Protein AF-A0A1G1BCC4-F1 (afdb_monomer)

Secondary structure (DSSP, 8-state):
-HHHHHHHGGGS--B---SSS--HHHHTTT---SSS--GGG-SSTTTTT--GGGHHHH--S-EEEEEEEEEEEEES-S-TTS-SEEEEEEEEEEEEEEBTBT-EEEEEEEEEEEEEEEEEEE-SS-S-SS-S-EEEEEEEEEEEEEEEEEEEEEEEEEETTEEEEEEEEEEEEEEEESSTT--EEEEEEEEEEEEEEEEEETTEEEEEEEEEEEEEEEEEE--TT-PPEEEEEEETTTEEEEEEESSEEEEEEEEEEEEEEEEEEE-SSSEEEEEEEEEEEEEEEEEEEEEEEETTEEEEEEEEEEEEEEEEEEEEEEEEEEE-SSSEEEEEEEEEEEEEEEEEEGGGTEEEEEEEEEEEEEEEEEEEEEETTEEEEEEEEEEEEEEEEEEGGGTEEEEEEEEEEEEEEEEEEESSSS-EEEEEEEEEEEEE-TTT--EEEEEEEEEEEEEEEEETTEEEEEEEEEEEEEESSSTT--EEEEEEEEEEEEE--

pLDDT: mean 89.23, std 15.7, range [23.77, 98.81]

Sequence (493 aa):
MLRSLAKLLLLIFLLSNISLAQISRVAGMGDLKFSIVDRDLSLSPYDFGGNPAWLFMDEQESYLKITPAYGNSWGNYRQKYDSEGNTNLGSAFHGIKTLGDLGTFSGFTSYNYENRRNNYRTLKKDTYNGEAFHFTDTTASDFRYMGPKVVLIYSWEPIEGLYAGGSVAYELMDGLKEKYSYAKTIYRNAELQAGLAVNFMHNAVFGVDVKYSDSQEAIEAQDVNLLDVEVRHYRGDNYYVGKRGSPITSKIKKQGFTFGSQLFWDDGEKLSIGLQSNYTPSDSRVLKPFTTTVSSMTTSFDEVEDSYAAFEFFDVQLKTQYKLDDDLTVGAYAGYFSDYSWSKISLKELLIWEWDIKKTVLGLGASYQASPSLLLGLEYEFSHSSVDSSKYIDNLLLNIVSNDHVLRTGAEYKLTDEVFLRCGFNYGAKEHDLIYGGKDCNSYKYSAGIGFPLFDLLTIDASLQYINVSPKKPDNFSRSYLSGNISLTVQAF

Mean predicted aligned error: 7.01 Å

Solvent-accessible surface area (backbone atoms only — not comparable to full-atom values): 22951 Å² total; per-residue (Å²): 107,73,76,55,52,60,54,54,67,70,63,53,67,12,33,69,78,87,57,78,98,65,54,45,69,39,44,1,18,32,56,58,71,45,25,55,92,44,81,74,54,33,68,39,55,31,64,63,60,66,28,41,9,35,40,40,75,78,43,78,64,31,30,39,33,39,36,45,34,24,33,39,35,40,45,74,51,54,49,82,60,44,47,46,24,38,40,35,41,36,40,36,38,41,35,37,44,57,57,66,87,76,16,20,38,38,41,35,41,32,43,41,39,37,39,34,33,55,21,40,20,54,64,55,88,76,68,86,72,70,59,47,59,36,48,27,46,94,40,65,30,39,35,38,35,36,39,48,35,40,36,41,35,40,11,26,58,88,44,95,58,36,25,34,19,34,34,42,36,44,34,44,33,46,31,42,34,76,42,71,48,43,32,37,28,45,38,38,40,38,36,42,33,42,20,38,31,33,53,82,45,100,45,29,38,42,35,40,32,43,33,42,40,45,36,37,41,38,34,40,31,38,38,95,83,72,41,70,31,61,40,32,42,25,44,77,91,82,45,65,49,78,46,76,37,63,71,44,67,43,36,38,43,33,42,36,42,37,44,39,40,37,42,30,37,39,76,85,81,40,46,38,34,28,36,36,38,40,43,32,51,32,41,38,38,36,33,36,82,41,74,53,80,57,91,96,46,80,57,67,80,52,73,41,67,54,23,37,20,43,37,41,37,39,40,39,40,39,40,35,35,38,45,81,51,100,43,36,27,37,12,36,37,40,36,42,39,37,43,36,36,36,17,26,37,52,87,71,75,39,71,37,37,39,36,42,38,38,35,41,36,43,34,45,25,35,22,39,49,81,43,104,40,33,40,38,37,41,37,40,35,42,33,45,35,43,36,44,35,41,30,58,78,75,75,43,77,47,80,50,71,26,62,29,41,36,41,29,31,22,35,41,36,46,80,46,101,58,35,35,41,27,32,17,38,28,46,33,44,27,45,45,36,88,85,58,69,38,43,47,24,40,33,43,35,43,20,30,24,42,35,33,62,81,47,102,48,32,37,38,32,28,13,28,31,42,38,40,37,32,29,66,59,66,81,84,36,32,29,39,38,41,24,5,25,41,36,41,37,34,61,48,134

Nearest PDB structures (foldseek):
  2x9k-assembly1_A  TM=5.346E-01  e=3.485E-05  Escherichia coli K-12
  2f1c-assembly1_X  TM=4.906E-01  e=2.873E-05  Escherichia coli K-12
  7q5c-assembly1_XXX  TM=5.110E-01  e=2.080E-04  Escherichia coli K-12
  3csl-assembly1_A  TM=3.968E-01  e=1.506E-03  Serratia marcescens
  3ddr-assembly2_B  TM=3.396E-01  e=3.591E-03  Serratia marcescens

Structure (mmCIF, N/CA/C/O backbone):
data_AF-A0A1G1BCC4-F1
#
_entry.id   AF-A0A1G1BCC4-F1
#
loop_
_atom_site.group_PDB
_atom_site.id
_atom_site.type_symbol
_atom_site.label_atom_id
_atom_site.label_alt_id
_atom_site.label_comp_id
_atom_site.label_asym_id
_atom_site.label_entity_id
_atom_site.label_seq_id
_atom_site.pdbx_PDB_ins_code
_atom_site.Cartn_x
_atom_site.Cartn_y
_atom_site.Cartn_z
_atom_site.occupancy
_atom_site.B_iso_or_equiv
_atom_site.auth_seq_id
_atom_site.auth_comp_id
_atom_site.auth_asym_id
_atom_site.auth_atom_id
_atom_site.pdbx_PDB_model_num
ATOM 1 N N . MET A 1 1 ? -13.530 38.202 7.520 1.00 38.38 1 MET A N 1
ATOM 2 C CA . MET A 1 1 ? -13.417 36.965 8.323 1.00 38.38 1 MET A CA 1
ATOM 3 C C . MET A 1 1 ? -13.962 35.726 7.610 1.00 38.38 1 MET A C 1
ATOM 5 O O . MET A 1 1 ? -13.191 34.798 7.434 1.00 38.38 1 MET A O 1
ATOM 9 N N . LEU A 1 2 ? -15.200 35.693 7.090 1.00 26.69 2 LEU A N 1
ATOM 10 C CA . LEU A 1 2 ? -15.697 34.495 6.372 1.00 26.69 2 LEU A CA 1
ATOM 11 C C . LEU A 1 2 ? -14.899 34.122 5.099 1.00 26.69 2 LEU A C 1
ATOM 13 O O . LEU A 1 2 ? -14.716 32.947 4.807 1.00 26.69 2 LEU A O 1
ATOM 17 N N . ARG A 1 3 ? -14.338 35.101 4.374 1.00 24.64 3 ARG A N 1
ATOM 18 C CA . ARG A 1 3 ? -13.479 34.845 3.195 1.00 24.64 3 ARG A CA 1
ATOM 19 C C . ARG A 1 3 ? -12.062 34.354 3.528 1.00 24.64 3 ARG A C 1
ATOM 21 O O . ARG A 1 3 ? -11.388 33.861 2.632 1.00 24.64 3 ARG A O 1
ATOM 28 N N . SER A 1 4 ? -11.596 34.505 4.772 1.00 25.69 4 SER A N 1
ATOM 29 C CA . SER A 1 4 ? -10.301 33.966 5.220 1.00 25.69 4 SER A CA 1
ATOM 30 C C . SER A 1 4 ? -10.459 32.574 5.830 1.00 25.69 4 SER A C 1
ATOM 32 O O . SER A 1 4 ? -9.599 31.735 5.604 1.00 25.69 4 SER A O 1
ATOM 34 N N . LEU A 1 5 ? -11.595 32.291 6.481 1.00 27.69 5 LEU A N 1
ATOM 35 C CA . LEU A 1 5 ? -11.952 30.943 6.937 1.00 27.69 5 LEU A CA 1
ATOM 36 C C . LEU A 1 5 ? -12.172 29.984 5.751 1.00 27.69 5 LEU A C 1
ATOM 38 O O . LEU A 1 5 ? -11.664 28.872 5.764 1.00 27.69 5 LEU A O 1
ATOM 42 N N . ALA A 1 6 ? -12.815 30.454 4.673 1.00 27.75 6 ALA A N 1
ATOM 43 C CA . ALA A 1 6 ? -12.996 29.686 3.434 1.00 27.75 6 ALA A CA 1
ATOM 44 C C . ALA A 1 6 ? -11.686 29.431 2.659 1.00 27.75 6 ALA A C 1
ATOM 46 O O . ALA A 1 6 ? -11.601 28.476 1.900 1.00 27.75 6 ALA A O 1
ATOM 47 N N . LYS A 1 7 ? -10.654 30.266 2.856 1.00 25.38 7 LYS A N 1
ATOM 48 C CA . LYS A 1 7 ? -9.307 30.058 2.288 1.00 25.38 7 LYS A CA 1
ATOM 49 C C . LYS A 1 7 ? -8.430 29.166 3.170 1.00 25.38 7 LYS A C 1
ATOM 51 O O . LYS A 1 7 ? -7.549 28.500 2.644 1.00 25.38 7 LYS A O 1
ATOM 56 N N . LEU A 1 8 ? -8.692 29.138 4.478 1.00 25.06 8 LEU A N 1
ATOM 57 C CA . LEU A 1 8 ? -8.036 28.250 5.439 1.00 25.06 8 LEU A CA 1
ATOM 58 C C . LEU A 1 8 ? -8.602 26.819 5.353 1.00 25.06 8 LEU A C 1
ATOM 60 O O . LEU A 1 8 ? -7.838 25.865 5.390 1.00 25.06 8 LEU A O 1
ATOM 64 N N . LEU A 1 9 ? -9.913 26.673 5.124 1.00 27.28 9 LEU A N 1
ATOM 65 C CA . LEU A 1 9 ? -10.576 25.386 4.855 1.00 27.28 9 LEU A CA 1
ATOM 66 C C . LEU A 1 9 ? -10.194 24.781 3.491 1.00 27.28 9 LEU A C 1
ATOM 68 O O . LEU A 1 9 ? -10.241 23.568 3.327 1.00 27.28 9 LEU A O 1
ATOM 72 N N . LEU A 1 10 ? -9.747 25.600 2.531 1.00 27.94 10 LEU A N 1
ATOM 73 C CA . LEU A 1 10 ? -9.249 25.136 1.228 1.00 27.94 10 LEU A CA 1
ATOM 74 C C . LEU A 1 10 ? -7.807 24.583 1.284 1.00 27.94 10 LEU A C 1
ATOM 76 O O . LEU A 1 10 ? -7.314 24.083 0.278 1.00 27.94 10 LEU A O 1
ATOM 80 N N . LEU A 1 11 ? -7.120 24.699 2.430 1.00 25.33 11 LEU A N 1
ATOM 81 C CA . LEU A 1 11 ? -5.680 24.436 2.573 1.00 25.33 11 LEU A CA 1
ATOM 82 C C . LEU A 1 11 ? -5.347 23.183 3.421 1.00 25.33 11 LEU A C 1
ATOM 84 O O . LEU A 1 11 ? -4.176 22.860 3.570 1.00 25.33 11 LEU A O 1
ATOM 88 N N . ILE A 1 12 ? -6.348 22.489 3.989 1.00 29.88 12 ILE A N 1
ATOM 89 C CA . ILE A 1 12 ? -6.181 21.397 4.993 1.00 29.88 12 ILE A CA 1
ATOM 90 C C . ILE A 1 12 ? -6.213 19.980 4.385 1.00 29.88 12 ILE A C 1
ATOM 92 O O . ILE A 1 12 ? -6.017 18.961 5.031 1.00 29.88 12 ILE A O 1
ATOM 96 N N . PHE A 1 13 ? -6.402 19.914 3.091 1.00 28.86 13 PHE A N 1
ATOM 97 C CA . PHE A 1 13 ? -6.353 18.720 2.277 1.00 28.86 13 PHE A CA 1
ATOM 98 C C . PHE A 1 13 ? -4.829 18.289 2.182 1.00 28.86 13 PHE A C 1
ATOM 100 O O . PHE A 1 13 ? -4.006 19.166 1.920 1.00 28.86 13 PHE A O 1
ATOM 107 N N . LEU A 1 14 ? -4.329 17.030 2.323 1.00 29.75 14 LEU A N 1
ATOM 108 C CA . LEU A 1 14 ? -4.163 16.011 1.232 1.00 29.75 14 LEU A CA 1
ATOM 109 C C . LEU A 1 14 ? -2.954 14.961 1.361 1.00 29.75 14 LEU A C 1
ATOM 111 O O . LEU A 1 14 ? -1.854 15.486 1.323 1.00 29.75 14 LEU A O 1
ATOM 115 N N . LEU A 1 15 ? -3.139 13.589 1.481 1.00 27.05 15 LEU A N 1
ATOM 116 C CA . LEU A 1 15 ? -2.550 12.181 1.33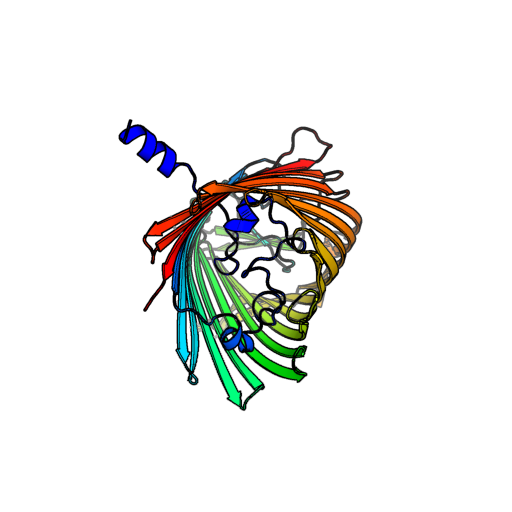7 1.00 27.05 15 LEU A CA 1
ATOM 117 C C . LEU A 1 15 ? -3.276 11.160 2.251 1.00 27.05 15 LEU A C 1
ATOM 119 O O . LEU A 1 15 ? -3.179 11.219 3.476 1.00 27.05 15 LEU A O 1
ATOM 123 N N . SER A 1 16 ? -3.834 10.128 1.618 1.00 23.77 16 SER A N 1
ATOM 124 C CA . SER A 1 16 ? -3.701 8.717 2.006 1.00 23.77 16 SER A CA 1
ATOM 125 C C . SER A 1 16 ? -3.310 7.921 0.751 1.00 23.77 16 SER A C 1
ATOM 127 O O . SER A 1 16 ? -3.656 8.306 -0.368 1.00 23.77 16 SER A O 1
ATOM 129 N N . ASN A 1 17 ? -2.568 6.823 0.923 1.00 25.59 17 ASN A N 1
ATOM 130 C CA . ASN A 1 17 ? -2.631 5.715 -0.030 1.00 25.59 17 ASN A CA 1
ATOM 131 C C . ASN A 1 17 ? -4.069 5.201 0.025 1.00 25.59 17 ASN A C 1
ATOM 133 O O . ASN A 1 17 ? -4.565 4.972 1.126 1.00 25.59 17 ASN A O 1
ATOM 137 N N . ILE A 1 18 ? -4.745 5.030 -1.111 1.00 30.08 18 ILE A N 1
ATOM 138 C CA . ILE A 1 18 ? -6.085 4.442 -1.099 1.00 30.08 18 ILE A CA 1
ATOM 139 C C . ILE A 1 18 ? -5.940 2.914 -0.983 1.00 30.08 18 ILE A C 1
ATOM 141 O O . ILE A 1 18 ? -6.159 2.173 -1.940 1.00 30.08 18 ILE A O 1
ATOM 145 N N . SER A 1 19 ? -5.531 2.449 0.204 1.00 27.89 19 SER A N 1
ATOM 146 C CA . SER A 1 19 ? -6.256 1.338 0.823 1.00 27.89 19 SER A CA 1
ATOM 147 C C . SER A 1 19 ? -7.685 1.831 1.060 1.00 27.89 19 SER A C 1
ATOM 149 O O . SER A 1 19 ? -7.889 3.043 1.165 1.00 27.89 19 SER A O 1
ATOM 151 N N . LEU A 1 20 ? -8.666 0.927 1.044 1.00 33.03 20 LEU A N 1
ATOM 152 C CA . LEU A 1 20 ? -10.092 1.204 1.282 1.00 33.03 20 LEU A CA 1
ATOM 153 C C . LEU A 1 20 ? -10.263 2.395 2.236 1.00 33.03 20 LEU A C 1
ATOM 155 O O . LEU A 1 20 ? -9.567 2.445 3.243 1.00 33.03 20 LEU A O 1
ATOM 159 N N . ALA A 1 21 ? -11.064 3.391 1.834 1.00 34.38 21 ALA A N 1
ATOM 160 C CA . ALA A 1 21 ? -11.107 4.761 2.355 1.00 34.38 21 ALA A CA 1
ATOM 161 C C . ALA A 1 21 ? -11.481 4.864 3.847 1.00 34.38 21 ALA A C 1
ATOM 163 O O . ALA A 1 21 ? -12.472 5.477 4.218 1.00 34.38 21 ALA A O 1
ATOM 164 N N . GLN A 1 22 ? -10.657 4.314 4.715 1.00 51.34 22 GLN A N 1
ATOM 165 C CA . GLN A 1 22 ? -10.795 4.140 6.149 1.00 51.34 22 GLN A CA 1
ATOM 166 C C . GLN A 1 22 ? -9.469 4.599 6.780 1.00 51.34 22 GLN A C 1
ATOM 168 O O . GLN A 1 22 ? -8.442 4.642 6.102 1.00 51.34 22 GLN A O 1
ATOM 173 N N . ILE A 1 23 ? -9.486 5.002 8.055 1.00 66.31 23 ILE A N 1
ATOM 174 C CA . ILE A 1 23 ? -8.321 5.469 8.838 1.00 66.31 23 ILE A CA 1
ATOM 175 C C . ILE A 1 23 ? -7.993 6.992 8.760 1.00 66.31 23 ILE A C 1
ATOM 177 O O . ILE A 1 23 ? -6.841 7.399 8.898 1.00 66.31 23 ILE A O 1
ATOM 181 N N . SER A 1 24 ? -8.967 7.908 8.623 1.00 80.19 24 SER A N 1
ATOM 182 C CA . SER A 1 24 ? -8.690 9.360 8.826 1.00 80.19 24 SER A CA 1
ATOM 183 C C . SER A 1 24 ? -8.351 9.684 10.299 1.00 80.19 24 SER A C 1
ATOM 185 O O . SER A 1 24 ? -7.440 10.473 10.570 1.00 80.19 24 SER A O 1
ATOM 187 N N . ARG A 1 25 ? -9.001 8.995 11.253 1.00 90.00 25 ARG A N 1
ATOM 188 C CA . ARG A 1 25 ? -8.768 9.131 12.702 1.00 90.00 25 ARG A CA 1
ATOM 189 C C . ARG A 1 25 ? -7.327 8.823 13.084 1.00 90.00 25 ARG A C 1
ATOM 191 O O . ARG A 1 25 ? -6.607 9.701 13.560 1.00 90.00 25 ARG A O 1
ATOM 198 N N . VAL A 1 26 ? -6.887 7.598 12.824 1.00 91.06 26 VAL A N 1
ATOM 199 C CA . VAL A 1 26 ? -5.555 7.137 13.228 1.00 91.06 26 VAL A CA 1
ATOM 200 C C . VAL A 1 26 ? -4.455 7.801 12.393 1.00 91.06 26 VAL A C 1
ATOM 202 O O . VAL A 1 26 ? -3.379 8.088 12.918 1.00 91.06 26 VAL A O 1
ATOM 205 N N . ALA A 1 27 ? -4.728 8.163 11.132 1.00 91.88 27 ALA A N 1
ATOM 206 C CA . ALA A 1 27 ? -3.825 9.004 10.347 1.00 91.88 27 ALA A CA 1
ATOM 207 C C . ALA A 1 27 ? -3.535 10.347 11.041 1.00 91.88 27 ALA A C 1
ATOM 209 O O . ALA A 1 27 ? -2.407 10.836 10.972 1.00 91.88 27 ALA A O 1
ATOM 210 N N . GLY A 1 28 ? -4.516 10.937 11.733 1.00 92.88 28 GLY A N 1
ATOM 211 C CA . GLY A 1 28 ? -4.330 12.135 12.557 1.00 92.88 28 GLY A CA 1
ATOM 212 C C . GLY A 1 28 ? -3.551 11.899 13.859 1.00 92.88 28 GLY A C 1
ATOM 213 O O . GLY A 1 28 ? -3.084 12.867 14.455 1.00 92.88 28 GLY A O 1
ATOM 214 N N . MET A 1 29 ? -3.391 10.641 14.281 1.00 95.12 29 MET A N 1
ATOM 215 C CA . MET A 1 29 ? -2.704 10.208 15.507 1.00 95.12 29 MET A CA 1
ATOM 216 C C . MET A 1 29 ? -1.353 9.525 15.231 1.00 95.12 29 MET A C 1
ATOM 218 O O . MET A 1 29 ? -0.898 8.712 16.026 1.00 95.12 29 MET A O 1
ATOM 222 N N . GLY A 1 30 ? -0.694 9.815 14.108 1.00 93.31 30 GLY A N 1
ATOM 223 C CA . GLY A 1 30 ? 0.619 9.232 13.795 1.00 93.31 30 GLY A CA 1
ATOM 224 C C . GLY A 1 30 ? 0.566 7.788 13.280 1.00 93.31 30 GLY A C 1
ATOM 225 O O . GLY A 1 30 ? 1.571 7.087 13.316 1.00 93.31 30 GLY A O 1
ATOM 226 N N . ASP A 1 31 ? -0.580 7.331 12.774 1.00 93.06 31 ASP A N 1
ATOM 227 C CA . ASP A 1 31 ? -0.794 5.953 12.302 1.00 93.06 31 ASP A CA 1
ATOM 228 C C . ASP A 1 31 ? -0.438 4.884 13.356 1.00 93.06 31 ASP A C 1
ATOM 230 O O . ASP A 1 31 ? 0.270 3.919 13.063 1.00 93.06 31 ASP A O 1
ATOM 234 N N . LEU A 1 32 ? -0.898 5.060 14.596 1.00 94.56 32 LEU A N 1
ATOM 235 C CA . LEU A 1 32 ? -0.834 4.016 15.626 1.00 94.56 32 LEU A CA 1
ATOM 236 C C . LEU A 1 32 ? -1.610 2.771 15.165 1.00 94.56 32 LEU A C 1
ATOM 238 O O . LEU A 1 32 ? -2.803 2.842 14.910 1.00 94.56 32 LEU A O 1
ATOM 242 N N . LYS A 1 33 ? -0.959 1.621 15.026 1.00 91.44 33 LYS A N 1
ATOM 243 C CA . LYS A 1 33 ? -1.532 0.467 14.314 1.00 91.44 33 LYS A CA 1
ATOM 244 C C . LYS A 1 33 ? -2.147 -0.595 15.207 1.00 91.44 33 LYS A C 1
ATOM 246 O O . LYS A 1 33 ? -3.052 -1.309 14.776 1.00 91.44 33 LYS A O 1
ATOM 251 N N . PHE A 1 34 ? -1.588 -0.795 16.392 1.00 91.31 34 PHE A N 1
ATOM 252 C CA . PHE A 1 34 ? -1.890 -1.962 17.220 1.00 91.31 34 PHE A CA 1
ATOM 253 C C . PHE A 1 34 ? -2.211 -1.621 18.665 1.00 91.31 34 PHE A C 1
ATOM 255 O O . PHE A 1 34 ? -2.813 -2.444 19.337 1.00 91.31 34 PHE A O 1
ATOM 262 N N . SER A 1 35 ? -1.897 -0.423 19.141 1.00 92.44 35 SER A N 1
ATOM 263 C CA . SER A 1 35 ? -2.261 0.014 20.491 1.00 92.44 35 SER A CA 1
ATOM 264 C C . SER A 1 35 ? -3.630 0.688 20.579 1.00 92.44 35 SER A C 1
ATOM 266 O O . SER A 1 35 ? -4.194 0.736 21.663 1.00 92.44 35 SER A O 1
ATOM 268 N N . ILE A 1 36 ? -4.176 1.179 19.461 1.00 91.56 36 ILE A N 1
ATOM 269 C CA . ILE A 1 36 ? -5.475 1.860 19.410 1.00 91.56 36 ILE A CA 1
ATOM 270 C C . ILE A 1 36 ? -6.568 0.887 18.968 1.00 91.56 36 ILE A C 1
ATOM 272 O O . ILE A 1 36 ? -6.414 0.179 17.971 1.00 91.56 36 ILE A O 1
ATOM 276 N N . VAL A 1 37 ? -7.684 0.902 19.697 1.00 87.19 37 VAL A N 1
ATOM 277 C CA . VAL A 1 37 ? -8.936 0.275 19.269 1.00 87.19 37 VAL A CA 1
ATOM 278 C C . VAL A 1 37 ? -9.657 1.250 18.341 1.00 87.19 37 VAL A C 1
ATOM 280 O O . VAL A 1 37 ? -10.016 2.372 18.718 1.00 87.19 37 VAL A O 1
ATOM 283 N N . ASP A 1 38 ? -9.813 0.835 17.095 1.00 87.38 38 ASP A N 1
ATOM 284 C CA . ASP A 1 38 ? -10.510 1.567 16.049 1.00 87.38 38 ASP A CA 1
ATOM 285 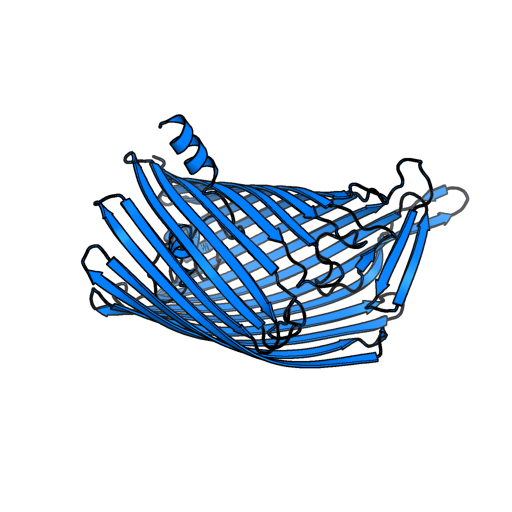C C . ASP A 1 38 ? -11.259 0.553 15.194 1.00 87.38 38 ASP A C 1
ATOM 287 O O . ASP A 1 38 ? -10.753 -0.552 14.990 1.00 87.38 38 ASP A O 1
ATOM 291 N N . ARG A 1 39 ? -12.445 0.928 14.708 1.00 84.06 39 ARG A N 1
ATOM 292 C CA . ARG A 1 39 ? -13.246 0.065 13.840 1.00 84.06 39 ARG A CA 1
ATOM 293 C C . ARG A 1 39 ? -12.424 -0.377 12.635 1.00 84.06 39 ARG A C 1
ATOM 295 O O . ARG A 1 39 ? -12.318 -1.562 12.396 1.00 84.06 39 ARG A O 1
ATOM 302 N N . ASP A 1 40 ? -11.733 0.558 11.989 1.00 80.69 40 ASP A N 1
ATOM 303 C CA . ASP A 1 40 ? -10.959 0.305 10.771 1.00 80.69 40 ASP A CA 1
ATOM 304 C C . ASP A 1 40 ? -9.644 -0.471 11.034 1.00 80.69 40 ASP A C 1
ATOM 306 O O . ASP A 1 40 ? -8.869 -0.735 10.115 1.00 80.69 40 ASP A O 1
ATOM 310 N N . LEU A 1 41 ? -9.328 -0.768 12.301 1.00 85.44 41 LEU A N 1
ATOM 311 C CA . LEU A 1 41 ? -8.156 -1.544 12.722 1.00 85.44 41 LEU A CA 1
ATOM 312 C C . LEU A 1 41 ? -8.545 -2.802 13.506 1.00 85.44 41 LEU A C 1
ATOM 314 O O . LEU A 1 41 ? -7.671 -3.384 14.176 1.00 85.44 41 LEU A O 1
ATOM 318 N N . SER A 1 42 ? -9.824 -3.187 13.437 1.00 88.69 42 SER A N 1
ATOM 319 C CA . SER A 1 42 ? -10.363 -4.336 14.148 1.00 88.69 42 SER A CA 1
ATOM 320 C C . SER A 1 42 ? -9.598 -5.611 13.780 1.00 88.69 42 SER A C 1
ATOM 322 O O . SER A 1 42 ? -9.051 -5.764 12.682 1.00 88.69 42 SER A O 1
ATOM 324 N N . LEU A 1 43 ? -9.490 -6.535 14.737 1.00 93.12 43 LEU A N 1
ATOM 325 C CA . LEU A 1 43 ? -8.881 -7.842 14.497 1.00 93.12 43 LEU A CA 1
ATOM 326 C C . LEU A 1 43 ? -9.936 -8.797 13.953 1.00 93.12 43 LEU A C 1
ATOM 328 O O . LEU A 1 43 ? -10.311 -9.761 14.615 1.00 93.12 43 LEU A O 1
ATOM 332 N N . SER A 1 44 ? -10.404 -8.507 12.741 1.00 94.25 44 SER A N 1
ATOM 333 C CA . SER A 1 44 ? -11.391 -9.313 12.036 1.00 94.25 44 SER A CA 1
ATOM 334 C C . SER A 1 44 ? -10.814 -9.911 10.743 1.00 94.25 44 SER A C 1
ATOM 336 O O . SER A 1 44 ? -9.867 -9.375 10.149 1.00 94.25 44 SER A O 1
ATOM 338 N N . PRO A 1 45 ? -11.412 -11.008 10.251 1.00 95.56 45 PRO A N 1
ATOM 339 C CA . PRO A 1 45 ? -11.175 -11.516 8.905 1.00 95.56 45 PRO A CA 1
ATOM 340 C C . PRO A 1 45 ? -11.267 -10.496 7.763 1.00 95.56 45 PRO A C 1
ATOM 342 O O . PRO A 1 45 ? -10.645 -10.729 6.731 1.00 95.56 45 PRO A O 1
ATOM 345 N N . TYR A 1 46 ? -12.039 -9.414 7.893 1.00 95.31 46 TYR A N 1
ATOM 346 C CA . TYR A 1 46 ? -12.204 -8.429 6.822 1.00 95.31 46 TYR A CA 1
ATOM 347 C C . TYR A 1 46 ? -11.220 -7.261 6.978 1.00 95.31 46 TYR A C 1
ATOM 349 O O . TYR A 1 46 ? -10.400 -7.069 6.081 1.00 95.31 46 TYR A O 1
ATOM 357 N N . ASP A 1 47 ? -11.209 -6.560 8.114 1.00 91.50 47 ASP A N 1
ATOM 358 C CA . ASP A 1 47 ? -10.335 -5.396 8.336 1.00 91.50 47 ASP A CA 1
ATOM 359 C C . ASP A 1 47 ? -8.842 -5.749 8.423 1.00 91.50 47 ASP A C 1
ATOM 361 O O . ASP A 1 47 ? -7.998 -5.078 7.821 1.00 91.50 47 ASP A O 1
ATOM 365 N N . PHE A 1 48 ? -8.487 -6.813 9.153 1.00 93.12 48 PHE A N 1
ATOM 366 C CA . PHE A 1 48 ? -7.098 -7.282 9.228 1.00 93.12 48 PHE A CA 1
ATOM 367 C C . PHE A 1 48 ? -6.788 -8.262 8.094 1.00 93.12 48 PHE A C 1
ATOM 369 O O . PHE A 1 48 ? -5.798 -8.077 7.386 1.00 93.12 48 PHE A O 1
ATOM 376 N N . GLY A 1 49 ? -7.662 -9.261 7.914 1.00 93.25 49 GLY A N 1
ATOM 377 C CA . GLY A 1 49 ? -7.474 -10.381 6.985 1.00 93.25 49 GLY A CA 1
ATOM 378 C C . GLY A 1 49 ? -7.680 -10.060 5.503 1.00 93.25 49 GLY A C 1
ATOM 379 O O . GLY A 1 49 ? -7.104 -10.722 4.642 1.00 93.25 49 GLY A O 1
ATOM 380 N N . GLY A 1 50 ? -8.487 -9.047 5.174 1.00 94.12 50 GLY A N 1
ATOM 381 C CA . GLY A 1 50 ? -8.844 -8.721 3.791 1.00 94.12 50 GLY A CA 1
ATOM 382 C C . GLY A 1 50 ? -9.750 -9.755 3.111 1.00 94.12 50 GLY A C 1
ATOM 383 O O . GLY A 1 50 ? -9.839 -9.773 1.881 1.00 94.12 50 GLY A O 1
ATOM 384 N N . ASN A 1 51 ? -10.414 -10.629 3.873 1.00 97.75 51 ASN A N 1
ATOM 385 C CA . ASN A 1 51 ? -11.288 -11.666 3.339 1.00 97.75 51 ASN A CA 1
ATOM 386 C C . ASN A 1 51 ? -12.710 -11.120 3.106 1.00 97.75 51 ASN A C 1
ATOM 388 O O . ASN A 1 51 ? -13.405 -10.780 4.070 1.00 97.75 51 ASN A O 1
ATOM 392 N N . PRO A 1 52 ? -13.209 -11.105 1.853 1.00 97.88 52 PRO A N 1
ATOM 393 C CA . PRO A 1 52 ? -14.516 -10.541 1.533 1.00 97.88 52 PRO A CA 1
ATOM 394 C C . PRO A 1 52 ? -15.672 -11.300 2.189 1.00 97.88 52 PRO A C 1
ATOM 396 O O . PRO A 1 52 ? -16.752 -10.739 2.313 1.00 97.88 52 PRO A O 1
ATOM 399 N N . ALA A 1 53 ? -15.478 -12.549 2.622 1.00 98.12 53 ALA A N 1
ATOM 400 C CA . ALA A 1 53 ? -16.517 -13.340 3.272 1.00 98.12 53 ALA A CA 1
ATOM 401 C C . ALA A 1 53 ? -17.023 -12.738 4.575 1.00 98.12 53 ALA A C 1
ATOM 403 O O . ALA A 1 53 ? -18.151 -13.021 4.950 1.00 98.12 53 ALA A O 1
ATOM 404 N N . TRP A 1 54 ? -16.221 -11.920 5.249 1.00 97.44 54 TRP A N 1
ATOM 405 C CA . TRP A 1 54 ? -16.561 -11.405 6.571 1.00 97.44 54 TRP A CA 1
ATOM 406 C C . TRP A 1 54 ? -17.119 -9.984 6.565 1.00 97.44 54 TRP A C 1
ATOM 408 O O . TRP A 1 54 ? -17.515 -9.477 7.610 1.00 97.44 54 TRP A O 1
ATOM 418 N N . LEU A 1 55 ? -17.234 -9.365 5.385 1.00 96.75 55 LEU A N 1
ATOM 419 C CA . LEU A 1 55 ? -17.881 -8.062 5.228 1.00 96.75 55 LEU A CA 1
ATOM 420 C C . LEU A 1 55 ? -19.280 -8.051 5.867 1.00 96.75 55 LEU A C 1
ATOM 422 O O . LEU A 1 55 ? -19.657 -7.068 6.490 1.00 96.75 55 LEU A O 1
ATOM 426 N N . PHE A 1 56 ? -20.037 -9.147 5.742 1.00 96.31 56 PHE A N 1
ATOM 427 C CA . PHE A 1 56 ? -21.357 -9.282 6.356 1.00 96.31 56 PHE A CA 1
ATOM 428 C C . PHE A 1 56 ? -21.351 -9.071 7.871 1.00 96.31 56 PHE A C 1
ATOM 430 O O . PHE A 1 56 ? -22.318 -8.525 8.387 1.00 96.31 56 PHE A O 1
ATOM 437 N N . MET A 1 57 ? -20.283 -9.476 8.566 1.00 94.69 57 MET A N 1
ATOM 438 C CA . MET A 1 57 ? -20.160 -9.352 10.020 1.00 94.69 57 MET A CA 1
ATOM 439 C C . MET A 1 57 ? -19.558 -8.009 10.447 1.00 94.69 57 MET A C 1
ATOM 441 O O . MET A 1 57 ? -20.046 -7.419 11.408 1.00 94.69 57 MET A O 1
ATOM 445 N N . ASP A 1 58 ? -18.555 -7.503 9.726 1.00 93.12 58 ASP A N 1
ATOM 446 C CA . ASP A 1 58 ? -17.874 -6.232 10.048 1.00 93.12 58 ASP A CA 1
ATOM 447 C C . ASP A 1 58 ? -18.730 -4.989 9.767 1.00 93.12 58 ASP A C 1
ATOM 449 O O . ASP A 1 58 ? -18.655 -3.960 10.451 1.00 93.12 58 ASP A O 1
ATOM 453 N N . GLU A 1 59 ? -19.557 -5.070 8.728 1.00 92.50 59 GLU A N 1
ATOM 454 C CA . GLU A 1 59 ? -20.306 -3.939 8.204 1.00 92.50 59 GLU A CA 1
ATOM 455 C C . GLU A 1 59 ? -21.809 -4.132 8.430 1.00 92.50 59 GLU A C 1
ATOM 457 O O . GLU A 1 59 ? -22.542 -4.589 7.552 1.00 92.50 59 GLU A O 1
ATOM 462 N N . GLN A 1 60 ? -22.262 -3.762 9.634 1.00 91.00 60 GLN A N 1
ATOM 463 C CA . GLN A 1 60 ? -23.674 -3.824 10.053 1.00 91.00 60 GLN A CA 1
ATOM 464 C C . GLN A 1 60 ? -24.473 -2.550 9.739 1.00 91.00 60 GLN A C 1
ATOM 466 O O . GLN A 1 60 ? -25.705 -2.556 9.761 1.00 91.00 60 GLN A O 1
ATOM 471 N N . GLU A 1 61 ? -23.789 -1.448 9.435 1.00 91.06 61 GLU A N 1
ATOM 472 C CA . GLU A 1 61 ? -24.411 -0.150 9.172 1.00 91.06 61 GLU A CA 1
ATOM 473 C C . GLU A 1 61 ? -24.323 0.217 7.692 1.00 91.06 61 GLU A C 1
ATOM 475 O O . GLU A 1 61 ? -23.306 0.006 7.036 1.00 91.06 61 GLU A O 1
ATOM 480 N N . SER A 1 62 ? -25.393 0.810 7.161 1.00 94.44 62 SER A N 1
ATOM 481 C CA . SER A 1 62 ? -25.398 1.336 5.797 1.00 94.44 62 SER A CA 1
ATOM 482 C C . SER A 1 62 ? -24.902 2.779 5.782 1.00 94.44 62 SER A C 1
ATOM 484 O O . SER A 1 62 ? -25.467 3.643 6.447 1.00 94.44 62 SER A O 1
ATOM 486 N N . TYR A 1 63 ? -23.900 3.078 4.961 1.00 93.75 63 TYR A N 1
ATOM 487 C CA . TYR A 1 63 ? -23.380 4.437 4.827 1.00 93.75 63 TYR A CA 1
ATOM 488 C C . TYR A 1 63 ? -22.820 4.710 3.433 1.00 93.75 63 TYR A C 1
ATOM 490 O O . TYR A 1 63 ? -22.528 3.802 2.655 1.00 93.75 63 TYR A O 1
ATOM 498 N N . LEU A 1 64 ? -22.631 5.994 3.131 1.00 95.06 64 LEU A N 1
ATOM 499 C CA . LEU A 1 64 ? -21.849 6.477 1.999 1.00 95.06 64 LEU A CA 1
ATOM 500 C C . LEU A 1 64 ? -20.733 7.385 2.505 1.00 95.06 64 LEU A C 1
ATOM 502 O O . LEU A 1 64 ? -20.987 8.392 3.160 1.00 95.06 64 LEU A O 1
ATOM 506 N N . LYS A 1 65 ? -19.500 7.070 2.134 1.00 93.75 65 LYS A N 1
ATOM 507 C CA . LYS A 1 65 ? -18.307 7.842 2.446 1.00 93.75 65 LYS A CA 1
ATOM 508 C C . LYS A 1 65 ? -17.720 8.459 1.186 1.00 93.75 65 LYS A C 1
ATOM 510 O O . LYS A 1 65 ? -17.534 7.776 0.181 1.00 93.75 65 LYS A O 1
ATOM 515 N N . ILE A 1 66 ? -17.419 9.751 1.239 1.00 94.88 66 ILE A N 1
ATOM 516 C CA . ILE A 1 66 ? -16.788 10.505 0.152 1.00 94.88 66 ILE A CA 1
ATOM 517 C C . ILE A 1 66 ? -15.463 11.058 0.665 1.00 94.88 66 ILE A C 1
ATOM 519 O O . ILE A 1 66 ? -15.451 11.826 1.626 1.00 94.88 66 ILE A O 1
ATOM 523 N N . THR A 1 67 ? -14.360 10.698 0.012 1.00 94.81 67 THR A N 1
ATOM 524 C CA . THR A 1 67 ? -13.004 11.026 0.467 1.00 94.81 67 THR A CA 1
ATOM 525 C C . THR A 1 67 ? -12.170 11.655 -0.653 1.00 94.81 67 THR A C 1
ATOM 527 O O . THR A 1 67 ? -11.462 10.954 -1.382 1.00 94.81 67 THR A O 1
ATOM 530 N N . PRO A 1 68 ? -12.235 12.983 -0.836 1.00 94.25 68 PRO A N 1
ATOM 531 C CA . PRO A 1 68 ? -11.196 13.743 -1.530 1.00 94.25 68 PRO A CA 1
ATOM 532 C C . PRO A 1 68 ? -9.822 13.645 -0.839 1.00 94.25 68 PRO A C 1
ATOM 534 O O . PRO A 1 68 ? -9.702 13.797 0.380 1.00 94.25 68 PRO A O 1
ATOM 537 N N . ALA A 1 69 ? -8.768 13.457 -1.639 1.00 90.69 69 ALA A N 1
ATOM 538 C CA . ALA A 1 69 ? -7.375 13.328 -1.198 1.00 90.69 69 ALA A CA 1
ATOM 539 C C . ALA A 1 69 ? -6.385 13.905 -2.237 1.00 90.69 69 ALA A C 1
ATOM 541 O O . ALA A 1 69 ? -6.730 14.106 -3.400 1.00 90.69 69 ALA A O 1
ATOM 542 N N . TYR A 1 70 ? -5.140 14.203 -1.841 1.00 92.06 70 TYR A N 1
ATOM 543 C CA . TYR A 1 70 ? -4.031 14.540 -2.767 1.00 92.06 70 TYR A CA 1
ATOM 544 C C . TYR A 1 70 ? -2.748 14.009 -2.227 1.00 92.06 70 TYR A C 1
ATOM 546 O O . TYR A 1 70 ? -2.674 13.607 -1.096 1.00 92.06 70 TYR A O 1
ATOM 554 N N . GLY A 1 71 ? -1.704 14.049 -3.014 1.00 94.12 71 GLY A N 1
ATOM 555 C CA . GLY A 1 71 ? -0.370 13.932 -2.509 1.00 94.12 71 GLY A CA 1
ATOM 556 C C . GLY A 1 71 ? 0.505 14.975 -3.101 1.00 94.12 71 GLY A C 1
ATOM 557 O O . GLY A 1 71 ? 0.344 15.300 -4.270 1.00 94.12 71 GLY A O 1
ATOM 558 N N . ASN A 1 72 ? 1.483 15.432 -2.337 1.00 96.50 72 ASN A N 1
ATOM 559 C CA . ASN A 1 72 ? 2.639 16.038 -2.957 1.00 96.50 72 ASN A CA 1
ATOM 560 C C . ASN A 1 72 ? 3.911 15.475 -2.363 1.00 96.50 72 ASN A C 1
ATOM 562 O O . ASN A 1 72 ? 4.073 15.447 -1.149 1.00 96.50 72 ASN A O 1
ATOM 566 N N . SER A 1 73 ? 4.820 15.063 -3.236 1.00 96.31 73 SER A N 1
ATOM 567 C CA . SER A 1 73 ? 6.186 14.731 -2.871 1.00 96.31 73 SER A CA 1
ATOM 568 C C . SER A 1 73 ? 7.170 15.581 -3.653 1.00 96.31 73 SER A C 1
ATOM 570 O O . SER A 1 73 ? 6.903 15.992 -4.788 1.00 96.31 73 SER A O 1
ATOM 572 N N . TRP A 1 74 ? 8.308 15.864 -3.034 1.00 96.31 74 TRP A N 1
ATOM 573 C CA . TRP A 1 74 ? 9.410 16.592 -3.647 1.00 96.31 74 TRP A CA 1
ATOM 574 C C . TRP A 1 74 ? 10.718 16.257 -2.945 1.00 96.31 74 TRP A C 1
ATOM 576 O O . TRP A 1 74 ? 10.730 15.847 -1.786 1.00 96.31 74 TRP A O 1
ATOM 586 N N . GLY A 1 75 ? 11.826 16.458 -3.645 1.00 94.69 75 GLY A N 1
ATOM 587 C CA . GLY A 1 75 ? 13.160 16.307 -3.080 1.00 94.69 75 GLY A CA 1
ATOM 588 C C . GLY A 1 75 ? 14.055 15.425 -3.935 1.00 94.69 75 GLY A C 1
ATOM 589 O O . GLY A 1 75 ? 13.607 14.719 -4.840 1.00 94.69 75 GLY A O 1
ATOM 590 N N . ASN A 1 76 ? 15.346 15.507 -3.650 1.00 93.56 76 ASN A N 1
ATOM 591 C CA . ASN A 1 76 ? 16.421 14.903 -4.426 1.00 93.56 76 ASN A CA 1
ATOM 592 C C . ASN A 1 76 ? 16.861 13.531 -3.898 1.00 93.56 76 ASN A C 1
ATOM 594 O O . ASN A 1 76 ? 17.622 12.858 -4.588 1.00 93.56 76 ASN A O 1
ATOM 598 N N . TYR A 1 77 ? 16.405 13.108 -2.715 1.00 94.81 77 TYR A N 1
ATOM 599 C CA . TYR A 1 77 ? 16.627 11.748 -2.226 1.00 94.81 77 TYR A CA 1
ATOM 600 C C . TYR A 1 77 ? 15.657 10.787 -2.922 1.00 94.81 77 TYR A C 1
ATOM 602 O O . TYR A 1 77 ? 14.492 10.673 -2.543 1.00 94.81 77 TYR A O 1
ATOM 610 N N . ARG A 1 78 ? 16.116 10.200 -4.027 1.00 91.44 78 ARG A N 1
ATOM 611 C CA . ARG A 1 78 ? 15.331 9.352 -4.931 1.00 91.44 78 ARG A CA 1
ATOM 612 C C . ARG A 1 78 ? 16.262 8.502 -5.795 1.00 91.44 78 ARG A C 1
ATOM 614 O O . ARG A 1 78 ? 17.432 8.860 -5.958 1.00 91.44 78 ARG A O 1
ATOM 621 N N . GLN A 1 79 ? 15.744 7.445 -6.414 1.00 88.38 79 GLN A N 1
ATOM 622 C CA . GLN A 1 79 ? 16.492 6.727 -7.441 1.00 88.38 79 GLN A CA 1
ATOM 623 C C . GLN A 1 79 ? 16.517 7.508 -8.767 1.00 88.38 79 GLN A C 1
ATOM 625 O O . GLN A 1 79 ? 15.783 8.473 -8.982 1.00 88.38 79 GLN A O 1
ATOM 630 N N . LYS A 1 80 ? 17.380 7.082 -9.693 1.00 89.12 80 LYS A N 1
ATOM 631 C CA . LYS A 1 80 ? 17.637 7.775 -10.966 1.00 89.12 80 LYS A CA 1
ATOM 632 C C . LYS A 1 80 ? 16.388 7.979 -11.834 1.00 89.12 80 LYS A C 1
ATOM 634 O O . LYS A 1 80 ? 16.269 9.029 -12.457 1.00 89.12 80 LYS A O 1
ATOM 639 N N . TYR A 1 81 ? 15.508 6.982 -11.910 1.00 90.25 81 TYR A N 1
ATOM 640 C CA . TYR A 1 81 ? 14.312 6.987 -12.761 1.00 90.25 81 TYR A CA 1
ATOM 641 C C . TYR A 1 81 ? 13.041 7.423 -12.017 1.00 90.25 81 TYR A C 1
ATOM 643 O O . TYR A 1 81 ? 11.986 7.536 -12.639 1.00 90.25 81 TYR A O 1
ATOM 651 N N . ASP A 1 82 ? 13.141 7.710 -10.716 1.00 90.88 82 ASP A N 1
ATOM 652 C CA . ASP A 1 82 ? 12.035 8.261 -9.932 1.00 90.88 82 ASP A CA 1
ATOM 653 C C . ASP A 1 82 ? 11.751 9.713 -10.321 1.00 90.88 82 ASP A C 1
ATOM 655 O O . ASP A 1 82 ? 12.623 10.428 -10.817 1.00 90.88 82 ASP A O 1
ATOM 659 N N . SER A 1 83 ? 10.548 10.198 -10.025 1.00 93.69 83 SER A N 1
ATOM 660 C CA . SER A 1 83 ? 10.176 11.599 -10.235 1.00 93.69 83 SER A CA 1
ATOM 661 C C . SER A 1 83 ? 10.895 12.547 -9.269 1.00 93.69 83 SER A C 1
ATOM 663 O O . SER A 1 83 ? 11.150 12.213 -8.109 1.00 93.69 83 SER A O 1
ATOM 665 N N . GLU A 1 84 ? 11.167 13.784 -9.693 1.00 94.56 84 GLU A N 1
ATOM 666 C CA . GLU A 1 84 ? 11.637 14.855 -8.784 1.00 94.56 84 GLU A CA 1
ATOM 667 C C . GLU A 1 84 ? 10.576 15.267 -7.772 1.00 94.56 84 GLU A C 1
ATOM 669 O O . GLU A 1 84 ? 10.870 15.752 -6.678 1.00 94.56 84 GLU A O 1
ATOM 674 N N . GLY A 1 85 ? 9.327 15.031 -8.137 1.00 95.38 85 GLY A N 1
ATOM 675 C CA . GLY A 1 85 ? 8.194 15.170 -7.265 1.00 95.38 85 GLY A CA 1
ATOM 676 C C . GLY A 1 85 ? 6.959 14.583 -7.914 1.00 95.38 85 GLY A C 1
ATOM 677 O O . GLY A 1 85 ? 6.895 14.426 -9.129 1.00 95.38 85 GLY A O 1
ATOM 678 N N . ASN A 1 86 ? 5.968 14.274 -7.100 1.00 95.38 86 ASN A N 1
ATOM 679 C CA . ASN A 1 86 ? 4.716 13.705 -7.569 1.00 95.38 86 ASN A CA 1
ATOM 680 C C . ASN A 1 86 ? 3.555 14.477 -6.965 1.00 95.38 86 ASN A C 1
ATOM 682 O O . ASN A 1 86 ? 3.574 14.692 -5.756 1.00 95.38 86 ASN A O 1
ATOM 686 N N . THR A 1 87 ? 2.579 14.868 -7.778 1.00 96.94 87 THR A N 1
ATOM 687 C CA . THR A 1 87 ? 1.315 15.426 -7.302 1.00 96.94 87 THR A CA 1
ATOM 688 C C . THR A 1 87 ? 0.184 14.465 -7.630 1.00 96.94 87 THR A C 1
ATOM 690 O O . THR A 1 87 ? -0.158 14.307 -8.794 1.00 96.94 87 THR A O 1
ATOM 693 N N . ASN A 1 88 ? -0.412 13.859 -6.612 1.00 94.69 88 ASN A N 1
ATOM 694 C CA . ASN A 1 88 ? -1.606 13.026 -6.753 1.00 94.69 88 ASN A CA 1
ATOM 695 C C . ASN A 1 88 ? -2.818 13.857 -6.367 1.00 94.69 88 ASN A C 1
ATOM 697 O O . ASN A 1 88 ? -2.674 14.677 -5.486 1.00 94.69 88 ASN A O 1
ATOM 701 N N . LEU A 1 89 ? -3.980 13.670 -6.972 1.00 95.12 89 LEU A N 1
ATOM 702 C CA . LEU A 1 89 ? -5.264 14.287 -6.640 1.00 95.12 89 LEU A CA 1
ATOM 703 C C . LEU A 1 89 ? -6.325 13.228 -6.904 1.00 95.12 89 LEU A C 1
ATOM 705 O O . LEU A 1 89 ? -6.302 12.601 -7.957 1.00 95.12 89 LEU A O 1
ATOM 709 N N . GLY A 1 90 ? -7.259 13.021 -5.990 1.00 93.56 90 GLY A N 1
ATOM 710 C CA . GLY A 1 90 ? -8.276 12.003 -6.191 1.00 93.56 90 GLY A CA 1
ATOM 711 C C . GLY A 1 90 ? -9.514 12.230 -5.357 1.00 93.56 90 GLY A C 1
ATOM 712 O O . GLY A 1 90 ? -9.544 13.034 -4.425 1.00 93.56 90 GLY A O 1
ATOM 713 N N . SER A 1 91 ? -10.571 11.525 -5.723 1.00 94.50 91 SER A N 1
ATOM 714 C CA . SER A 1 91 ? -11.782 11.425 -4.918 1.00 94.50 91 SER A CA 1
ATOM 715 C C . SER A 1 91 ? -12.253 9.988 -4.940 1.00 94.50 91 SER A C 1
ATOM 717 O O . SER A 1 91 ? -12.366 9.393 -6.013 1.00 94.50 91 SER A O 1
ATOM 719 N N . ALA A 1 92 ? -12.495 9.446 -3.754 1.00 94.94 92 ALA A N 1
ATOM 720 C CA . ALA A 1 92 ? -13.047 8.120 -3.554 1.00 94.94 92 ALA A CA 1
ATOM 721 C C . ALA A 1 92 ? -14.477 8.210 -3.015 1.00 94.94 92 ALA A C 1
ATOM 723 O O . ALA A 1 92 ? -14.814 9.125 -2.266 1.00 94.94 92 ALA A O 1
ATOM 724 N N . PHE A 1 93 ? -15.297 7.242 -3.394 1.00 95.88 93 PHE A N 1
ATOM 725 C CA . PHE A 1 93 ? -16.655 7.034 -2.924 1.00 95.88 93 PHE A CA 1
ATOM 726 C C . PHE A 1 93 ? -16.744 5.586 -2.470 1.00 95.88 93 PHE A C 1
ATOM 728 O O . PHE A 1 93 ? -16.414 4.689 -3.242 1.00 95.88 93 PHE A O 1
ATOM 735 N N . HIS A 1 94 ? -17.170 5.358 -1.237 1.00 95.69 94 HIS A N 1
ATOM 736 C CA . HIS A 1 94 ? -17.313 4.032 -0.650 1.00 95.69 94 HIS A CA 1
ATOM 737 C C . HIS A 1 94 ? -18.696 3.923 -0.024 1.00 95.69 94 HIS A C 1
ATOM 739 O O . HIS A 1 94 ? -19.029 4.704 0.858 1.00 95.69 94 HIS A O 1
ATOM 745 N N . GLY A 1 95 ? -19.521 3.011 -0.519 1.00 95.75 95 GLY A N 1
ATOM 746 C CA . GLY A 1 95 ? -20.862 2.766 -0.009 1.00 95.75 95 GLY A CA 1
ATOM 747 C C . GLY A 1 95 ? -20.987 1.358 0.549 1.00 95.75 95 GLY A C 1
ATOM 748 O O . GLY A 1 95 ? -20.566 0.407 -0.108 1.00 95.75 95 GLY A O 1
ATOM 749 N N . ILE A 1 96 ? -21.615 1.243 1.713 1.00 95.69 96 ILE A N 1
ATOM 750 C CA . ILE A 1 96 ? -22.049 -0.014 2.320 1.00 95.69 96 ILE A CA 1
ATOM 751 C C . ILE A 1 96 ? -23.576 -0.039 2.324 1.00 95.69 96 ILE A C 1
ATOM 753 O O . ILE A 1 96 ? -24.221 0.939 2.711 1.00 95.69 96 ILE A O 1
ATOM 757 N N . LYS A 1 97 ? -24.164 -1.163 1.906 1.00 97.00 97 LYS A N 1
ATOM 758 C CA . LYS A 1 97 ? -25.595 -1.430 2.066 1.00 97.00 97 LYS A CA 1
ATOM 759 C C . LYS A 1 97 ? -25.804 -2.818 2.652 1.00 97.00 97 LYS A C 1
ATOM 761 O O . LYS A 1 97 ? -25.472 -3.819 2.017 1.00 97.00 97 LYS A O 1
ATOM 766 N N . THR A 1 98 ? -26.408 -2.861 3.832 1.00 95.31 98 THR A N 1
ATOM 767 C CA . THR A 1 98 ? -26.868 -4.098 4.464 1.00 95.31 98 THR A CA 1
ATOM 768 C C . THR A 1 98 ? -28.250 -4.467 3.923 1.00 95.31 98 THR A C 1
ATOM 770 O O . THR A 1 98 ? -29.120 -3.609 3.748 1.00 95.31 98 THR A O 1
ATOM 773 N N . LEU A 1 99 ? -28.447 -5.744 3.588 1.00 95.00 99 LEU A N 1
ATOM 774 C CA . LEU A 1 99 ? -29.685 -6.279 3.007 1.00 95.00 99 LEU A CA 1
ATOM 775 C C . LEU A 1 99 ? -30.404 -7.229 3.984 1.00 95.00 99 LEU A C 1
ATOM 777 O O . LEU A 1 99 ? -31.159 -8.105 3.559 1.00 95.00 99 LEU A O 1
ATOM 781 N N . GLY A 1 100 ? -30.161 -7.061 5.290 1.00 91.50 100 GLY A N 1
ATOM 782 C CA . GLY A 1 100 ? -30.568 -8.019 6.322 1.00 91.50 100 GLY A CA 1
ATOM 783 C C . GLY A 1 100 ? -29.906 -9.376 6.086 1.00 91.50 100 GLY A C 1
ATOM 784 O O . GLY A 1 100 ? -28.767 -9.435 5.633 1.00 91.50 100 GLY A O 1
ATOM 785 N N . ASP A 1 101 ? -30.651 -10.460 6.289 1.00 92.00 101 ASP A N 1
ATOM 786 C CA . ASP A 1 101 ? -30.160 -11.841 6.134 1.00 92.00 101 ASP A CA 1
ATOM 787 C C . ASP A 1 101 ? -29.727 -12.195 4.696 1.00 92.00 101 ASP A C 1
ATOM 789 O O . ASP A 1 101 ? -29.123 -13.238 4.456 1.00 92.00 101 ASP A O 1
ATOM 793 N N . LEU A 1 102 ? -30.028 -11.339 3.710 1.00 95.31 102 LEU A N 1
ATOM 794 C CA . LEU A 1 102 ? -29.581 -11.526 2.327 1.00 95.31 102 LEU A CA 1
ATOM 795 C C . LEU A 1 102 ? -28.105 -11.162 2.119 1.00 95.31 102 LEU A C 1
ATOM 797 O O . LEU A 1 102 ? -27.581 -11.431 1.042 1.00 95.31 102 LEU A O 1
ATOM 801 N N . GLY A 1 103 ? -27.433 -10.541 3.088 1.00 96.94 103 GLY A N 1
ATOM 802 C CA . GLY A 1 103 ? -26.013 -10.203 2.999 1.00 96.94 103 GLY A CA 1
ATOM 803 C C . GLY A 1 103 ? -25.710 -8.703 3.004 1.00 96.94 103 GLY A C 1
ATOM 804 O O . GLY A 1 103 ? -26.594 -7.859 3.156 1.00 96.94 103 GLY A O 1
ATOM 805 N N . THR A 1 104 ? -24.440 -8.369 2.781 1.00 98.06 104 THR A N 1
ATOM 806 C CA . THR A 1 104 ? -23.924 -6.994 2.764 1.00 98.06 104 THR A CA 1
ATOM 807 C C . THR A 1 104 ? -23.179 -6.722 1.467 1.00 98.06 104 THR A C 1
ATOM 809 O O . THR A 1 104 ? -22.333 -7.507 1.032 1.00 98.06 104 THR A O 1
ATOM 812 N N . PH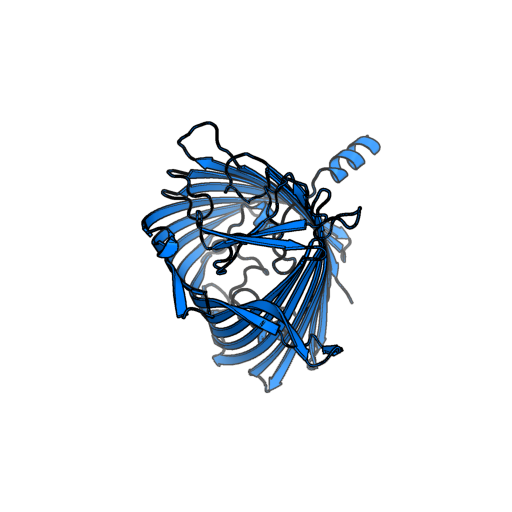E A 1 105 ? -23.497 -5.590 0.841 1.00 97.69 105 PHE A N 1
ATOM 813 C CA . PHE A 1 105 ? -22.840 -5.101 -0.363 1.00 97.69 105 PHE A CA 1
ATOM 814 C C . PHE A 1 105 ? -21.928 -3.919 -0.037 1.00 97.69 105 PHE A C 1
ATOM 816 O O . PHE A 1 105 ? -22.344 -2.978 0.637 1.00 97.69 105 PHE A O 1
ATOM 823 N N . SER A 1 106 ? -20.714 -3.939 -0.581 1.00 97.25 106 SER A N 1
ATOM 824 C CA . SER A 1 106 ? -19.757 -2.835 -0.521 1.00 97.25 106 SER A CA 1
ATOM 825 C C . SER A 1 106 ? -19.358 -2.436 -1.935 1.00 97.25 106 SER A C 1
ATOM 827 O O . SER A 1 106 ? -18.943 -3.264 -2.747 1.00 97.25 106 SER A O 1
ATOM 829 N N . GLY A 1 107 ? -19.504 -1.154 -2.248 1.00 97.06 107 GLY A N 1
ATOM 830 C CA . GLY A 1 107 ? -19.093 -0.574 -3.518 1.00 97.06 107 GLY A CA 1
ATOM 831 C C . GLY A 1 107 ? -18.084 0.535 -3.285 1.00 97.06 107 GLY A C 1
ATOM 832 O O . GLY A 1 107 ? -18.333 1.449 -2.507 1.00 97.06 107 GLY A O 1
ATOM 833 N N . PHE A 1 108 ? -16.965 0.496 -3.992 1.00 96.94 108 PHE A N 1
ATOM 834 C CA . PHE A 1 108 ? -15.958 1.543 -3.976 1.00 96.94 108 PHE A CA 1
ATOM 835 C C . PHE A 1 108 ? -15.683 2.016 -5.401 1.00 96.94 108 PHE A C 1
ATOM 837 O O . PHE A 1 108 ? -15.514 1.216 -6.319 1.00 96.94 108 PHE A O 1
ATOM 844 N N . THR A 1 109 ? -15.604 3.327 -5.599 1.00 97.38 109 THR A N 1
ATOM 845 C CA . THR A 1 109 ? -15.119 3.918 -6.845 1.00 97.38 109 THR A CA 1
ATOM 846 C C . THR A 1 109 ? -14.207 5.093 -6.545 1.00 97.38 109 THR A C 1
ATOM 848 O O . THR A 1 109 ? -14.478 5.887 -5.651 1.00 97.38 109 THR A O 1
ATOM 851 N N . SER A 1 110 ? -13.135 5.248 -7.311 1.00 96.44 110 SER A N 1
ATOM 852 C CA . SER A 1 110 ? -12.263 6.415 -7.219 1.00 96.44 110 SER A CA 1
ATOM 853 C C . SER A 1 110 ? -11.837 6.896 -8.588 1.00 96.44 110 SER A C 1
ATOM 855 O O . SER A 1 110 ? -11.669 6.084 -9.494 1.00 96.44 110 SER A O 1
ATOM 857 N N . TYR A 1 111 ? -11.603 8.197 -8.717 1.00 96.12 111 TYR A N 1
ATOM 858 C CA . TYR A 1 111 ? -10.928 8.774 -9.872 1.00 96.12 111 TYR A CA 1
ATOM 859 C C . TYR A 1 111 ? -9.667 9.478 -9.398 1.00 96.12 111 TYR A C 1
ATOM 861 O O . TYR A 1 111 ? -9.744 10.381 -8.562 1.00 96.12 111 TYR A O 1
ATOM 869 N N . ASN A 1 112 ? -8.522 9.055 -9.927 1.00 93.25 112 ASN A N 1
ATOM 870 C CA . ASN A 1 112 ? -7.219 9.558 -9.517 1.00 93.25 112 ASN A CA 1
ATOM 871 C C . ASN A 1 112 ? -6.547 10.285 -10.679 1.00 93.25 112 ASN A C 1
ATOM 873 O O . ASN A 1 112 ? -6.649 9.874 -11.832 1.00 93.25 112 ASN A O 1
ATOM 877 N N . TYR A 1 113 ? -5.848 11.361 -10.352 1.00 96.00 113 TYR A N 1
ATOM 878 C CA . TYR A 1 113 ? -4.950 12.114 -11.208 1.00 96.00 113 TYR A CA 1
ATOM 879 C C . TYR A 1 113 ? -3.580 12.133 -10.538 1.00 96.00 113 TYR A C 1
ATOM 881 O O . TYR A 1 113 ? -3.455 12.498 -9.375 1.00 96.00 113 TYR A O 1
ATOM 889 N N . GLU A 1 114 ? -2.546 11.765 -11.269 1.00 96.31 114 GLU A N 1
ATOM 890 C CA . GLU A 1 114 ? -1.168 11.707 -10.809 1.00 96.31 114 GLU A CA 1
ATOM 891 C C . GLU A 1 114 ? -0.294 12.476 -11.802 1.00 96.31 114 GLU A C 1
ATOM 893 O O . GLU A 1 114 ? -0.348 12.239 -13.006 1.00 96.31 114 GLU A O 1
ATOM 898 N N . ASN A 1 115 ? 0.523 13.403 -11.310 1.00 97.25 115 ASN A N 1
ATOM 899 C CA . ASN A 1 115 ? 1.486 14.156 -12.100 1.00 97.25 115 ASN A CA 1
ATOM 900 C C . ASN A 1 115 ? 2.901 13.935 -11.562 1.00 97.25 115 ASN A C 1
ATOM 902 O O . ASN A 1 115 ? 3.304 14.532 -10.557 1.00 97.25 115 ASN A O 1
ATOM 906 N N . ARG A 1 116 ? 3.668 13.102 -12.263 1.00 96.00 116 ARG A N 1
ATOM 907 C CA . ARG A 1 116 ? 5.068 12.806 -11.961 1.00 96.00 116 ARG A CA 1
ATOM 908 C C . ARG A 1 116 ? 5.959 13.815 -12.674 1.00 96.00 116 ARG A C 1
ATOM 910 O O . ARG A 1 116 ? 6.050 13.808 -13.897 1.00 96.00 116 ARG A O 1
ATOM 917 N N . ARG A 1 117 ? 6.633 14.666 -11.904 1.00 95.88 117 ARG A N 1
ATOM 918 C CA . ARG A 1 117 ? 7.470 15.762 -12.401 1.00 95.88 117 ARG A CA 1
ATOM 919 C C . ARG A 1 117 ? 8.869 15.290 -12.765 1.00 95.88 117 ARG A C 1
ATOM 921 O O . ARG A 1 117 ? 9.521 14.606 -11.972 1.00 95.88 117 ARG A O 1
ATOM 928 N N . ASN A 1 118 ? 9.338 15.735 -13.926 1.00 95.12 118 ASN A N 1
ATOM 929 C CA . ASN A 1 118 ? 10.691 15.549 -14.436 1.00 95.12 118 ASN A CA 1
ATOM 930 C C . ASN A 1 118 ? 11.197 14.100 -14.299 1.00 95.12 118 ASN A C 1
ATOM 932 O O . ASN A 1 118 ? 12.299 13.842 -13.807 1.00 95.12 118 ASN A O 1
ATOM 936 N N . ASN A 1 119 ? 10.368 13.142 -14.721 1.00 92.56 119 ASN A N 1
ATOM 937 C CA . ASN A 1 119 ? 10.756 11.741 -14.795 1.00 92.56 119 ASN A CA 1
ATOM 938 C C . ASN A 1 119 ? 11.915 11.599 -15.774 1.00 92.56 119 ASN A C 1
ATOM 940 O O . ASN A 1 119 ? 11.818 11.971 -16.949 1.00 92.56 119 ASN A O 1
ATOM 944 N N . TYR A 1 120 ? 13.024 11.049 -15.291 1.00 92.81 120 TYR A N 1
ATOM 945 C CA . TYR A 1 120 ? 14.212 10.893 -16.108 1.00 92.81 120 TYR A CA 1
ATOM 946 C C . TYR A 1 120 ? 14.019 9.741 -17.089 1.00 92.81 120 TYR A C 1
ATOM 948 O O . TYR A 1 120 ? 14.190 8.587 -16.722 1.00 92.81 120 TYR A O 1
ATOM 956 N N . ARG A 1 121 ? 13.692 10.047 -18.348 1.00 91.06 121 ARG A N 1
ATOM 957 C CA . ARG A 1 121 ? 13.694 9.122 -19.499 1.00 91.06 121 ARG A CA 1
ATOM 958 C C . ARG A 1 121 ? 12.754 7.919 -19.448 1.00 91.06 121 ARG A C 1
ATOM 960 O O . ARG A 1 121 ? 12.497 7.368 -20.508 1.00 91.06 121 ARG A O 1
ATOM 967 N N . THR A 1 122 ? 12.240 7.502 -18.295 1.00 91.56 122 THR A N 1
ATOM 968 C CA . THR A 1 122 ? 11.353 6.337 -18.186 1.00 91.56 122 THR A CA 1
ATOM 969 C C . THR A 1 122 ? 10.064 6.537 -18.983 1.00 91.56 122 THR A C 1
ATOM 971 O O . THR A 1 122 ? 9.560 7.656 -19.086 1.00 91.56 122 THR A O 1
ATOM 974 N N . LEU A 1 123 ? 9.570 5.451 -19.576 1.00 92.06 123 LEU A N 1
ATOM 975 C CA . LEU A 1 123 ? 8.287 5.370 -20.283 1.00 92.06 123 LEU A CA 1
ATOM 976 C C . LEU A 1 123 ? 7.251 4.530 -19.529 1.00 92.06 123 LEU A C 1
ATOM 978 O O . LEU A 1 123 ? 6.116 4.408 -19.980 1.00 92.06 123 LEU A O 1
ATOM 982 N N . LYS A 1 124 ? 7.651 3.941 -18.401 1.00 88.94 124 LYS A N 1
ATOM 983 C CA . LYS A 1 124 ? 6.775 3.148 -17.545 1.00 88.94 124 LYS A CA 1
ATOM 984 C C . LYS A 1 124 ? 6.171 4.007 -16.452 1.00 88.94 124 LYS A C 1
ATOM 986 O O . LYS A 1 124 ? 6.789 4.983 -16.012 1.00 88.94 124 LYS A O 1
ATOM 991 N N . LYS A 1 125 ? 5.038 3.551 -15.919 1.00 88.19 125 LYS A N 1
ATOM 992 C CA . LYS A 1 125 ? 4.595 3.987 -14.596 1.00 88.19 125 LYS A CA 1
ATOM 993 C C . LYS A 1 125 ? 5.637 3.545 -13.567 1.00 88.19 125 LYS A C 1
ATOM 995 O O . LYS A 1 125 ? 6.430 4.368 -13.114 1.00 88.19 125 LYS A O 1
ATOM 1000 N N . ASP A 1 126 ? 5.746 2.252 -13.282 1.00 87.88 126 ASP A N 1
ATOM 1001 C CA . ASP A 1 126 ? 6.591 1.765 -12.187 1.00 87.88 126 ASP A CA 1
ATOM 1002 C C . ASP A 1 126 ? 7.854 1.075 -12.711 1.00 87.88 126 ASP A C 1
ATOM 1004 O O . ASP A 1 126 ? 7.831 -0.006 -13.304 1.00 87.88 126 ASP A O 1
ATOM 1008 N N . THR A 1 127 ? 8.986 1.761 -12.531 1.00 86.50 127 THR A N 1
ATOM 1009 C CA . THR A 1 127 ? 10.260 1.366 -13.148 1.00 86.50 127 THR A CA 1
ATOM 1010 C C . THR A 1 127 ? 10.978 0.275 -12.352 1.00 86.50 127 THR A C 1
ATOM 1012 O O . THR A 1 127 ? 11.613 -0.578 -12.958 1.00 86.50 127 THR A O 1
ATOM 1015 N N . TYR A 1 128 ? 10.871 0.269 -11.022 1.00 83.81 128 TYR A N 1
ATOM 1016 C CA . TYR A 1 128 ? 11.682 -0.570 -10.125 1.00 83.81 128 TYR A CA 1
ATOM 1017 C C . TYR A 1 128 ? 10.917 -1.764 -9.536 1.00 83.81 128 TYR A C 1
ATOM 1019 O O . TYR A 1 128 ? 11.065 -2.088 -8.366 1.00 83.81 128 TYR A O 1
ATOM 1027 N N . ASN A 1 129 ? 10.071 -2.414 -10.333 1.00 81.44 129 ASN A N 1
ATOM 1028 C CA . ASN A 1 129 ? 9.155 -3.464 -9.873 1.00 81.44 129 ASN A CA 1
ATOM 1029 C C . ASN A 1 129 ? 9.653 -4.899 -10.155 1.00 81.44 129 ASN A C 1
ATOM 1031 O O . ASN A 1 129 ? 8.842 -5.794 -10.378 1.00 81.44 129 ASN A O 1
ATOM 1035 N N . GLY A 1 130 ? 10.977 -5.089 -10.218 1.00 79.88 130 GLY A N 1
ATOM 1036 C CA . GLY A 1 130 ? 11.632 -6.391 -10.427 1.00 79.88 130 GLY A CA 1
ATOM 1037 C C . GLY A 1 130 ? 11.478 -6.998 -11.829 1.00 79.88 130 GLY A C 1
ATOM 1038 O O . GLY A 1 130 ? 11.955 -8.098 -12.092 1.00 79.88 130 GLY A O 1
ATOM 1039 N N . GLU A 1 131 ? 10.834 -6.292 -12.760 1.00 85.00 131 GLU A N 1
ATOM 1040 C CA . GLU A 1 131 ? 10.740 -6.739 -14.145 1.00 85.00 131 GLU A CA 1
ATOM 1041 C C . GLU A 1 131 ? 12.096 -6.746 -14.860 1.00 85.00 131 GLU A C 1
ATOM 1043 O O . GLU A 1 131 ? 12.984 -5.939 -14.594 1.00 85.00 131 GLU A O 1
ATOM 1048 N N . ALA A 1 132 ? 12.208 -7.611 -15.869 1.00 80.00 132 ALA A N 1
ATOM 1049 C CA . ALA A 1 132 ? 13.416 -7.771 -16.671 1.00 80.00 132 ALA A CA 1
ATOM 1050 C C . ALA A 1 132 ? 13.829 -6.526 -17.481 1.00 80.00 132 ALA A C 1
ATOM 1052 O O . ALA A 1 132 ? 14.976 -6.440 -17.933 1.00 80.00 132 ALA A O 1
ATOM 1053 N N . PHE A 1 133 ? 12.891 -5.601 -17.727 1.00 80.44 133 PHE A N 1
ATOM 1054 C CA . PHE A 1 133 ? 13.124 -4.429 -18.559 1.00 80.44 133 PHE A CA 1
ATOM 1055 C C . PHE A 1 133 ? 12.572 -3.133 -17.992 1.00 80.44 133 PHE A C 1
ATOM 1057 O O . PHE A 1 133 ? 11.449 -3.046 -17.496 1.00 80.44 133 PHE A O 1
ATOM 1064 N N . HIS A 1 134 ? 13.338 -2.082 -18.262 1.00 82.56 134 HIS A N 1
ATOM 1065 C CA . HIS A 1 134 ? 12.946 -0.698 -18.059 1.00 82.56 134 HIS A CA 1
ATOM 1066 C C . HIS A 1 134 ? 12.932 -0.003 -19.425 1.00 82.56 134 HIS A C 1
ATOM 1068 O O . HIS A 1 134 ? 13.935 -0.007 -20.148 1.00 82.56 134 HIS A O 1
ATOM 1074 N N . PHE A 1 135 ? 11.794 0.576 -19.807 1.00 87.88 135 PHE A N 1
ATOM 1075 C CA . PHE A 1 135 ? 11.654 1.297 -21.073 1.00 87.88 135 PHE A CA 1
ATOM 1076 C C . PHE A 1 135 ? 12.047 2.749 -20.873 1.00 87.88 135 PHE A C 1
ATOM 1078 O O . PHE A 1 135 ? 11.533 3.415 -19.975 1.00 87.88 135 PHE A O 1
ATOM 1085 N N . THR A 1 136 ? 12.942 3.245 -21.719 1.00 90.75 136 THR A N 1
ATOM 1086 C CA . THR A 1 136 ? 13.405 4.630 -21.645 1.00 90.75 136 THR A CA 1
ATOM 1087 C C . THR A 1 136 ? 13.538 5.259 -23.024 1.00 90.75 136 THR A C 1
ATOM 1089 O O . THR A 1 136 ? 13.747 4.554 -24.009 1.00 90.75 136 THR A O 1
ATOM 1092 N N . ASP A 1 137 ? 13.474 6.581 -23.090 1.00 91.06 137 ASP A N 1
ATOM 1093 C CA . ASP A 1 137 ? 13.844 7.363 -24.268 1.00 91.06 137 ASP A CA 1
ATOM 1094 C C . ASP A 1 137 ? 15.032 8.299 -23.969 1.00 91.06 137 ASP A C 1
ATOM 1096 O O . ASP A 1 137 ? 15.862 8.036 -23.094 1.00 91.06 137 ASP A O 1
ATOM 1100 N N . THR A 1 138 ? 15.176 9.382 -24.733 1.00 89.31 138 THR A N 1
ATOM 1101 C CA . THR A 1 138 ? 16.328 10.288 -24.650 1.00 89.31 138 THR A CA 1
ATOM 1102 C C . THR A 1 138 ? 16.115 11.487 -23.718 1.00 89.31 138 THR A C 1
ATOM 1104 O O . THR A 1 138 ? 17.088 12.168 -23.368 1.00 89.31 138 THR A O 1
ATOM 1107 N N . THR A 1 139 ? 14.895 11.722 -23.233 1.00 92.06 139 THR A N 1
ATOM 1108 C CA . THR A 1 139 ? 14.443 12.995 -22.641 1.00 92.06 139 THR A CA 1
ATOM 1109 C C . THR A 1 139 ? 13.769 12.812 -21.282 1.00 92.06 139 THR A C 1
ATOM 1111 O O . THR A 1 139 ? 12.979 11.899 -21.048 1.00 92.06 139 THR A O 1
ATOM 1114 N N . ALA A 1 140 ? 14.031 13.742 -20.366 1.00 93.75 140 ALA A N 1
ATOM 1115 C CA . ALA A 1 140 ? 13.257 13.856 -19.135 1.00 93.75 140 ALA A CA 1
ATOM 1116 C C . ALA A 1 140 ? 12.001 14.713 -19.365 1.00 93.75 140 ALA A C 1
ATOM 1118 O O . ALA A 1 140 ? 12.035 15.679 -20.135 1.00 93.75 140 ALA A O 1
ATOM 1119 N N . SER A 1 141 ? 10.890 14.342 -18.732 1.00 94.44 141 SER A N 1
ATOM 1120 C CA . SER A 1 141 ? 9.616 15.054 -18.869 1.00 94.44 141 SER A CA 1
ATOM 1121 C C . SER A 1 141 ? 8.664 14.722 -17.733 1.00 94.44 141 SER A C 1
ATOM 1123 O O . SER A 1 141 ? 8.810 13.698 -17.068 1.00 94.44 141 SER A O 1
ATOM 1125 N N . ASP A 1 142 ? 7.643 15.553 -17.582 1.00 96.44 142 ASP A N 1
ATOM 1126 C CA . ASP A 1 142 ? 6.489 15.244 -16.758 1.00 96.44 142 ASP A CA 1
ATOM 1127 C C . ASP A 1 142 ? 5.645 14.138 -17.415 1.00 96.44 142 ASP A C 1
ATOM 1129 O O . ASP A 1 142 ? 5.579 14.033 -18.651 1.00 96.44 142 ASP A O 1
ATOM 1133 N N . PHE A 1 143 ? 5.030 13.315 -16.566 1.00 95.94 143 PHE A N 1
ATOM 1134 C CA . PHE A 1 143 ? 4.055 12.287 -16.917 1.00 95.94 143 PHE A CA 1
ATOM 1135 C C . PHE A 1 143 ? 2.775 12.510 -16.132 1.00 95.94 143 PHE A C 1
ATOM 1137 O O . PHE A 1 143 ? 2.804 12.623 -14.906 1.00 95.94 143 PHE A O 1
ATOM 1144 N N . ARG A 1 144 ? 1.649 12.484 -16.837 1.00 96.75 144 ARG A N 1
ATOM 1145 C CA . ARG A 1 144 ? 0.324 12.556 -16.226 1.00 96.75 144 ARG A CA 1
ATOM 1146 C C . ARG A 1 144 ? -0.357 11.213 -16.358 1.00 96.75 144 ARG A C 1
ATOM 1148 O O . ARG A 1 144 ? -0.455 10.718 -17.473 1.00 96.75 144 ARG A O 1
ATOM 1155 N N . TYR A 1 145 ? -0.829 10.664 -15.250 1.00 96.06 145 TYR A N 1
ATOM 1156 C CA . TYR A 1 145 ? -1.653 9.468 -15.216 1.00 96.06 145 TYR A CA 1
ATOM 1157 C C . TYR A 1 145 ? -3.029 9.814 -14.669 1.00 96.06 145 TYR A C 1
ATOM 1159 O O . TYR A 1 145 ? -3.134 10.558 -13.696 1.00 96.06 145 TYR A O 1
ATOM 1167 N N . MET A 1 146 ? -4.090 9.287 -15.265 1.00 96.81 146 MET A N 1
ATOM 1168 C CA . MET A 1 146 ? -5.428 9.451 -14.714 1.00 96.81 146 MET A CA 1
ATOM 1169 C C . MET A 1 146 ? -6.347 8.300 -15.067 1.00 96.81 146 MET A C 1
ATOM 1171 O O . MET A 1 146 ? -6.224 7.714 -16.138 1.00 96.81 146 MET A O 1
ATOM 1175 N N . GLY A 1 147 ? -7.300 8.018 -14.189 1.00 96.25 147 GLY A N 1
ATOM 1176 C CA . GLY A 1 147 ? -8.382 7.112 -14.525 1.00 96.25 147 GLY A CA 1
ATOM 1177 C C . GLY A 1 147 ? -9.145 6.571 -13.322 1.00 96.25 147 GLY A C 1
ATOM 1178 O O . GLY A 1 147 ? -8.828 6.900 -12.170 1.00 96.25 147 GLY A O 1
ATOM 1179 N N . PRO A 1 148 ? -10.209 5.801 -13.597 1.00 96.81 148 PRO A N 1
ATOM 1180 C CA . PRO A 1 148 ? -11.070 5.246 -12.575 1.00 96.81 148 PRO A CA 1
ATOM 1181 C C . PRO A 1 148 ? -10.545 3.919 -12.009 1.00 96.81 148 PRO A C 1
ATOM 1183 O O . PRO A 1 148 ? -9.922 3.111 -12.700 1.00 96.81 148 PRO A O 1
ATOM 1186 N N . LYS A 1 149 ? -10.926 3.653 -10.763 1.00 96.88 149 LYS A N 1
ATOM 1187 C CA . LYS A 1 149 ? -10.890 2.334 -10.128 1.00 96.88 149 LYS A CA 1
ATOM 1188 C C . LYS A 1 149 ? -12.256 2.042 -9.533 1.00 96.88 149 LYS A C 1
ATOM 1190 O O . LYS A 1 149 ? -12.824 2.917 -8.889 1.00 96.88 149 LYS A O 1
ATOM 1195 N N . VAL A 1 150 ? -12.751 0.827 -9.720 1.00 97.75 150 VAL A N 1
ATOM 1196 C CA . VAL A 1 150 ? -14.010 0.336 -9.153 1.00 97.75 150 VAL A CA 1
ATOM 1197 C C . VAL A 1 150 ? -13.736 -0.967 -8.416 1.00 97.75 150 VAL A C 1
ATOM 1199 O O . VAL A 1 150 ? -12.986 -1.805 -8.909 1.00 97.75 150 VAL A O 1
ATOM 1202 N N . VAL A 1 151 ? -14.334 -1.135 -7.241 1.00 97.94 151 VAL A N 1
ATOM 1203 C CA . VAL A 1 151 ? -14.319 -2.374 -6.461 1.00 97.94 151 VAL A CA 1
ATOM 1204 C C . VAL A 1 151 ? -15.742 -2.668 -6.015 1.00 97.94 151 VAL A C 1
ATOM 1206 O O . VAL A 1 151 ? -16.435 -1.777 -5.530 1.00 97.94 151 VAL A O 1
ATOM 1209 N N . LEU A 1 152 ? -16.181 -3.906 -6.188 1.00 98.31 152 LEU A N 1
ATOM 1210 C CA . LEU A 1 152 ? -17.472 -4.392 -5.717 1.00 98.31 152 LEU A CA 1
ATOM 1211 C C . LEU A 1 152 ? -17.213 -5.615 -4.849 1.00 98.31 152 LEU A C 1
ATOM 1213 O O . LEU A 1 152 ? -16.449 -6.490 -5.252 1.00 98.31 152 LEU A O 1
ATOM 1217 N N . ILE A 1 153 ? -17.838 -5.670 -3.681 1.00 98.44 153 ILE A N 1
ATOM 1218 C CA . ILE A 1 153 ? -17.732 -6.778 -2.737 1.00 98.44 153 ILE A CA 1
ATOM 1219 C C . ILE A 1 153 ? -19.139 -7.154 -2.302 1.00 98.44 153 ILE A C 1
ATOM 1221 O O . ILE A 1 153 ? -19.977 -6.289 -2.040 1.00 98.44 153 ILE A O 1
ATOM 1225 N N . TYR A 1 154 ? -19.394 -8.449 -2.217 1.00 98.62 154 TYR A N 1
ATOM 1226 C CA . TYR A 1 154 ? -20.630 -8.972 -1.668 1.00 98.62 154 TYR A CA 1
ATOM 1227 C C . TYR A 1 154 ? -20.320 -10.151 -0.759 1.00 98.62 154 TYR A C 1
ATOM 1229 O O . TYR A 1 154 ? -19.453 -10.972 -1.066 1.00 98.62 154 TYR A O 1
ATOM 1237 N N . SER A 1 155 ? -21.023 -10.205 0.363 1.00 98.62 155 SER A N 1
ATOM 1238 C CA . SER A 1 155 ? -20.841 -11.191 1.418 1.00 98.62 155 SER A CA 1
ATOM 1239 C C . SER A 1 155 ? -22.190 -11.588 1.988 1.00 98.62 155 SER A C 1
ATOM 1241 O O . SER A 1 155 ? -23.081 -10.745 2.092 1.00 98.62 155 SER A O 1
ATOM 1243 N N . TRP A 1 156 ? -22.348 -12.858 2.341 1.00 98.19 156 TRP A N 1
ATOM 1244 C CA . TRP A 1 156 ? -23.552 -13.375 2.980 1.00 98.19 156 TRP A CA 1
ATOM 1245 C C . TRP A 1 156 ? -23.234 -14.591 3.861 1.00 98.19 156 TRP A C 1
ATOM 1247 O O . TRP A 1 156 ? -22.176 -15.213 3.738 1.00 98.19 156 TRP A O 1
ATOM 1257 N N . GLU A 1 157 ? -24.180 -14.953 4.725 1.00 98.00 157 GLU A N 1
ATOM 1258 C CA . GLU A 1 157 ? -24.123 -16.127 5.599 1.00 98.00 157 GLU A CA 1
ATOM 1259 C C . GLU A 1 157 ? -25.023 -17.242 5.030 1.00 98.00 157 GLU A C 1
ATOM 1261 O O . GLU A 1 157 ? -26.228 -17.253 5.281 1.00 98.00 157 GLU A O 1
ATOM 1266 N N . PRO A 1 158 ? -24.515 -18.155 4.173 1.00 97.00 158 PRO A N 1
ATOM 1267 C CA . PRO A 1 158 ? -25.353 -19.195 3.564 1.00 97.00 158 PRO A CA 1
ATOM 1268 C C . PRO A 1 158 ? -25.996 -20.143 4.582 1.00 97.00 158 PRO A C 1
ATOM 1270 O O . PRO A 1 158 ? -27.072 -20.685 4.328 1.00 97.00 158 PRO A O 1
ATOM 1273 N N . ILE A 1 159 ? -25.297 -20.404 5.685 1.00 96.69 159 ILE A N 1
ATOM 1274 C CA . ILE A 1 159 ? -25.718 -21.250 6.802 1.00 96.69 159 ILE A CA 1
ATOM 1275 C C . ILE A 1 159 ? -25.140 -20.603 8.059 1.00 96.69 159 ILE A C 1
ATOM 1277 O O . ILE A 1 159 ? -24.025 -20.095 8.002 1.00 96.69 159 ILE A O 1
ATOM 1281 N N . GLU A 1 160 ? -25.865 -20.662 9.174 1.00 95.81 160 GLU A N 1
ATOM 1282 C CA . GLU A 1 160 ? -25.425 -20.110 10.460 1.00 95.81 160 GLU A CA 1
ATOM 1283 C C . GLU A 1 160 ? -23.973 -20.501 10.794 1.00 95.81 160 GLU A C 1
ATOM 1285 O O . GLU A 1 160 ? -23.612 -21.683 10.831 1.00 95.81 160 GLU A O 1
ATOM 1290 N N . GLY A 1 161 ? -23.134 -19.489 11.007 1.00 95.94 161 GLY A N 1
ATOM 1291 C CA . GLY A 1 161 ? -21.716 -19.605 11.325 1.00 95.94 161 GLY A CA 1
ATOM 1292 C C . GLY A 1 161 ? -20.785 -19.847 10.136 1.00 95.94 161 GLY A C 1
ATOM 1293 O O . GLY A 1 161 ? -19.574 -19.886 10.345 1.00 95.94 161 GLY A O 1
ATOM 1294 N N . LEU A 1 162 ? -21.291 -19.997 8.908 1.00 98.06 162 LEU A N 1
ATOM 1295 C CA . LEU A 1 162 ? -20.493 -20.075 7.683 1.00 98.06 162 LEU A CA 1
ATOM 1296 C C . LEU A 1 162 ? -20.767 -18.846 6.825 1.00 98.06 162 LEU A C 1
ATOM 1298 O O . LEU A 1 162 ? -21.891 -18.648 6.381 1.00 98.06 162 LEU A O 1
ATOM 1302 N N . TYR A 1 163 ? -19.720 -18.101 6.497 1.00 98.44 163 TYR A N 1
ATOM 1303 C CA . TYR A 1 163 ? -19.784 -16.903 5.673 1.00 98.44 163 TYR A CA 1
ATOM 1304 C C . TYR A 1 163 ? -19.046 -17.111 4.358 1.00 98.44 163 TYR A C 1
ATOM 1306 O O . TYR A 1 163 ? -17.989 -17.750 4.302 1.00 98.44 163 TYR A O 1
ATOM 1314 N N . ALA A 1 164 ? -19.602 -16.547 3.294 1.00 98.69 164 ALA A N 1
ATOM 1315 C CA . ALA A 1 164 ? -19.032 -16.570 1.959 1.00 98.69 164 ALA A CA 1
ATOM 1316 C C . ALA A 1 164 ? -19.043 -15.165 1.368 1.00 98.69 164 ALA A C 1
ATOM 1318 O O . ALA A 1 164 ? -19.928 -14.360 1.652 1.00 98.69 164 ALA A O 1
ATOM 1319 N N . GLY A 1 165 ? -18.064 -14.865 0.522 1.00 98.62 165 GLY A N 1
ATOM 1320 C CA . GLY A 1 165 ? -18.029 -13.581 -0.159 1.00 98.62 165 GLY A CA 1
ATOM 1321 C C . GLY A 1 165 ? -17.115 -13.575 -1.365 1.00 98.62 165 GLY A C 1
ATOM 1322 O O . GLY A 1 165 ? -16.252 -14.439 -1.533 1.00 98.62 165 GLY A O 1
ATOM 1323 N N . GLY A 1 166 ? -17.322 -12.581 -2.215 1.00 98.69 166 GLY A N 1
ATOM 1324 C CA . GLY A 1 166 ? -16.511 -12.359 -3.398 1.00 98.69 166 GLY A CA 1
ATOM 1325 C C . GLY A 1 166 ? -16.300 -10.879 -3.658 1.00 98.69 166 GLY A C 1
ATOM 1326 O O . GLY A 1 166 ? -17.148 -10.053 -3.316 1.00 98.69 166 GLY A O 1
ATOM 1327 N N . SER A 1 167 ? -15.170 -10.555 -4.278 1.00 98.50 167 SER A N 1
ATOM 1328 C CA . SER A 1 167 ? -14.865 -9.206 -4.733 1.00 98.50 167 SER A CA 1
ATOM 1329 C C . SER A 1 167 ? -14.379 -9.187 -6.178 1.00 98.50 167 SER A C 1
ATOM 1331 O O . SER A 1 167 ? -13.766 -10.134 -6.677 1.00 98.50 167 SER A O 1
ATOM 1333 N N . VAL A 1 168 ? -14.674 -8.083 -6.856 1.00 98.38 168 VAL A N 1
ATOM 1334 C CA . VAL A 1 168 ? -14.156 -7.760 -8.184 1.00 98.38 168 VAL A CA 1
ATOM 1335 C C . VAL A 1 168 ? -13.590 -6.354 -8.125 1.00 98.38 168 VAL A C 1
ATOM 1337 O O . VAL A 1 168 ? -14.307 -5.422 -7.760 1.00 98.38 168 VAL A O 1
ATOM 1340 N N . ALA A 1 169 ? -12.332 -6.189 -8.517 1.00 98.06 169 ALA A N 1
ATOM 1341 C CA . ALA A 1 169 ? -11.706 -4.885 -8.675 1.00 98.06 169 ALA A CA 1
ATOM 1342 C C . ALA A 1 169 ? -11.252 -4.678 -10.119 1.00 98.06 169 ALA A C 1
ATOM 1344 O O . ALA A 1 169 ? -10.712 -5.582 -10.756 1.00 98.06 169 ALA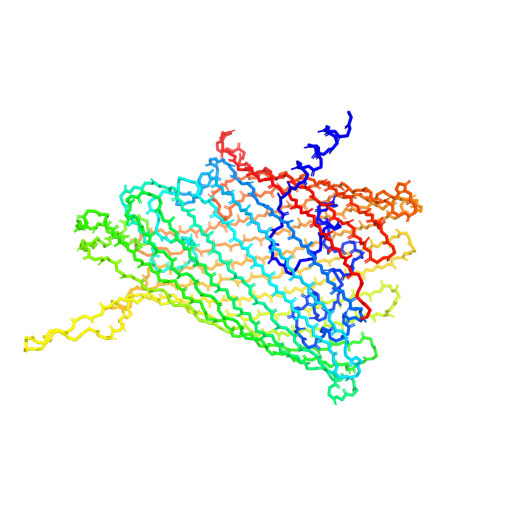 A O 1
ATOM 1345 N N . TYR A 1 170 ? -11.450 -3.468 -10.630 1.00 97.69 170 TYR A N 1
ATOM 1346 C CA . TYR A 1 170 ? -10.984 -3.069 -11.948 1.00 97.69 170 TYR A CA 1
ATOM 1347 C C . TYR A 1 170 ? -10.455 -1.640 -11.920 1.00 97.69 170 TYR A C 1
ATOM 1349 O O . TYR A 1 170 ? -11.119 -0.726 -11.434 1.00 97.69 170 TYR A O 1
ATOM 1357 N N . GLU A 1 171 ? -9.267 -1.443 -12.470 1.00 97.31 171 GLU A N 1
ATOM 1358 C CA . GLU A 1 171 ? -8.609 -0.149 -12.597 1.00 97.31 171 GLU A CA 1
ATOM 1359 C C . GLU A 1 171 ? -8.150 0.046 -14.038 1.00 97.31 171 GLU A C 1
ATOM 1361 O O . GLU A 1 171 ? -7.583 -0.858 -14.657 1.00 97.31 171 GLU A O 1
ATOM 1366 N N . LEU A 1 172 ? -8.390 1.246 -14.558 1.00 96.69 172 LEU A N 1
ATOM 1367 C CA . LEU A 1 172 ? -7.902 1.689 -15.854 1.00 96.69 172 LEU A CA 1
ATOM 1368 C C . LEU A 1 172 ? -7.247 3.051 -15.665 1.00 96.69 172 LEU A C 1
ATOM 1370 O O . LEU A 1 172 ? -7.855 3.950 -15.091 1.00 96.69 172 LEU A O 1
ATOM 1374 N N . MET A 1 173 ? -6.023 3.210 -16.152 1.00 96.00 173 MET A N 1
ATOM 1375 C CA . MET A 1 173 ? -5.304 4.475 -16.092 1.00 96.00 173 MET A CA 1
ATOM 1376 C C . MET A 1 173 ? -4.625 4.776 -17.420 1.00 96.00 173 MET A C 1
ATOM 1378 O O . MET A 1 173 ? -3.856 3.963 -17.930 1.00 96.00 173 MET A O 1
ATOM 1382 N N . ASP A 1 174 ? -4.842 5.990 -17.910 1.00 96.62 174 ASP A N 1
ATOM 1383 C CA . ASP A 1 174 ? -4.164 6.537 -19.075 1.00 96.62 174 ASP A CA 1
ATOM 1384 C C . ASP A 1 174 ? -3.007 7.426 -18.622 1.00 96.62 174 ASP A C 1
ATOM 1386 O O . ASP A 1 174 ? -3.181 8.353 -17.831 1.00 96.62 174 ASP A O 1
ATOM 1390 N N . GLY A 1 175 ? -1.820 7.134 -19.134 1.00 96.12 175 GLY A N 1
ATOM 1391 C CA . GLY A 1 175 ? -0.570 7.848 -18.940 1.00 96.12 175 GLY A CA 1
ATOM 1392 C C . GLY A 1 175 ? -0.168 8.618 -20.193 1.00 96.12 175 GLY A C 1
ATOM 1393 O O . GLY A 1 175 ? -0.237 8.083 -21.299 1.00 96.12 175 GLY A O 1
ATOM 1394 N N . LEU A 1 176 ? 0.294 9.858 -20.034 1.00 96.00 176 LEU A N 1
ATOM 1395 C CA . LEU A 1 176 ? 0.782 10.694 -21.128 1.00 96.00 176 LEU A CA 1
ATOM 1396 C C . LEU A 1 176 ? 2.055 11.448 -20.734 1.00 96.00 176 LEU A C 1
ATOM 1398 O O . LEU A 1 176 ? 2.054 12.236 -19.782 1.00 96.00 176 LEU A O 1
ATOM 1402 N N . LYS A 1 177 ? 3.117 11.261 -21.522 1.00 95.25 177 LYS A N 1
ATOM 1403 C CA . LYS A 1 177 ? 4.349 12.056 -21.450 1.00 95.25 177 LYS A CA 1
ATOM 1404 C C . LYS A 1 177 ? 4.183 13.394 -22.173 1.00 95.25 177 LYS A C 1
ATOM 1406 O O . LYS A 1 177 ? 3.701 13.437 -23.302 1.00 95.25 177 LYS A O 1
ATOM 1411 N N . GLU A 1 178 ? 4.616 14.492 -21.554 1.00 92.81 178 GLU A N 1
ATOM 1412 C CA . GLU A 1 178 ? 4.425 15.840 -22.126 1.00 92.81 178 GLU A CA 1
ATOM 1413 C C . GLU A 1 178 ? 5.405 16.228 -23.240 1.00 92.81 178 GLU A C 1
ATOM 1415 O O . GLU A 1 178 ? 5.080 17.054 -24.093 1.00 92.81 178 GLU A O 1
ATOM 1420 N N . LYS A 1 179 ? 6.614 15.672 -23.229 1.00 91.31 179 LYS A N 1
ATOM 1421 C CA . LYS A 1 179 ? 7.645 15.909 -24.248 1.00 91.31 179 LYS A CA 1
ATOM 1422 C C . LYS A 1 179 ? 7.919 14.623 -25.005 1.00 91.31 179 LYS A C 1
ATOM 1424 O O . LYS A 1 179 ? 7.457 13.559 -24.587 1.00 91.31 179 LYS A O 1
ATOM 1429 N N . TYR A 1 180 ? 8.722 14.722 -26.074 1.00 87.19 180 TYR A N 1
ATOM 1430 C CA . TYR A 1 180 ? 9.324 13.562 -26.741 1.00 87.19 180 TYR A CA 1
ATOM 1431 C C . TYR A 1 180 ? 9.669 12.495 -25.698 1.00 87.19 180 TYR A C 1
ATOM 1433 O O . TYR A 1 180 ? 10.182 12.843 -24.636 1.00 87.19 180 TYR A O 1
ATOM 1441 N N . SER A 1 181 ? 9.352 11.228 -25.900 1.00 90.19 181 SER A N 1
ATOM 1442 C CA . SER A 1 181 ? 8.719 10.585 -27.063 1.00 90.19 181 SER A CA 1
ATOM 1443 C C . SER A 1 181 ? 7.177 10.622 -27.103 1.00 90.19 181 SER A C 1
ATOM 1445 O O . SER A 1 181 ? 6.579 9.770 -27.751 1.00 90.19 181 SER A O 1
ATOM 1447 N N . TYR A 1 182 ? 6.528 11.550 -26.384 1.00 91.56 182 TYR A N 1
ATOM 1448 C CA . TYR A 1 182 ? 5.060 11.664 -26.260 1.00 91.56 182 TYR A CA 1
ATOM 1449 C C . TYR A 1 182 ? 4.369 10.330 -25.950 1.00 91.56 182 TYR A C 1
ATOM 1451 O O . TYR A 1 182 ? 3.264 10.055 -26.421 1.00 91.56 182 TYR A O 1
ATOM 1459 N N . ALA A 1 183 ? 5.055 9.491 -25.170 1.00 93.31 183 ALA A N 1
ATOM 1460 C CA . ALA A 1 183 ? 4.608 8.147 -24.880 1.00 93.31 183 ALA A CA 1
ATOM 1461 C C . ALA A 1 183 ? 3.230 8.151 -24.213 1.00 93.31 183 ALA A C 1
ATOM 1463 O O . ALA A 1 183 ? 2.975 8.917 -23.276 1.00 93.31 183 ALA A O 1
ATOM 1464 N N . LYS A 1 184 ? 2.368 7.272 -24.718 1.00 94.50 184 LYS A N 1
ATOM 1465 C CA . LYS A 1 184 ? 1.081 6.924 -24.137 1.00 94.50 184 LYS A CA 1
ATOM 1466 C C . LYS A 1 184 ? 1.222 5.589 -23.431 1.00 94.50 184 LYS A C 1
ATOM 1468 O O . LYS A 1 184 ? 1.741 4.634 -24.008 1.00 94.50 184 LYS A O 1
ATOM 1473 N N . THR A 1 185 ? 0.725 5.527 -22.210 1.00 94.31 185 THR A N 1
ATOM 1474 C CA . THR A 1 185 ? 0.715 4.311 -21.405 1.00 94.31 185 THR A CA 1
ATOM 1475 C C . THR A 1 185 ? -0.724 3.997 -21.044 1.00 94.31 185 THR A C 1
ATOM 1477 O O . THR A 1 185 ? -1.409 4.860 -20.520 1.00 94.31 185 THR A O 1
ATOM 1480 N N . ILE A 1 186 ? -1.199 2.787 -21.305 1.00 95.88 186 ILE A N 1
ATOM 1481 C CA . ILE A 1 186 ? -2.506 2.328 -20.827 1.00 95.88 186 ILE A CA 1
ATOM 1482 C C . ILE A 1 186 ? -2.238 1.230 -19.812 1.00 95.88 186 ILE A C 1
ATOM 1484 O O . ILE A 1 186 ? -1.715 0.169 -20.158 1.00 95.88 186 ILE A O 1
ATOM 1488 N N . TYR A 1 187 ? -2.578 1.502 -18.559 1.00 95.12 187 TYR A N 1
ATOM 1489 C CA . TYR A 1 187 ? -2.481 0.553 -17.464 1.00 95.12 187 TYR A CA 1
ATOM 1490 C C . TYR A 1 187 ? -3.865 0.009 -17.134 1.00 95.12 187 TYR A C 1
ATOM 1492 O O . TYR A 1 187 ? -4.818 0.767 -16.958 1.00 95.12 187 TYR A O 1
ATOM 1500 N N . ARG A 1 188 ? -3.967 -1.311 -17.026 1.00 96.12 188 ARG A N 1
ATOM 1501 C CA . ARG A 1 188 ? -5.177 -2.025 -16.635 1.00 96.12 188 ARG A CA 1
ATOM 1502 C C . ARG A 1 188 ? -4.837 -2.968 -15.496 1.00 96.12 188 ARG A C 1
ATOM 1504 O O . ARG A 1 188 ? -3.896 -3.742 -15.630 1.00 96.12 188 ARG A O 1
ATOM 1511 N N . ASN A 1 189 ? -5.636 -2.989 -14.442 1.00 96.88 189 ASN A N 1
ATOM 1512 C CA . ASN A 1 189 ? -5.549 -4.007 -13.402 1.00 96.88 189 ASN A CA 1
ATOM 1513 C C . ASN A 1 189 ? -6.931 -4.607 -13.157 1.00 96.88 189 ASN A C 1
ATOM 1515 O O . ASN A 1 189 ? -7.914 -3.875 -13.074 1.00 96.88 189 ASN A O 1
ATOM 1519 N N . ALA A 1 190 ? -7.006 -5.931 -13.090 1.00 98.06 190 ALA A N 1
ATOM 1520 C CA . ALA A 1 190 ? -8.223 -6.660 -12.776 1.00 98.06 190 ALA A CA 1
ATOM 1521 C C . ALA A 1 190 ? -7.925 -7.662 -11.664 1.00 98.06 190 ALA A C 1
ATOM 1523 O O . ALA A 1 190 ? -6.959 -8.417 -11.759 1.00 98.06 190 ALA A O 1
ATOM 1524 N N . GLU A 1 191 ? -8.762 -7.680 -10.632 1.00 98.44 191 GLU A N 1
ATOM 1525 C CA . GLU A 1 191 ? -8.635 -8.608 -9.514 1.00 98.44 191 GLU A CA 1
ATOM 1526 C C . GLU A 1 191 ? -9.981 -9.272 -9.233 1.00 98.44 191 GLU A C 1
ATOM 1528 O O . GLU A 1 191 ? -11.036 -8.637 -9.312 1.00 98.44 191 GLU A O 1
ATOM 1533 N N . LEU A 1 192 ? -9.931 -10.562 -8.918 1.00 98.50 192 LEU A N 1
ATOM 1534 C CA . LEU A 1 192 ? -11.076 -11.370 -8.515 1.00 98.50 192 LEU A CA 1
ATOM 1535 C C . LEU A 1 192 ? -10.708 -12.071 -7.219 1.00 98.50 192 LEU A C 1
ATOM 1537 O O . LEU A 1 192 ? -9.700 -12.772 -7.184 1.00 98.50 192 LEU A O 1
ATOM 1541 N N . GLN A 1 193 ? -11.516 -11.923 -6.180 1.00 98.56 193 GLN A N 1
ATOM 1542 C CA . GLN A 1 193 ? -11.298 -12.603 -4.908 1.00 98.56 193 GLN A CA 1
ATOM 1543 C C . GLN A 1 193 ? -12.537 -13.392 -4.523 1.00 98.56 193 GLN A C 1
ATOM 1545 O O . GLN A 1 193 ? -13.662 -12.936 -4.723 1.00 98.56 193 GLN A O 1
ATOM 1550 N N . ALA A 1 194 ? -12.328 -14.561 -3.938 1.00 98.75 194 ALA A N 1
ATOM 1551 C CA . ALA A 1 194 ? -13.366 -15.338 -3.286 1.00 98.75 194 ALA A CA 1
ATOM 1552 C C . ALA A 1 194 ? -12.858 -15.779 -1.919 1.00 98.75 194 ALA A C 1
ATOM 1554 O O . ALA A 1 194 ? -11.695 -16.159 -1.786 1.00 98.75 194 ALA A O 1
ATOM 1555 N N . GLY A 1 195 ? -13.731 -15.743 -0.922 1.00 98.62 195 GLY A N 1
ATOM 1556 C CA . GLY A 1 195 ? -13.378 -16.085 0.444 1.00 98.62 195 GLY A CA 1
ATOM 1557 C C . GLY A 1 195 ? -14.461 -16.883 1.148 1.00 98.62 195 GLY A C 1
ATOM 1558 O O . GLY A 1 195 ? -15.642 -16.822 0.792 1.00 98.62 195 GLY A O 1
ATOM 1559 N N . LEU A 1 196 ? -14.034 -17.620 2.169 1.00 98.81 196 LEU A N 1
ATOM 1560 C CA . LEU A 1 196 ? -14.878 -18.315 3.131 1.00 98.81 196 LEU A CA 1
ATOM 1561 C C . LEU A 1 196 ? -14.371 -18.035 4.546 1.00 98.81 196 LEU A C 1
ATOM 1563 O O . LEU A 1 196 ? -13.162 -17.947 4.774 1.00 98.81 196 LEU A O 1
ATOM 1567 N N . ALA A 1 197 ? -15.290 -17.948 5.500 1.00 98.44 197 ALA A N 1
ATOM 1568 C CA . ALA A 1 197 ? -14.975 -17.854 6.919 1.00 98.44 197 ALA A CA 1
ATOM 1569 C C . ALA A 1 197 ? -15.980 -18.671 7.737 1.00 98.44 197 ALA A C 1
ATOM 1571 O O . ALA A 1 197 ? -17.153 -18.739 7.385 1.00 98.44 197 ALA A O 1
ATOM 1572 N N . VAL A 1 198 ? -15.526 -19.312 8.810 1.00 98.31 198 VAL A N 1
ATOM 1573 C CA . VAL A 1 198 ? -16.353 -20.164 9.666 1.00 98.31 198 VAL A CA 1
ATOM 1574 C C . VAL A 1 198 ? -16.107 -19.868 11.140 1.00 98.31 198 VAL A C 1
ATOM 1576 O O . VAL A 1 198 ? -14.964 -19.863 11.606 1.00 98.31 198 VAL A O 1
ATOM 1579 N N . ASN A 1 199 ? -17.198 -19.680 11.877 1.00 97.06 199 ASN A N 1
ATOM 1580 C CA . ASN A 1 199 ? -17.219 -19.712 13.332 1.00 97.06 199 ASN A CA 1
ATOM 1581 C C . ASN A 1 199 ? -17.068 -21.162 13.777 1.00 97.06 199 ASN A C 1
ATOM 1583 O O . ASN A 1 199 ? -18.028 -21.931 13.783 1.00 97.06 199 ASN A O 1
ATOM 1587 N N . PHE A 1 200 ? -15.849 -21.565 14.124 1.00 93.38 200 PHE A N 1
ATOM 1588 C CA . PHE A 1 200 ? -15.610 -22.918 14.632 1.00 93.38 200 PHE A CA 1
ATOM 1589 C C . PHE A 1 200 ? -15.720 -22.984 16.166 1.00 93.38 200 PHE A C 1
ATOM 1591 O O . PHE A 1 200 ? -15.840 -24.074 16.726 1.00 93.38 200 PHE A O 1
ATOM 1598 N N . MET A 1 201 ? -15.712 -21.827 16.843 1.00 93.00 201 MET A N 1
ATOM 1599 C CA . MET A 1 201 ? -16.075 -21.635 18.254 1.00 93.00 201 MET A CA 1
ATOM 1600 C C . MET A 1 201 ? -16.829 -20.305 18.412 1.00 93.00 201 MET A C 1
ATOM 1602 O O . MET A 1 201 ? -16.817 -19.480 17.505 1.00 93.00 201 MET A O 1
ATOM 1606 N N . HIS A 1 202 ? -17.457 -20.071 19.569 1.00 89.19 202 HIS A N 1
ATOM 1607 C CA . HIS A 1 202 ? -18.231 -18.843 19.823 1.00 89.19 202 HIS A CA 1
ATOM 1608 C C . HIS A 1 202 ? -17.407 -17.551 19.682 1.00 89.19 202 HIS A C 1
ATOM 1610 O O . HIS A 1 202 ? -17.938 -16.517 19.305 1.00 89.19 202 HIS A O 1
ATOM 1616 N N . ASN A 1 203 ? -16.111 -17.632 19.968 1.00 94.94 203 ASN A N 1
ATOM 1617 C CA . ASN A 1 203 ? -15.161 -16.527 19.974 1.00 94.94 203 ASN A CA 1
ATOM 1618 C C . ASN A 1 203 ? -14.014 -16.732 18.981 1.00 94.94 203 ASN A C 1
ATOM 1620 O O . ASN A 1 203 ? -12.974 -16.100 19.130 1.00 94.94 203 ASN A O 1
ATOM 1624 N N . ALA A 1 204 ? -14.141 -17.660 18.027 1.00 97.00 204 ALA A N 1
ATOM 1625 C CA . ALA A 1 204 ? -13.044 -17.985 17.126 1.00 97.00 204 ALA A CA 1
ATOM 1626 C C . ALA A 1 204 ? -13.507 -18.195 15.687 1.00 97.00 204 ALA A C 1
ATOM 1628 O O . ALA A 1 204 ? -14.433 -18.965 15.414 1.00 97.00 204 ALA A O 1
ATOM 1629 N N . VAL A 1 205 ? -12.782 -17.558 14.771 1.00 98.06 205 VAL A N 1
ATOM 1630 C CA . VAL A 1 205 ? -13.072 -17.560 13.341 1.00 98.06 205 VAL A CA 1
ATOM 1631 C C . VAL A 1 205 ? -11.869 -18.079 12.582 1.00 98.06 205 VAL A C 1
ATOM 1633 O O . VAL A 1 205 ? -10.747 -17.615 12.777 1.00 98.06 205 VAL A O 1
ATOM 1636 N N . PHE A 1 206 ? -12.103 -19.028 11.688 1.00 98.50 206 PHE A N 1
ATOM 1637 C CA . PHE A 1 206 ? -11.114 -19.452 10.708 1.00 98.50 206 PHE A CA 1
ATOM 1638 C C . PHE A 1 206 ? -11.574 -19.015 9.326 1.00 98.50 206 PHE A C 1
ATOM 1640 O O . PHE A 1 206 ? -12.752 -19.144 9.003 1.00 98.50 206 PHE A O 1
ATOM 1647 N N . GLY A 1 207 ? -10.665 -18.528 8.491 1.00 98.50 207 GLY A N 1
ATOM 1648 C CA . GLY A 1 207 ? -11.003 -18.195 7.117 1.00 98.50 207 GLY A CA 1
ATOM 1649 C C . GLY A 1 207 ? -9.901 -18.510 6.128 1.00 98.50 207 GLY A C 1
ATOM 1650 O O . GLY A 1 207 ? -8.734 -18.691 6.477 1.00 98.50 207 GLY A O 1
ATOM 1651 N N . VAL A 1 208 ? -10.317 -18.578 4.875 1.00 98.75 208 VAL A N 1
ATOM 1652 C CA . VAL A 1 208 ? -9.455 -18.776 3.717 1.00 98.75 208 VAL A CA 1
ATOM 1653 C C . VAL A 1 208 ? -9.970 -17.926 2.572 1.00 98.75 208 VAL A C 1
ATOM 1655 O O . VAL A 1 208 ? -11.182 -17.736 2.429 1.00 98.75 208 VAL A O 1
ATOM 1658 N N . ASP A 1 209 ? -9.067 -17.449 1.734 1.00 98.50 209 ASP A N 1
ATOM 1659 C CA . ASP A 1 209 ? -9.427 -16.751 0.512 1.00 98.50 209 ASP A CA 1
ATOM 1660 C C . ASP A 1 209 ? -8.417 -17.012 -0.604 1.00 98.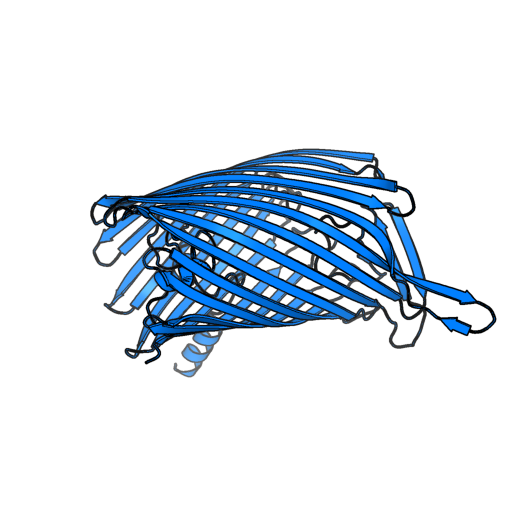50 209 ASP A C 1
ATOM 1662 O O . ASP A 1 209 ? -7.278 -17.436 -0.390 1.00 98.50 209 ASP A O 1
ATOM 1666 N N . VAL A 1 210 ? -8.881 -16.805 -1.830 1.00 98.69 210 VAL A N 1
ATOM 1667 C CA . VAL A 1 210 ? -8.055 -16.841 -3.027 1.00 98.69 210 VAL A CA 1
ATOM 1668 C C . VAL A 1 210 ? -8.325 -15.591 -3.842 1.00 98.69 210 VAL A C 1
ATOM 1670 O O . VAL A 1 210 ? -9.477 -15.244 -4.111 1.00 98.69 210 VAL A O 1
ATOM 1673 N N . LYS A 1 211 ? -7.253 -14.932 -4.268 1.00 98.62 211 LYS A N 1
ATOM 1674 C CA . LYS A 1 211 ? -7.296 -13.759 -5.137 1.00 98.62 211 LYS A CA 1
ATOM 1675 C C . LYS A 1 211 ? -6.538 -14.038 -6.421 1.00 98.62 211 LYS A C 1
ATOM 1677 O O . LYS A 1 211 ? -5.382 -14.432 -6.371 1.00 98.62 211 LYS A O 1
ATOM 1682 N N . TYR A 1 212 ? -7.162 -13.803 -7.562 1.00 98.56 212 TYR A N 1
ATOM 1683 C CA . TYR A 1 212 ? -6.510 -13.731 -8.863 1.00 98.56 212 TYR A CA 1
ATOM 1684 C C . TYR A 1 212 ? -6.244 -12.270 -9.222 1.00 98.56 212 TYR A C 1
ATOM 1686 O O . TYR A 1 212 ? -7.125 -11.427 -9.048 1.00 98.56 212 TYR A O 1
ATOM 1694 N N . SER A 1 213 ? -5.065 -11.981 -9.766 1.00 97.94 213 SER A N 1
ATOM 1695 C CA . SER A 1 213 ? -4.684 -10.646 -10.237 1.00 97.94 213 SER A CA 1
ATOM 1696 C C . SER A 1 213 ? -4.148 -10.719 -11.667 1.00 97.94 213 SER A C 1
ATOM 1698 O O . SER A 1 213 ? -3.303 -11.561 -11.965 1.00 97.94 213 SER A O 1
ATOM 1700 N N . ASP A 1 214 ? -4.616 -9.827 -12.546 1.00 97.31 214 ASP A N 1
ATOM 1701 C CA . ASP A 1 214 ? -4.167 -9.681 -13.940 1.00 97.31 214 ASP A CA 1
ATOM 1702 C C . ASP A 1 214 ? -3.980 -8.201 -14.290 1.00 97.31 214 ASP A C 1
ATOM 1704 O O . ASP A 1 214 ? -4.944 -7.471 -14.576 1.00 97.31 214 ASP A O 1
ATOM 1708 N N . SER A 1 215 ? -2.718 -7.774 -14.310 1.00 95.88 215 SER A N 1
ATOM 1709 C CA . SER A 1 215 ? -2.325 -6.414 -14.674 1.00 95.88 215 SER A CA 1
ATOM 1710 C C . SER A 1 215 ? -1.645 -6.375 -16.036 1.00 95.88 215 SER A C 1
ATOM 1712 O O . SER A 1 215 ? -0.902 -7.278 -16.424 1.00 95.88 215 SER A O 1
ATOM 1714 N N . GLN A 1 216 ? -1.913 -5.316 -16.792 1.00 95.12 216 GLN A N 1
ATOM 1715 C CA . GLN A 1 216 ? -1.337 -5.095 -18.109 1.00 95.12 216 GLN A CA 1
ATOM 1716 C C . GLN A 1 216 ? -0.929 -3.633 -18.266 1.00 95.12 216 GLN A C 1
ATOM 1718 O O . GLN A 1 216 ? -1.690 -2.732 -17.924 1.00 95.12 216 GLN A O 1
ATOM 1723 N N . GLU A 1 217 ? 0.254 -3.402 -18.826 1.00 94.25 217 GLU A N 1
ATOM 1724 C CA . GLU A 1 217 ? 0.742 -2.075 -19.208 1.00 94.25 217 GLU A CA 1
ATOM 1725 C C . GLU A 1 217 ? 1.074 -2.104 -20.703 1.00 94.25 217 GLU A C 1
ATOM 1727 O O . GLU A 1 217 ? 1.944 -2.856 -21.146 1.00 94.25 217 GLU A O 1
ATOM 1732 N N . ALA A 1 218 ? 0.354 -1.318 -21.498 1.00 93.56 218 ALA A N 1
ATOM 1733 C CA . ALA A 1 218 ? 0.662 -1.092 -22.904 1.00 93.56 218 ALA A CA 1
ATOM 1734 C C . ALA A 1 218 ? 1.345 0.268 -23.048 1.00 93.56 218 ALA A C 1
ATOM 1736 O O . ALA A 1 218 ? 0.821 1.267 -22.565 1.00 93.56 218 ALA A O 1
ATOM 1737 N N . ILE A 1 219 ? 2.497 0.307 -23.713 1.00 92.56 219 ILE A N 1
ATOM 1738 C CA . ILE A 1 219 ? 3.292 1.521 -23.917 1.00 92.56 219 ILE A CA 1
ATOM 1739 C C . ILE A 1 219 ? 3.439 1.741 -25.417 1.00 92.56 219 ILE A C 1
ATOM 1741 O O . ILE A 1 219 ? 3.937 0.869 -26.132 1.00 92.56 219 ILE A O 1
ATOM 1745 N N . GLU A 1 220 ? 3.036 2.917 -25.883 1.00 92.44 220 GLU A N 1
ATOM 1746 C CA . GLU A 1 220 ? 3.183 3.370 -27.262 1.00 92.44 220 GLU A CA 1
ATOM 1747 C C . GLU A 1 220 ? 3.966 4.684 -27.286 1.00 92.44 220 GLU A C 1
ATOM 1749 O O . GLU A 1 220 ? 3.517 5.695 -26.752 1.00 92.44 220 GLU A O 1
ATOM 1754 N N . ALA A 1 221 ? 5.141 4.677 -27.912 1.00 91.00 221 ALA A N 1
ATOM 1755 C CA . ALA A 1 221 ? 5.975 5.862 -28.092 1.00 91.00 221 ALA A CA 1
ATOM 1756 C C . ALA A 1 221 ? 5.917 6.348 -29.549 1.00 91.00 221 ALA A C 1
ATOM 1758 O O . ALA A 1 221 ? 6.127 5.555 -30.475 1.00 91.00 221 ALA A O 1
ATOM 1759 N N . GLN A 1 222 ? 5.656 7.645 -29.752 1.00 88.94 222 GLN A N 1
ATOM 1760 C CA . GLN A 1 222 ? 5.451 8.244 -31.074 1.00 88.94 222 GLN A CA 1
ATOM 1761 C C . GLN A 1 222 ? 5.892 9.718 -31.109 1.00 88.94 222 GLN A C 1
ATOM 1763 O O . GLN A 1 222 ? 5.547 10.504 -30.234 1.00 88.94 222 GLN A O 1
ATOM 1768 N N . ASP A 1 223 ? 6.610 10.135 -32.154 1.00 86.25 223 ASP A N 1
ATOM 1769 C CA . ASP A 1 223 ? 6.914 11.554 -32.364 1.00 86.25 223 ASP A CA 1
ATOM 1770 C C . ASP A 1 223 ? 5.725 12.284 -33.012 1.00 86.25 223 ASP A C 1
ATOM 1772 O O . ASP A 1 223 ? 5.105 11.775 -33.948 1.00 86.25 223 ASP A O 1
ATOM 1776 N N . VAL A 1 224 ? 5.434 13.507 -32.562 1.00 81.50 224 VAL A N 1
ATOM 1777 C CA . VAL A 1 224 ? 4.348 14.341 -33.117 1.00 81.50 224 VAL A CA 1
ATOM 1778 C C . VAL A 1 224 ? 4.556 14.706 -34.589 1.00 81.50 224 VAL A C 1
ATOM 1780 O O . VAL A 1 224 ? 3.584 14.951 -35.297 1.00 81.50 224 VAL A O 1
ATOM 1783 N N . ASN A 1 225 ? 5.802 14.711 -35.065 1.00 83.38 225 ASN A N 1
ATOM 1784 C CA . ASN A 1 225 ? 6.152 14.956 -36.463 1.00 83.38 225 ASN A CA 1
ATOM 1785 C C . ASN A 1 225 ? 6.266 13.652 -37.270 1.00 83.38 225 ASN A C 1
ATOM 1787 O O . ASN A 1 225 ? 6.802 13.674 -38.376 1.00 83.38 225 ASN A O 1
ATOM 1791 N N . LEU A 1 226 ? 5.803 12.518 -36.720 1.00 74.56 226 LEU A N 1
ATOM 1792 C CA . LEU A 1 226 ? 5.887 11.182 -37.326 1.00 74.56 226 LEU A CA 1
ATOM 1793 C C . LEU A 1 226 ? 7.325 10.744 -37.651 1.00 74.56 226 LEU A C 1
ATOM 1795 O O . LEU A 1 226 ? 7.554 9.915 -38.530 1.00 74.56 226 LEU A O 1
ATOM 1799 N N . LEU A 1 227 ? 8.303 11.298 -36.933 1.00 82.75 227 LEU A N 1
ATOM 1800 C CA . LEU A 1 227 ? 9.690 10.864 -37.008 1.00 82.75 227 LEU A CA 1
ATOM 1801 C C . LEU A 1 227 ? 9.897 9.567 -36.224 1.00 82.75 227 LEU A C 1
ATOM 1803 O O . LEU A 1 227 ? 9.130 9.221 -35.320 1.00 82.75 227 LEU A O 1
ATOM 1807 N N . ASP A 1 228 ? 10.976 8.865 -36.565 1.00 84.56 228 ASP A N 1
ATOM 1808 C CA . ASP A 1 228 ? 11.437 7.709 -35.808 1.00 84.56 228 ASP A CA 1
ATOM 1809 C C . ASP A 1 228 ? 11.742 8.082 -34.357 1.00 84.56 228 ASP A C 1
ATOM 1811 O O . ASP A 1 228 ? 12.540 8.981 -34.074 1.00 84.56 228 ASP A O 1
ATOM 1815 N N . VAL A 1 229 ? 11.166 7.317 -33.437 1.00 88.75 229 VAL A N 1
ATOM 1816 C CA . VAL A 1 229 ? 11.459 7.391 -32.011 1.00 88.75 229 VAL A CA 1
ATOM 1817 C C . VAL A 1 229 ? 12.577 6.411 -31.673 1.00 88.75 229 VAL A C 1
ATOM 1819 O O . VAL A 1 229 ? 12.642 5.323 -32.239 1.00 88.75 229 VAL A O 1
ATOM 1822 N N . GLU A 1 230 ? 13.458 6.782 -30.744 1.00 89.31 230 GLU A N 1
ATOM 1823 C CA . GLU A 1 230 ? 14.439 5.880 -30.144 1.00 89.31 230 GLU A CA 1
ATOM 1824 C C . GLU A 1 230 ? 13.973 5.479 -28.741 1.00 89.31 230 GLU A C 1
ATOM 1826 O O . GLU A 1 230 ? 13.892 6.314 -27.839 1.00 89.31 230 GLU A O 1
ATOM 1831 N N . VAL A 1 231 ? 13.705 4.187 -28.553 1.00 88.50 231 VAL A N 1
ATOM 1832 C CA . VAL A 1 231 ? 13.407 3.595 -27.245 1.00 88.50 231 VAL A CA 1
ATOM 1833 C C . VAL A 1 231 ? 14.511 2.610 -26.891 1.00 88.50 231 VAL A C 1
ATOM 1835 O O . VAL A 1 231 ? 14.921 1.783 -27.707 1.00 88.50 231 VAL A O 1
ATOM 1838 N N . ARG A 1 232 ? 14.995 2.676 -25.655 1.00 88.69 232 ARG A N 1
ATOM 1839 C CA . ARG A 1 232 ? 15.987 1.752 -25.106 1.00 88.69 232 ARG A CA 1
ATOM 1840 C C . ARG A 1 232 ? 15.330 0.861 -24.071 1.00 88.69 232 ARG A C 1
ATOM 1842 O O . ARG A 1 232 ? 14.738 1.346 -23.107 1.00 88.69 232 ARG A O 1
ATOM 1849 N N . HIS A 1 233 ? 15.464 -0.440 -24.287 1.00 85.25 233 HIS A N 1
ATOM 1850 C CA . HIS A 1 233 ? 15.061 -1.469 -23.342 1.00 85.25 233 HIS A CA 1
ATOM 1851 C C . HIS A 1 233 ? 16.282 -1.784 -22.478 1.00 85.25 233 HIS A C 1
ATOM 1853 O O . HIS A 1 233 ? 17.193 -2.482 -22.935 1.00 85.25 233 HIS A O 1
ATOM 1859 N N . TYR A 1 234 ? 16.331 -1.229 -21.271 1.00 80.81 234 TYR A N 1
ATOM 1860 C CA . TYR A 1 234 ? 17.410 -1.494 -20.322 1.00 80.81 234 TYR A CA 1
ATOM 1861 C C . TYR A 1 234 ? 17.202 -2.851 -19.657 1.00 80.81 234 TYR A C 1
ATOM 1863 O O . TYR A 1 234 ? 16.104 -3.128 -19.183 1.00 80.81 234 TYR A O 1
ATOM 1871 N N . ARG A 1 235 ? 18.254 -3.673 -19.631 1.00 77.44 235 ARG A N 1
ATOM 1872 C CA . ARG A 1 235 ? 18.345 -4.918 -18.858 1.00 77.44 235 ARG A CA 1
ATOM 1873 C C . ARG A 1 235 ? 19.404 -4.691 -17.791 1.00 77.44 235 ARG A C 1
ATOM 1875 O O . ARG A 1 235 ? 20.592 -4.644 -18.108 1.00 77.44 235 ARG A O 1
ATOM 1882 N N . GLY A 1 236 ? 18.978 -4.490 -16.554 1.00 69.19 236 GLY A N 1
ATOM 1883 C CA . GLY A 1 236 ? 19.876 -3.986 -15.526 1.00 69.19 236 GLY A CA 1
ATOM 1884 C C . GLY A 1 236 ? 20.268 -2.519 -15.742 1.00 69.19 236 GLY A C 1
ATOM 1885 O O . GLY A 1 236 ? 19.439 -1.723 -16.176 1.00 69.19 236 GLY A O 1
ATOM 1886 N N . ASP A 1 237 ? 21.517 -2.153 -15.424 1.00 68.62 237 ASP A N 1
ATOM 1887 C CA . ASP A 1 237 ? 21.959 -0.743 -15.400 1.00 68.62 237 ASP A CA 1
ATOM 1888 C C . ASP A 1 237 ? 22.765 -0.359 -16.639 1.00 68.62 237 ASP A C 1
ATOM 1890 O O . ASP A 1 237 ? 22.658 0.775 -17.116 1.00 68.62 237 ASP A O 1
ATOM 1894 N N . ASN A 1 238 ? 23.566 -1.291 -17.169 1.00 70.38 238 ASN A N 1
ATOM 1895 C CA . ASN A 1 238 ? 24.532 -0.979 -18.223 1.00 70.38 238 ASN A CA 1
ATOM 1896 C C . ASN A 1 238 ? 24.157 -1.548 -19.592 1.00 70.38 238 ASN A C 1
ATOM 1898 O O . ASN A 1 238 ? 24.555 -0.988 -20.616 1.00 70.38 238 ASN A O 1
ATOM 1902 N N . TYR A 1 239 ? 23.391 -2.638 -19.639 1.00 76.00 239 TYR A N 1
ATOM 1903 C CA . TYR A 1 239 ? 23.004 -3.256 -20.901 1.00 76.00 239 TYR A CA 1
ATOM 1904 C C . TYR A 1 239 ? 21.678 -2.692 -21.404 1.00 76.00 239 TYR A C 1
ATOM 1906 O O . TYR A 1 239 ? 20.680 -2.657 -20.687 1.00 76.00 239 TYR A O 1
ATOM 1914 N N . TYR A 1 240 ? 21.637 -2.298 -22.674 1.00 80.69 240 TYR A N 1
ATOM 1915 C CA . TYR A 1 240 ? 20.396 -1.894 -23.318 1.00 80.69 240 TYR A CA 1
ATOM 1916 C C . TYR A 1 240 ? 20.329 -2.378 -24.759 1.00 80.69 240 TYR A C 1
ATOM 1918 O O . TYR A 1 240 ? 21.340 -2.518 -25.447 1.00 80.69 240 TYR A O 1
ATOM 1926 N N . VAL A 1 241 ? 19.104 -2.601 -25.223 1.00 79.56 241 VAL A N 1
ATOM 1927 C CA . VAL A 1 241 ? 18.810 -2.817 -26.639 1.00 79.56 241 VAL A CA 1
ATOM 1928 C C . VAL A 1 241 ? 18.055 -1.596 -27.141 1.00 79.56 241 VAL A C 1
ATOM 1930 O O . VAL A 1 241 ? 16.957 -1.300 -26.667 1.00 79.56 241 VAL A O 1
ATOM 1933 N N . GLY A 1 242 ? 18.667 -0.862 -28.069 1.00 79.50 242 GLY A N 1
ATOM 1934 C CA . GLY A 1 242 ? 18.025 0.257 -28.749 1.00 79.50 242 GLY A CA 1
ATOM 1935 C C . GLY A 1 242 ? 17.093 -0.242 -29.848 1.00 79.50 242 GLY A C 1
ATOM 1936 O O . GLY A 1 242 ? 17.467 -1.099 -30.648 1.00 79.50 242 GLY A O 1
ATOM 1937 N N . LYS A 1 243 ? 15.886 0.312 -29.898 1.00 80.31 243 LYS A N 1
ATOM 1938 C CA . LYS A 1 243 ? 14.937 0.153 -30.996 1.00 80.31 243 LYS A CA 1
ATOM 1939 C C . LYS A 1 243 ? 14.637 1.534 -31.563 1.00 80.31 243 LYS A C 1
ATOM 1941 O O . LYS A 1 243 ? 14.409 2.475 -30.805 1.00 80.31 243 LYS A O 1
ATOM 1946 N N . ARG A 1 244 ? 14.638 1.641 -32.890 1.00 80.38 244 ARG A N 1
ATOM 1947 C CA . ARG A 1 244 ? 14.277 2.861 -33.611 1.00 80.38 244 ARG A CA 1
ATOM 1948 C C . ARG A 1 244 ? 13.126 2.579 -34.571 1.00 80.38 244 ARG A C 1
ATOM 1950 O O . ARG A 1 244 ? 13.147 1.547 -35.238 1.00 80.38 244 ARG A O 1
ATOM 1957 N N . GLY A 1 245 ? 12.129 3.454 -34.596 1.00 78.88 245 GLY A N 1
ATOM 1958 C CA . GLY A 1 245 ? 10.955 3.347 -35.465 1.00 78.88 245 GLY A CA 1
ATOM 1959 C C . GLY A 1 245 ? 9.797 4.211 -34.972 1.00 78.88 245 GLY A C 1
ATOM 1960 O O . GLY A 1 245 ? 9.876 4.798 -33.893 1.00 78.88 245 GLY A O 1
ATOM 1961 N N . SER A 1 246 ? 8.721 4.292 -35.750 1.00 77.06 246 SER A N 1
ATOM 1962 C CA . SER A 1 246 ? 7.521 5.057 -35.394 1.00 77.06 246 SER A CA 1
ATOM 1963 C C . SER A 1 246 ? 6.260 4.330 -35.886 1.00 77.06 246 SER A C 1
ATOM 1965 O O . SER A 1 246 ? 6.149 4.117 -37.095 1.00 77.06 246 SER A O 1
ATOM 1967 N N . PRO A 1 247 ? 5.314 3.933 -35.011 1.00 80.62 247 PRO A N 1
ATOM 1968 C CA . PRO A 1 247 ? 5.384 3.924 -33.545 1.00 80.62 247 PRO A CA 1
ATOM 1969 C C . PRO A 1 247 ? 6.216 2.747 -32.995 1.00 80.62 247 PRO A C 1
ATOM 1971 O O . PRO A 1 247 ? 6.427 1.732 -33.664 1.00 80.62 247 PRO A O 1
ATOM 1974 N N . ILE A 1 248 ? 6.660 2.855 -31.738 1.00 82.12 248 ILE A N 1
ATOM 1975 C CA . ILE A 1 248 ? 7.203 1.719 -30.976 1.00 82.12 248 ILE A CA 1
ATOM 1976 C C . ILE A 1 248 ? 6.186 1.311 -29.914 1.00 82.12 248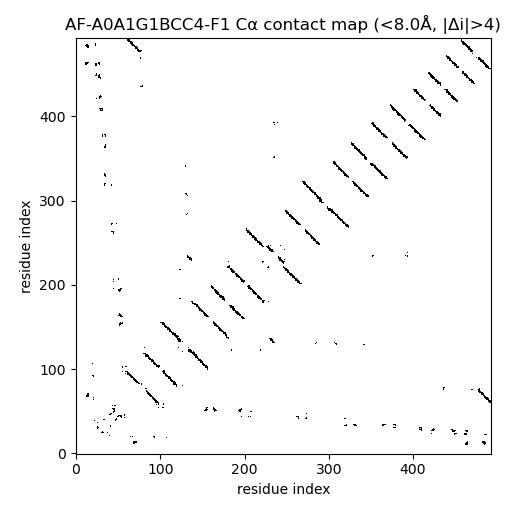 ILE A C 1
ATOM 1978 O O . ILE A 1 248 ? 5.906 2.082 -28.999 1.00 82.12 248 ILE A O 1
ATOM 1982 N N . THR A 1 249 ? 5.683 0.080 -30.018 1.00 86.50 249 THR A N 1
ATOM 1983 C CA . THR A 1 249 ? 4.754 -0.518 -29.054 1.00 86.50 249 THR A CA 1
ATOM 1984 C C . THR A 1 249 ? 5.408 -1.646 -28.258 1.00 86.50 249 THR A C 1
ATOM 1986 O O . THR A 1 249 ? 6.179 -2.449 -28.803 1.00 86.50 249 THR A O 1
ATOM 1989 N N . SER A 1 250 ? 5.080 -1.698 -26.968 1.00 86.94 250 SER A N 1
ATOM 1990 C CA . SER A 1 250 ? 5.470 -2.749 -26.025 1.00 86.94 250 SER A CA 1
ATOM 1991 C C . SER A 1 250 ? 4.307 -3.051 -25.087 1.00 86.94 250 SER A C 1
ATOM 1993 O O . SER A 1 250 ? 3.539 -2.153 -24.741 1.00 86.94 250 SER A O 1
ATOM 1995 N N . LYS A 1 251 ? 4.188 -4.307 -24.657 1.00 91.50 251 LYS A N 1
ATOM 1996 C CA . LYS A 1 251 ? 3.157 -4.729 -23.709 1.00 91.50 251 LYS A CA 1
ATOM 1997 C C . LYS A 1 251 ? 3.768 -5.552 -22.592 1.00 91.50 251 LYS A C 1
ATOM 1999 O O . LYS A 1 251 ? 4.619 -6.401 -22.839 1.00 91.50 251 LYS A O 1
ATOM 2004 N N . ILE A 1 252 ? 3.311 -5.312 -21.378 1.00 92.31 252 ILE A N 1
ATOM 2005 C CA . ILE A 1 252 ? 3.714 -6.029 -20.175 1.00 92.31 252 ILE A CA 1
ATOM 2006 C C . ILE A 1 252 ? 2.451 -6.668 -19.617 1.00 92.31 252 ILE A C 1
ATOM 2008 O O . ILE A 1 252 ? 1.435 -5.986 -19.494 1.00 92.31 252 ILE A O 1
ATOM 2012 N N . LYS A 1 253 ? 2.487 -7.967 -19.327 1.00 94.56 253 LYS A N 1
ATOM 2013 C CA . LYS A 1 253 ? 1.391 -8.681 -18.658 1.00 94.56 253 LYS A CA 1
ATOM 2014 C C . LYS A 1 253 ? 1.917 -9.297 -17.377 1.00 94.56 253 LYS A C 1
ATOM 2016 O O . LYS A 1 253 ? 2.961 -9.942 -17.428 1.00 94.56 253 LYS A O 1
ATOM 2021 N N . LYS A 1 254 ? 1.191 -9.139 -16.275 1.00 95.31 254 LYS A N 1
ATOM 2022 C CA . LYS A 1 254 ? 1.486 -9.816 -15.015 1.00 95.31 254 LYS A CA 1
ATOM 2023 C C . LYS A 1 254 ? 0.271 -10.526 -14.489 1.00 95.31 254 LYS A C 1
ATOM 2025 O O . LYS A 1 254 ? -0.816 -9.951 -14.493 1.00 95.31 254 LYS A O 1
ATOM 2030 N N . GLN A 1 255 ? 0.478 -11.741 -14.014 1.00 97.12 255 GLN A N 1
ATOM 2031 C CA . GLN A 1 255 ? -0.587 -12.582 -13.500 1.00 97.12 255 GLN A CA 1
ATOM 2032 C C . GLN A 1 255 ? -0.125 -13.286 -12.239 1.00 97.12 255 GLN A C 1
ATOM 2034 O O . GLN A 1 255 ? 1.047 -13.627 -12.107 1.00 97.12 255 GLN A O 1
ATOM 2039 N N . GLY A 1 256 ? -1.042 -13.490 -11.304 1.00 97.38 256 GLY A N 1
ATOM 2040 C CA . GLY A 1 256 ? -0.720 -14.157 -10.056 1.00 97.38 256 GLY A CA 1
ATOM 2041 C C . GLY A 1 256 ? -1.951 -14.601 -9.297 1.00 97.38 256 GLY A C 1
ATOM 2042 O O . GLY A 1 256 ? -3.073 -14.175 -9.585 1.00 97.38 256 GLY A O 1
ATOM 2043 N N . PHE A 1 257 ? -1.700 -15.452 -8.313 1.00 98.12 257 PHE A N 1
ATOM 2044 C CA . PHE A 1 257 ? -2.685 -15.851 -7.323 1.00 98.12 257 PHE A CA 1
ATOM 2045 C C . PHE A 1 257 ? -2.153 -15.518 -5.936 1.00 98.12 257 PHE A C 1
ATOM 2047 O O . PHE A 1 257 ? -0.980 -15.747 -5.678 1.00 98.12 257 PHE A O 1
ATOM 2054 N N . THR A 1 258 ? -3.002 -15.023 -5.043 1.00 98.44 258 THR A N 1
ATOM 2055 C CA . THR A 1 258 ? -2.733 -14.961 -3.604 1.00 98.44 258 THR A CA 1
ATOM 2056 C C . THR A 1 258 ? -3.625 -15.976 -2.912 1.00 98.44 258 THR A C 1
ATOM 2058 O O . THR A 1 258 ? -4.831 -15.993 -3.153 1.00 98.44 258 THR A O 1
ATOM 2061 N N . PHE A 1 259 ? -3.038 -16.801 -2.054 1.00 98.62 259 PHE A N 1
ATOM 2062 C CA . PHE A 1 259 ? -3.748 -17.724 -1.177 1.00 98.62 259 PHE A CA 1
ATOM 2063 C C . PHE A 1 259 ? -3.620 -17.222 0.257 1.00 98.62 259 PHE A C 1
ATOM 2065 O O . PHE A 1 259 ? -2.499 -17.140 0.769 1.00 98.62 259 PHE A O 1
ATOM 2072 N N . GLY A 1 260 ? -4.751 -16.879 0.867 1.00 98.38 260 GLY A N 1
ATOM 2073 C CA . GLY A 1 260 ? -4.844 -16.372 2.229 1.00 98.38 260 GLY A CA 1
ATOM 2074 C C . GLY A 1 260 ? -5.397 -17.422 3.189 1.00 98.38 260 GLY A C 1
ATOM 2075 O O . GLY A 1 260 ? -6.296 -18.198 2.850 1.00 98.38 260 GLY A O 1
ATOM 2076 N N . SER A 1 261 ? -4.856 -17.459 4.404 1.00 98.50 261 SER A N 1
ATOM 2077 C CA . SER A 1 261 ? -5.439 -18.190 5.530 1.00 98.50 261 SER A CA 1
ATOM 2078 C C . SER A 1 261 ? -5.366 -17.348 6.792 1.00 98.50 261 SER A C 1
ATOM 2080 O O . SER A 1 261 ? -4.401 -16.610 6.998 1.00 98.50 261 SER A O 1
ATOM 2082 N N . GLN A 1 262 ? -6.380 -17.458 7.641 1.00 98.06 262 GLN A N 1
ATOM 2083 C CA . GLN A 1 262 ? -6.513 -16.576 8.789 1.00 98.06 262 GLN A CA 1
ATOM 2084 C C . GLN A 1 262 ? -7.207 -17.251 9.969 1.00 98.06 262 GLN A C 1
ATOM 2086 O O . GLN A 1 262 ? -8.088 -18.096 9.800 1.00 98.06 262 GLN A O 1
ATOM 2091 N N . LEU A 1 263 ? -6.806 -16.851 11.169 1.00 98.44 263 LEU A N 1
ATOM 2092 C CA . LEU A 1 263 ? -7.352 -17.303 12.435 1.00 98.44 263 LEU A CA 1
ATOM 2093 C C . LEU A 1 263 ? -7.521 -16.098 13.354 1.00 98.44 263 LEU A C 1
ATOM 2095 O O . LEU A 1 263 ? -6.560 -15.379 13.624 1.00 98.44 263 LEU A O 1
ATOM 2099 N N . PHE A 1 264 ? -8.729 -15.927 13.869 1.00 97.81 264 PHE A N 1
ATOM 2100 C CA . PHE A 1 264 ? -9.075 -14.854 14.786 1.00 97.81 264 PHE A CA 1
ATOM 2101 C C . PHE A 1 264 ? -9.703 -15.416 16.042 1.00 97.81 264 PHE A C 1
ATOM 2103 O O . PHE A 1 264 ? -10.433 -16.407 15.991 1.00 97.81 264 PHE A O 1
ATOM 2110 N N . TRP A 1 265 ? -9.409 -14.771 17.159 1.00 97.56 265 TRP A N 1
ATOM 2111 C CA . TRP A 1 265 ? -10.001 -15.076 18.444 1.00 97.56 265 TRP A CA 1
ATOM 2112 C C . TRP A 1 265 ? -10.271 -13.777 19.197 1.00 97.56 265 TRP A C 1
ATOM 2114 O O . TRP A 1 265 ? -9.368 -12.950 19.315 1.00 97.56 265 TRP A O 1
ATOM 2124 N N . ASP A 1 266 ? -11.492 -13.600 19.686 1.00 94.69 266 ASP A N 1
ATOM 2125 C CA . ASP A 1 266 ? -11.912 -12.403 20.416 1.00 94.69 266 ASP A CA 1
ATOM 2126 C C . ASP A 1 266 ? -12.840 -12.791 21.568 1.00 94.69 266 ASP A C 1
ATOM 2128 O O . ASP A 1 266 ? -13.920 -13.338 21.342 1.00 94.69 266 ASP A O 1
ATOM 2132 N N . ASP A 1 267 ? -12.422 -12.545 22.811 1.00 92.81 267 ASP A N 1
ATOM 2133 C CA . ASP A 1 267 ? -13.238 -12.863 23.988 1.00 92.81 267 ASP A CA 1
ATOM 2134 C C . ASP A 1 267 ? -14.417 -11.904 24.224 1.00 92.81 267 ASP A C 1
ATOM 2136 O O . ASP A 1 267 ? -15.231 -12.158 25.114 1.00 92.81 267 ASP A O 1
ATOM 2140 N N . GLY A 1 268 ? -14.532 -10.844 23.421 1.00 85.25 268 GLY A N 1
ATOM 2141 C CA . GLY A 1 268 ? -15.599 -9.850 23.447 1.00 85.25 268 GLY A CA 1
ATOM 2142 C C . GLY A 1 268 ? -15.418 -8.748 24.492 1.00 85.25 268 GLY A C 1
ATOM 2143 O O . GLY A 1 268 ? -16.212 -7.807 24.514 1.00 85.25 268 GLY A O 1
ATOM 2144 N N . GLU A 1 269 ? -14.402 -8.830 25.356 1.00 86.94 269 GLU A N 1
ATOM 2145 C CA . GLU A 1 269 ? -14.230 -7.886 26.467 1.00 86.94 269 GLU A CA 1
ATOM 2146 C C . GLU A 1 269 ? -12.832 -7.277 26.540 1.00 86.94 269 GLU A C 1
ATOM 2148 O O . GLU A 1 269 ? -12.691 -6.071 26.779 1.00 86.94 269 GLU A O 1
ATOM 2153 N N . LYS A 1 270 ? -11.792 -8.105 26.414 1.00 94.19 270 LYS A N 1
ATOM 2154 C CA . LYS A 1 270 ? -10.426 -7.716 26.759 1.00 94.19 270 LYS A CA 1
ATOM 2155 C C . LYS A 1 270 ? -9.396 -8.109 25.734 1.00 94.19 270 LYS A C 1
ATOM 2157 O O . LYS A 1 270 ? -8.479 -7.321 25.533 1.00 94.19 270 LYS A O 1
ATOM 2162 N N . LEU A 1 271 ? -9.463 -9.303 25.165 1.00 95.69 271 LEU A N 1
ATOM 2163 C CA . LEU A 1 271 ? -8.376 -9.848 24.364 1.00 95.69 271 LEU A CA 1
ATOM 2164 C C . LEU A 1 271 ? -8.861 -10.212 22.965 1.00 95.69 271 LEU A C 1
ATOM 2166 O O . LEU A 1 271 ? -9.684 -11.106 22.793 1.00 95.69 271 LEU A O 1
ATOM 2170 N N . SER A 1 272 ? -8.227 -9.587 21.979 1.00 96.56 272 SER A N 1
ATOM 2171 C CA . SER A 1 272 ? -8.399 -9.894 20.565 1.00 96.56 272 SER A CA 1
ATOM 2172 C C . SER A 1 272 ? -7.052 -10.330 19.980 1.00 96.56 272 SER A C 1
ATOM 2174 O O . SER A 1 272 ? -6.005 -9.724 20.239 1.00 96.56 272 SER A O 1
ATOM 2176 N N . ILE A 1 273 ? -7.060 -11.397 19.187 1.00 97.81 273 ILE A N 1
ATOM 2177 C CA . ILE A 1 273 ? -5.888 -11.992 18.539 1.00 97.81 273 ILE A CA 1
ATOM 2178 C C . ILE A 1 273 ? -6.237 -12.265 17.078 1.00 97.81 273 ILE A C 1
ATOM 2180 O O . ILE A 1 273 ? -7.237 -12.915 16.788 1.00 97.81 273 ILE A O 1
ATOM 2184 N N . GLY A 1 274 ? -5.379 -11.824 16.162 1.00 97.94 274 GLY A N 1
ATOM 2185 C CA . GLY A 1 274 ? -5.474 -12.118 14.736 1.00 97.94 274 GLY A CA 1
ATOM 2186 C C . GLY A 1 274 ? -4.161 -12.673 14.203 1.00 97.94 274 GLY A C 1
ATOM 2187 O O . GLY A 1 274 ? -3.099 -12.089 14.420 1.00 97.94 274 GLY A O 1
ATOM 2188 N N . LEU A 1 275 ? -4.232 -13.793 13.493 1.00 98.56 275 LEU A N 1
ATOM 2189 C CA . LEU A 1 275 ? -3.137 -14.405 12.751 1.00 98.56 275 LEU A CA 1
ATOM 2190 C C . LEU A 1 275 ? -3.558 -14.530 11.290 1.00 98.56 275 LEU A C 1
ATOM 2192 O O . LEU A 1 275 ? -4.623 -15.071 11.003 1.00 98.56 275 LEU A O 1
ATOM 2196 N N . GLN A 1 276 ? -2.702 -14.105 10.370 1.00 97.69 276 GLN A N 1
ATOM 2197 C CA . GLN A 1 276 ? -2.913 -14.307 8.941 1.00 97.69 276 GLN A CA 1
ATOM 2198 C C . GLN A 1 276 ? -1.640 -14.768 8.248 1.00 97.69 276 GLN A C 1
ATOM 2200 O O . GLN A 1 276 ? -0.531 -14.458 8.691 1.00 97.69 276 GLN A O 1
ATOM 2205 N N . SER A 1 277 ? -1.807 -15.483 7.141 1.00 98.44 277 SER A N 1
ATOM 2206 C CA . SER A 1 277 ? -0.727 -15.786 6.216 1.00 98.44 277 SER A CA 1
ATOM 2207 C C . SER A 1 277 ? -1.181 -15.692 4.765 1.00 98.44 277 SER A C 1
ATOM 2209 O O . SER A 1 277 ? -2.300 -16.079 4.437 1.00 98.44 277 SER A O 1
ATOM 2211 N N . ASN A 1 278 ? -0.291 -15.197 3.909 1.00 98.31 278 ASN A N 1
ATOM 2212 C CA . ASN A 1 278 ? -0.495 -15.033 2.479 1.00 98.31 278 ASN A CA 1
ATOM 2213 C C . ASN A 1 278 ? 0.682 -15.635 1.710 1.00 98.31 278 ASN A C 1
ATOM 2215 O O . ASN A 1 278 ? 1.842 -15.369 2.026 1.00 98.31 278 ASN A O 1
ATOM 2219 N N . TYR A 1 279 ? 0.386 -16.386 0.653 1.00 98.44 279 TYR A N 1
ATOM 2220 C CA . TYR A 1 279 ? 1.370 -16.828 -0.336 1.00 98.44 279 TYR A CA 1
ATOM 2221 C C . TYR A 1 279 ? 0.948 -16.362 -1.727 1.00 98.44 279 TYR A C 1
ATOM 2223 O O . TYR A 1 279 ? -0.176 -16.626 -2.151 1.00 98.44 279 TYR A O 1
ATOM 2231 N N . THR A 1 280 ? 1.832 -15.649 -2.425 1.00 98.38 280 THR A N 1
ATOM 2232 C CA . THR A 1 280 ? 1.550 -15.028 -3.724 1.00 98.38 280 THR A CA 1
ATOM 2233 C C . THR A 1 280 ? 2.615 -15.379 -4.762 1.00 98.38 280 THR A C 1
ATOM 2235 O O . THR A 1 280 ? 3.596 -14.645 -4.908 1.00 98.38 280 THR A O 1
ATOM 2238 N N . PRO A 1 281 ? 2.446 -16.484 -5.506 1.00 97.88 281 PRO A N 1
ATOM 2239 C CA . PRO A 1 281 ? 3.183 -16.716 -6.738 1.00 97.88 281 PRO A CA 1
ATOM 2240 C C . PRO A 1 281 ? 2.622 -15.842 -7.868 1.00 97.88 281 PRO A C 1
ATOM 2242 O O . PRO A 1 281 ? 1.409 -15.783 -8.100 1.00 97.88 281 PRO A O 1
ATOM 2245 N N . SER A 1 282 ? 3.507 -15.178 -8.607 1.00 97.25 282 SER A N 1
ATOM 2246 C CA . SER A 1 282 ? 3.134 -14.410 -9.795 1.00 97.25 282 SER A CA 1
ATOM 2247 C C . SER A 1 282 ? 4.248 -14.368 -10.834 1.00 97.25 282 SER A C 1
ATOM 2249 O O . SER A 1 282 ? 5.419 -14.603 -10.535 1.00 97.25 282 SER A O 1
ATOM 2251 N N . ASP A 1 283 ? 3.881 -14.057 -12.072 1.00 96.81 283 ASP A N 1
ATOM 2252 C CA . ASP A 1 283 ? 4.819 -13.857 -13.167 1.00 96.81 283 ASP A CA 1
ATOM 2253 C C . ASP A 1 283 ? 4.540 -12.573 -13.946 1.00 96.81 283 ASP A C 1
ATOM 2255 O O . ASP A 1 283 ? 3.438 -12.027 -13.927 1.00 96.81 283 ASP A O 1
ATOM 2259 N N . SER A 1 284 ? 5.570 -12.076 -14.628 1.00 94.94 284 SER A N 1
ATOM 2260 C CA . SER A 1 284 ? 5.512 -10.920 -15.515 1.00 94.94 284 SER A CA 1
ATOM 2261 C C . SER A 1 284 ? 6.207 -11.226 -16.831 1.00 94.94 284 SER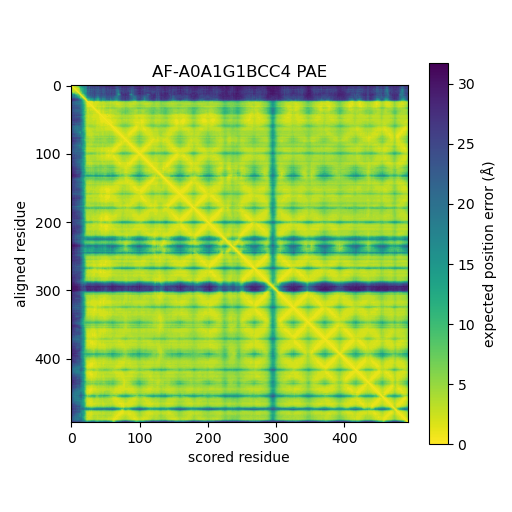 A C 1
ATOM 2263 O O . SER A 1 284 ? 7.363 -11.646 -16.858 1.00 94.94 284 SER A O 1
ATOM 2265 N N . ARG A 1 285 ? 5.538 -10.918 -17.941 1.00 93.75 285 ARG A N 1
ATOM 2266 C CA . ARG A 1 285 ? 6.032 -11.142 -19.301 1.00 93.75 285 ARG A CA 1
ATOM 2267 C C . ARG A 1 285 ? 6.053 -9.844 -20.075 1.00 93.75 285 ARG A C 1
ATOM 2269 O O . ARG A 1 285 ? 5.048 -9.136 -20.146 1.00 93.75 285 ARG A O 1
ATOM 2276 N N . VAL A 1 286 ? 7.188 -9.565 -20.706 1.00 90.00 286 VAL A N 1
ATOM 2277 C CA . VAL A 1 286 ? 7.296 -8.484 -21.689 1.00 90.00 286 VAL A CA 1
ATOM 2278 C C . VAL A 1 286 ? 7.087 -9.083 -23.067 1.00 90.00 286 VAL A C 1
ATOM 2280 O O . VAL A 1 286 ? 7.832 -9.963 -23.496 1.00 90.00 286 VAL A O 1
ATOM 2283 N N . LEU A 1 287 ? 6.065 -8.596 -23.757 1.00 88.38 287 LEU A N 1
ATOM 2284 C CA . LEU A 1 287 ? 5.621 -9.088 -25.048 1.00 88.38 287 LEU A CA 1
ATOM 2285 C C . LEU A 1 287 ? 5.954 -8.068 -26.134 1.00 88.38 287 LEU A C 1
ATOM 2287 O O . LEU A 1 287 ? 5.709 -6.864 -25.992 1.00 88.38 287 LEU A O 1
ATOM 2291 N N . LYS A 1 288 ? 6.505 -8.566 -27.241 1.00 79.19 288 LYS A N 1
ATOM 2292 C CA . LYS A 1 288 ? 6.777 -7.786 -28.448 1.00 79.19 288 LYS A CA 1
ATOM 2293 C C . LYS A 1 288 ? 5.860 -8.236 -29.583 1.00 79.19 288 LYS A C 1
ATOM 2295 O O . LYS A 1 288 ? 5.640 -9.438 -29.734 1.00 79.19 288 LYS A O 1
ATOM 2300 N N . PRO A 1 289 ? 5.378 -7.308 -30.423 1.00 71.69 289 PRO A N 1
ATOM 2301 C CA . PRO A 1 289 ? 4.688 -7.685 -31.647 1.00 71.69 289 PRO A CA 1
ATOM 2302 C C . PRO A 1 289 ? 5.666 -8.400 -32.592 1.00 71.69 289 PRO A C 1
ATOM 2304 O O . PRO A 1 289 ? 6.721 -7.851 -32.925 1.00 71.69 289 PRO A O 1
ATOM 2307 N N . PHE A 1 290 ? 5.322 -9.611 -33.031 1.00 66.88 290 PHE A N 1
ATOM 2308 C CA . PHE A 1 290 ? 6.043 -10.329 -34.077 1.00 66.88 290 PHE A CA 1
ATOM 2309 C C . PHE A 1 290 ? 5.333 -10.128 -35.417 1.00 66.88 290 PHE A C 1
ATOM 2311 O O . PHE A 1 290 ? 4.125 -10.311 -35.551 1.00 66.88 290 PHE A O 1
ATOM 2318 N N . THR A 1 291 ? 6.093 -9.700 -36.423 1.00 59.16 291 THR A N 1
ATOM 2319 C CA . THR A 1 291 ? 5.589 -9.521 -37.787 1.00 59.16 291 THR A CA 1
ATOM 2320 C C . THR A 1 291 ? 6.225 -10.580 -38.668 1.00 59.16 291 THR A C 1
ATOM 2322 O O . THR A 1 291 ? 7.445 -10.598 -38.819 1.00 59.16 291 THR A O 1
ATOM 2325 N N . THR A 1 292 ? 5.414 -11.462 -39.249 1.00 53.06 292 THR A N 1
ATOM 2326 C CA . THR A 1 292 ? 5.879 -12.430 -40.247 1.00 53.06 292 THR A CA 1
ATOM 2327 C C . THR A 1 292 ? 5.432 -11.955 -41.623 1.00 53.06 292 THR A C 1
ATOM 2329 O O . THR A 1 292 ? 4.243 -11.760 -41.869 1.00 53.06 292 THR A O 1
ATOM 2332 N N . THR A 1 293 ? 6.384 -11.745 -42.528 1.00 49.72 293 THR A N 1
ATOM 2333 C CA . THR A 1 293 ? 6.086 -11.382 -43.917 1.00 49.72 293 THR A CA 1
ATOM 2334 C C . THR A 1 293 ? 6.089 -12.650 -44.758 1.00 49.72 293 THR A C 1
ATOM 2336 O O . THR A 1 293 ? 7.152 -13.219 -45.003 1.00 49.72 293 THR A O 1
ATOM 2339 N N . VAL A 1 294 ? 4.920 -13.090 -45.222 1.00 51.56 294 VAL A N 1
ATOM 2340 C CA . VAL A 1 294 ? 4.811 -14.194 -46.186 1.00 51.56 294 VAL A CA 1
ATOM 2341 C C . VAL A 1 294 ? 4.178 -13.644 -47.461 1.00 51.56 294 VAL A C 1
ATOM 2343 O O . VAL A 1 294 ? 3.066 -13.126 -47.444 1.00 51.56 294 VAL A O 1
ATOM 2346 N N . SER A 1 295 ? 4.924 -13.707 -48.571 1.00 49.75 295 SER A N 1
ATOM 2347 C CA . SER A 1 295 ? 4.441 -13.418 -49.933 1.00 49.75 295 SER A CA 1
ATOM 2348 C C . SER A 1 295 ? 3.561 -12.161 -50.058 1.00 49.75 295 SER A C 1
ATOM 2350 O O . SER A 1 295 ? 2.374 -12.250 -50.363 1.00 49.75 295 SER A O 1
ATOM 2352 N N . SER A 1 296 ? 4.138 -10.972 -49.841 1.00 51.09 296 SER A N 1
ATOM 2353 C CA . SER A 1 296 ? 3.495 -9.653 -50.046 1.00 51.09 296 SER A CA 1
ATOM 2354 C C . SER A 1 296 ? 2.235 -9.339 -49.215 1.00 51.09 296 SER A C 1
ATOM 2356 O O . SER A 1 296 ? 1.669 -8.260 -49.373 1.00 51.09 296 SER A O 1
ATOM 2358 N N . MET A 1 297 ? 1.841 -10.211 -48.283 1.00 48.28 297 MET A N 1
ATOM 2359 C CA . MET A 1 297 ? 0.869 -9.908 -47.232 1.00 48.28 297 MET A CA 1
ATOM 2360 C C . MET A 1 297 ? 1.584 -9.883 -45.881 1.00 48.28 297 MET A C 1
ATOM 2362 O O . MET A 1 297 ? 2.116 -10.887 -45.411 1.00 48.28 297 MET A O 1
ATOM 2366 N N . THR A 1 298 ? 1.620 -8.707 -45.259 1.00 48.28 298 THR A N 1
ATOM 2367 C CA . THR A 1 298 ? 2.094 -8.548 -43.884 1.00 48.28 298 THR A CA 1
ATOM 2368 C C . THR A 1 298 ? 0.926 -8.837 -42.950 1.00 48.28 298 THR A C 1
ATOM 2370 O O . THR A 1 298 ? 0.024 -8.013 -42.817 1.00 48.28 298 THR A O 1
ATOM 2373 N N . THR A 1 299 ? 0.920 -10.001 -42.308 1.00 48.16 299 THR A N 1
ATOM 2374 C CA . THR A 1 299 ? -0.002 -10.304 -41.206 1.00 48.16 299 THR A CA 1
ATOM 2375 C C . THR A 1 299 ? 0.791 -10.283 -39.903 1.00 48.16 299 THR A C 1
ATOM 2377 O O . THR A 1 299 ? 1.658 -11.130 -39.697 1.00 48.16 299 THR A O 1
ATOM 2380 N N . SER A 1 300 ? 0.536 -9.306 -39.030 1.00 50.12 300 SER A N 1
ATOM 2381 C CA . SER A 1 300 ? 1.123 -9.245 -37.684 1.00 50.12 300 SER A CA 1
ATOM 2382 C C . SER A 1 300 ? 0.056 -9.581 -36.646 1.00 50.12 300 SER A C 1
ATOM 2384 O O . SER A 1 300 ? -0.847 -8.768 -36.450 1.00 50.12 300 SER A O 1
ATOM 2386 N N . PHE A 1 301 ? 0.147 -10.735 -35.980 1.00 52.72 301 PHE A N 1
ATOM 2387 C CA . PHE A 1 301 ? -0.790 -11.065 -34.894 1.00 52.72 301 PHE A CA 1
ATOM 2388 C C . PHE A 1 301 ? -0.190 -11.814 -33.692 1.00 52.72 301 PHE A C 1
ATOM 2390 O O . PHE A 1 301 ? -0.829 -11.806 -32.643 1.00 52.72 301 PHE A O 1
ATOM 2397 N N . ASP A 1 302 ? 1.023 -12.373 -33.766 1.00 64.06 302 ASP A N 1
ATOM 2398 C CA . ASP A 1 302 ? 1.579 -13.125 -32.631 1.00 64.06 302 ASP A CA 1
ATOM 2399 C C . ASP A 1 302 ? 2.408 -12.219 -31.697 1.00 64.06 302 ASP A C 1
ATOM 2401 O O . ASP A 1 302 ? 3.386 -11.583 -32.099 1.00 64.06 302 ASP A O 1
ATOM 2405 N N . GLU A 1 303 ? 2.000 -12.132 -30.427 1.00 77.88 303 GLU A N 1
ATOM 2406 C CA . GLU A 1 303 ? 2.803 -11.561 -29.338 1.00 77.88 303 GLU A CA 1
ATOM 2407 C C . GLU A 1 303 ? 3.876 -12.594 -28.938 1.00 77.88 303 GLU A C 1
ATOM 2409 O O . GLU A 1 303 ? 3.542 -13.711 -28.549 1.00 77.88 303 GLU A O 1
ATOM 2414 N N . VAL A 1 304 ? 5.162 -12.234 -29.009 1.00 84.62 304 VAL A N 1
ATOM 2415 C CA . VAL A 1 304 ? 6.275 -13.112 -28.598 1.00 84.62 304 VAL A CA 1
ATOM 2416 C C . VAL A 1 304 ? 6.900 -12.596 -27.306 1.00 84.62 304 VAL A C 1
ATOM 2418 O O . VAL A 1 304 ? 7.130 -11.394 -27.151 1.00 84.62 304 VAL A O 1
ATOM 2421 N N . GLU A 1 305 ? 7.185 -13.510 -26.380 1.00 88.88 305 GLU A N 1
ATOM 2422 C CA . GLU A 1 305 ? 7.845 -13.207 -25.112 1.00 88.88 305 GLU A CA 1
ATOM 2423 C C . GLU A 1 305 ? 9.316 -12.814 -25.325 1.00 88.88 305 GLU A C 1
ATOM 2425 O O . GLU A 1 305 ? 10.124 -13.582 -25.846 1.00 88.88 305 GLU A O 1
ATOM 2430 N N . ASP A 1 306 ? 9.669 -11.598 -24.912 1.00 87.44 306 ASP A N 1
ATOM 2431 C CA . ASP A 1 306 ? 11.042 -11.082 -24.941 1.00 87.44 306 ASP A CA 1
ATOM 2432 C C . ASP A 1 306 ? 11.780 -11.350 -23.621 1.00 87.44 306 ASP A C 1
ATOM 2434 O O . ASP A 1 306 ? 12.990 -11.599 -23.608 1.00 87.44 306 ASP A O 1
ATOM 2438 N N . SER A 1 307 ? 11.047 -11.305 -22.508 1.00 89.81 307 SER A N 1
ATOM 2439 C CA . SER A 1 307 ? 11.548 -11.617 -21.171 1.00 89.81 307 SER A CA 1
ATOM 2440 C C . SER A 1 307 ? 10.448 -12.074 -20.235 1.00 89.81 307 SER A C 1
ATOM 2442 O O . SER A 1 307 ? 9.281 -11.706 -20.397 1.00 89.81 307 SER A O 1
ATOM 2444 N N . TYR A 1 308 ? 10.893 -12.723 -19.170 1.00 94.19 308 TYR A N 1
ATOM 2445 C CA . TYR A 1 308 ? 10.070 -13.269 -18.112 1.00 94.19 308 TYR A CA 1
ATOM 2446 C C . TYR A 1 308 ? 10.653 -12.883 -16.751 1.00 94.19 308 TYR A C 1
ATOM 2448 O O . TYR A 1 308 ? 11.875 -12.841 -16.590 1.00 94.19 308 TYR A O 1
ATOM 2456 N N . ALA A 1 309 ? 9.787 -12.624 -15.780 1.00 95.00 309 ALA A N 1
ATOM 2457 C CA . ALA A 1 309 ? 10.136 -12.533 -14.372 1.00 95.00 309 ALA A CA 1
ATOM 2458 C C . ALA A 1 309 ? 9.142 -13.352 -13.546 1.00 95.00 309 ALA A C 1
ATOM 2460 O O . ALA A 1 309 ? 7.953 -13.350 -13.859 1.00 95.00 309 ALA A O 1
ATOM 2461 N N . ALA A 1 310 ? 9.629 -14.033 -12.515 1.00 97.12 310 ALA A N 1
ATOM 2462 C CA . ALA A 1 310 ? 8.806 -14.691 -11.509 1.00 97.12 310 ALA A CA 1
ATOM 2463 C C . ALA A 1 310 ? 9.006 -14.014 -10.159 1.00 97.12 310 ALA A C 1
ATOM 2465 O O . ALA A 1 310 ? 10.095 -13.522 -9.860 1.00 97.12 310 ALA A O 1
ATOM 2466 N N . PHE A 1 311 ? 7.945 -14.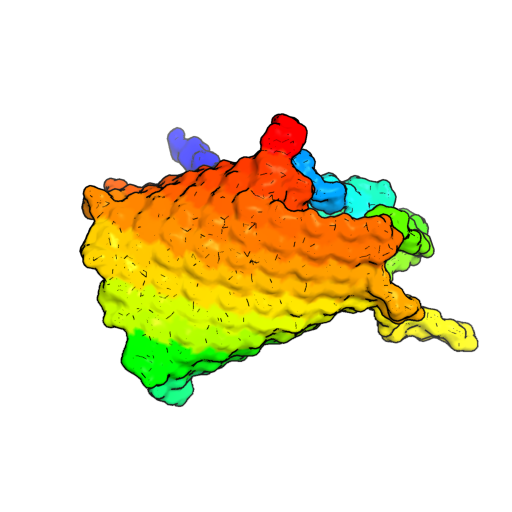033 -9.365 1.00 96.62 311 PHE A N 1
ATOM 2467 C CA . PHE A 1 311 ? 7.889 -13.468 -8.030 1.00 96.62 311 PHE A CA 1
ATOM 2468 C C . PHE A 1 311 ? 7.182 -14.460 -7.111 1.00 96.62 311 PHE A C 1
ATOM 2470 O O . PHE A 1 311 ? 6.138 -15.014 -7.460 1.00 96.62 311 PHE A O 1
ATOM 2477 N N . GLU A 1 312 ? 7.736 -14.648 -5.927 1.00 97.88 312 GLU A N 1
ATOM 2478 C CA . GLU A 1 312 ? 7.187 -15.456 -4.854 1.00 97.88 312 GLU A CA 1
ATOM 2479 C C . GLU A 1 312 ? 7.201 -14.617 -3.583 1.00 97.88 312 GLU A C 1
ATOM 2481 O O . GLU A 1 312 ? 8.252 -14.346 -3.001 1.00 97.88 312 GLU A O 1
ATOM 2486 N N . PHE A 1 313 ? 6.012 -14.201 -3.159 1.00 97.44 313 PHE A N 1
ATOM 2487 C CA . PHE A 1 313 ? 5.837 -13.430 -1.939 1.00 97.44 313 PHE A CA 1
ATOM 2488 C C . PHE A 1 313 ? 5.172 -14.278 -0.857 1.00 97.44 313 PHE A C 1
ATOM 2490 O O . PHE A 1 313 ? 4.176 -14.960 -1.107 1.00 97.44 313 PHE A O 1
ATOM 2497 N N . PHE A 1 314 ? 5.707 -14.216 0.355 1.00 97.88 314 PHE A N 1
ATOM 2498 C CA . PHE A 1 314 ? 5.163 -14.859 1.541 1.00 97.88 314 PHE A CA 1
ATOM 2499 C C . PHE A 1 314 ? 5.083 -13.853 2.685 1.00 97.88 314 PHE A C 1
ATOM 2501 O O . PHE A 1 314 ? 6.041 -13.129 2.949 1.00 97.88 314 PHE A O 1
ATOM 2508 N N . ASP A 1 315 ? 3.950 -13.831 3.375 1.00 97.44 315 ASP A N 1
ATOM 2509 C CA . ASP A 1 315 ? 3.667 -12.917 4.477 1.00 97.44 315 ASP A CA 1
ATOM 2510 C C . ASP A 1 315 ? 2.933 -13.663 5.590 1.00 97.44 315 ASP A C 1
ATOM 2512 O O . ASP A 1 315 ? 1.962 -14.365 5.323 1.00 97.44 315 ASP A O 1
ATOM 2516 N N . VAL A 1 316 ? 3.394 -13.523 6.830 1.00 98.62 316 VAL A N 1
ATOM 2517 C CA . VAL A 1 316 ? 2.724 -14.032 8.032 1.00 98.62 316 VAL A CA 1
ATOM 2518 C C . VAL A 1 316 ? 2.709 -12.932 9.070 1.00 98.62 316 VAL A C 1
ATOM 2520 O O . VAL A 1 316 ? 3.762 -12.387 9.401 1.00 98.62 316 VAL A O 1
ATOM 2523 N N . GLN A 1 317 ? 1.537 -12.643 9.631 1.00 98.31 317 GLN A N 1
ATOM 2524 C CA . GLN A 1 317 ? 1.371 -11.574 10.610 1.00 98.31 317 GLN A CA 1
ATOM 2525 C C . GLN A 1 317 ? 0.523 -12.033 11.788 1.00 98.31 317 GLN A C 1
ATOM 2527 O O . GLN A 1 317 ? -0.525 -12.646 11.609 1.00 98.31 317 GLN A O 1
ATOM 2532 N N . LEU A 1 318 ? 0.965 -11.680 12.989 1.00 98.50 318 LEU A N 1
ATOM 2533 C CA . LEU A 1 318 ? 0.259 -11.845 14.250 1.00 98.50 318 LEU A CA 1
ATOM 2534 C C . LEU A 1 318 ? 0.049 -10.462 14.861 1.00 98.50 318 LEU A C 1
ATOM 2536 O O . LEU A 1 318 ? 1.003 -9.702 15.030 1.00 98.50 318 LEU A O 1
ATOM 2540 N N . LYS A 1 319 ? -1.186 -10.150 15.236 1.00 97.81 319 LYS A N 1
ATOM 2541 C CA . LYS A 1 319 ? -1.545 -8.929 15.955 1.00 97.81 319 LYS A CA 1
ATOM 2542 C C . LYS A 1 319 ? -2.386 -9.301 17.168 1.00 97.81 319 LYS A C 1
ATOM 2544 O O . LYS A 1 319 ? -3.269 -10.148 17.078 1.00 97.81 319 LYS A O 1
ATOM 2549 N N . THR A 1 320 ? -2.103 -8.679 18.304 1.00 97.62 320 THR A N 1
ATOM 2550 C CA . THR A 1 320 ? -2.860 -8.887 19.542 1.00 97.62 320 THR A CA 1
ATOM 2551 C C . THR A 1 320 ? -3.185 -7.552 20.181 1.00 97.62 320 THR A C 1
ATOM 2553 O O . THR A 1 320 ? -2.329 -6.665 20.202 1.00 97.62 320 THR A O 1
ATOM 2556 N N . GLN A 1 321 ? -4.375 -7.434 20.754 1.00 96.44 321 GLN A N 1
ATOM 2557 C CA . GLN A 1 321 ? -4.815 -6.277 21.525 1.00 96.44 321 GLN A CA 1
ATOM 2558 C C . GLN A 1 321 ? -5.393 -6.755 22.848 1.00 96.44 321 GLN A C 1
ATOM 2560 O O . GLN A 1 321 ? -6.226 -7.654 22.860 1.00 96.44 321 GLN A O 1
ATOM 2565 N N . TYR A 1 322 ? -4.923 -6.179 23.951 1.00 97.12 322 TYR A N 1
ATOM 2566 C CA . TYR A 1 322 ? -5.361 -6.530 25.293 1.00 97.12 322 TYR A CA 1
ATOM 2567 C C . TYR A 1 322 ? -5.733 -5.285 26.096 1.00 97.12 322 TYR A C 1
ATOM 2569 O O . TYR A 1 322 ? -4.881 -4.444 26.393 1.00 97.12 322 TYR A O 1
ATOM 2577 N N . LYS A 1 323 ? -7.003 -5.178 26.473 1.00 96.44 323 LYS A N 1
ATOM 2578 C CA . LYS A 1 323 ? -7.534 -4.158 27.372 1.00 96.44 323 LYS A CA 1
ATOM 2579 C C . LYS A 1 323 ? -7.262 -4.583 28.820 1.00 96.44 323 LYS A C 1
ATOM 2581 O O . LYS A 1 323 ? -7.953 -5.435 29.379 1.00 96.44 323 LYS A O 1
ATOM 2586 N N . LEU A 1 324 ? -6.204 -4.022 29.409 1.00 95.31 324 LEU A N 1
ATOM 2587 C CA . LEU A 1 324 ? -5.780 -4.309 30.787 1.00 95.31 324 LEU A CA 1
ATOM 2588 C C . LEU A 1 324 ? -6.831 -3.833 31.797 1.00 95.31 324 LEU A C 1
ATOM 2590 O O . LEU A 1 324 ? -7.168 -4.564 32.731 1.00 95.31 324 LEU A O 1
ATOM 2594 N N . ASP A 1 325 ? -7.351 -2.629 31.574 1.00 95.06 325 ASP A N 1
ATOM 2595 C CA . ASP A 1 325 ? -8.444 -1.995 32.306 1.00 95.06 325 ASP A CA 1
ATOM 2596 C C . ASP A 1 325 ? -9.199 -1.021 31.377 1.00 95.06 325 ASP A C 1
ATOM 2598 O O . ASP A 1 325 ? -8.964 -1.001 30.168 1.00 95.06 325 ASP A O 1
ATOM 2602 N N . ASP A 1 326 ? -10.142 -0.243 31.910 1.00 92.56 326 ASP A N 1
ATOM 2603 C CA . ASP A 1 326 ? -10.942 0.688 31.104 1.00 92.56 326 ASP A CA 1
ATOM 2604 C C . ASP A 1 326 ? -10.143 1.827 30.467 1.00 92.56 326 ASP A C 1
ATOM 2606 O O . ASP A 1 326 ? -10.570 2.353 29.438 1.00 92.56 326 ASP A O 1
ATOM 2610 N N . ASP A 1 327 ? -8.971 2.147 31.013 1.00 96.81 327 ASP A N 1
ATOM 2611 C CA . ASP A 1 327 ? -8.151 3.262 30.566 1.00 96.81 327 ASP A CA 1
ATOM 2612 C C . ASP A 1 327 ? -6.922 2.806 29.766 1.00 96.81 327 ASP A C 1
ATOM 2614 O O . ASP A 1 327 ? -6.364 3.601 29.017 1.00 96.81 327 ASP A O 1
ATOM 2618 N N . LEU A 1 328 ? -6.481 1.550 29.882 1.00 97.56 328 LEU A N 1
ATOM 2619 C CA . LEU A 1 328 ? -5.232 1.055 29.307 1.00 97.56 328 LEU A CA 1
ATOM 2620 C C . LEU A 1 328 ? -5.448 -0.125 28.352 1.00 97.56 328 LEU A C 1
ATOM 2622 O O . LEU A 1 328 ? -5.851 -1.220 28.744 1.00 97.56 328 LEU A O 1
ATOM 2626 N N . THR A 1 329 ? -5.043 0.070 27.098 1.00 97.50 329 THR A N 1
ATOM 2627 C CA . THR A 1 329 ? -4.932 -0.997 26.091 1.00 97.50 329 THR A CA 1
ATOM 2628 C C . THR A 1 329 ? -3.474 -1.197 25.710 1.00 97.50 329 THR A C 1
ATOM 2630 O O . THR A 1 329 ? -2.745 -0.228 25.507 1.00 97.50 329 THR A O 1
ATOM 2633 N N . VAL A 1 330 ? -3.037 -2.449 25.599 1.00 98.25 330 VAL A N 1
ATOM 2634 C CA . VAL A 1 330 ? -1.714 -2.819 25.085 1.00 98.25 330 VAL A CA 1
ATOM 2635 C C . VAL A 1 330 ? -1.851 -3.617 23.800 1.00 98.25 330 VAL A C 1
ATOM 2637 O O . VAL A 1 330 ? -2.745 -4.445 23.654 1.00 98.25 330 VAL A O 1
ATOM 2640 N N . GLY A 1 331 ? -0.950 -3.363 22.861 1.00 97.88 331 GLY A N 1
ATOM 2641 C CA . GLY A 1 331 ? -0.914 -4.011 21.561 1.00 97.88 331 GLY A CA 1
ATOM 2642 C C . GLY A 1 331 ? 0.439 -4.645 21.293 1.00 97.88 331 GLY A C 1
ATOM 2643 O O . GLY A 1 331 ? 1.474 -4.090 21.670 1.00 97.88 331 GLY A O 1
ATOM 2644 N N . ALA A 1 332 ? 0.434 -5.777 20.600 1.00 98.31 332 ALA A N 1
ATOM 2645 C CA . ALA A 1 332 ? 1.642 -6.390 20.068 1.00 98.31 332 ALA A CA 1
ATOM 2646 C C . ALA A 1 332 ? 1.451 -6.783 18.603 1.00 98.31 332 ALA A C 1
ATOM 2648 O O . ALA A 1 332 ? 0.341 -7.072 18.152 1.00 98.31 332 ALA A O 1
ATOM 2649 N N . TYR A 1 333 ? 2.557 -6.782 17.869 1.00 97.94 333 TYR A N 1
ATOM 2650 C CA . TYR A 1 333 ? 2.612 -7.144 16.463 1.00 97.94 333 TYR A CA 1
ATOM 2651 C C . TYR A 1 333 ? 3.871 -7.960 16.180 1.00 97.94 333 TYR A C 1
ATOM 2653 O O . TYR A 1 333 ? 4.956 -7.630 16.658 1.00 97.94 333 TYR A O 1
ATOM 2661 N N . ALA A 1 334 ? 3.741 -9.002 15.374 1.00 98.62 334 ALA A N 1
ATOM 2662 C CA . ALA A 1 334 ? 4.861 -9.726 14.802 1.00 98.62 334 ALA A CA 1
ATOM 2663 C C . ALA A 1 334 ? 4.563 -10.018 13.333 1.00 98.62 334 ALA A C 1
ATOM 2665 O O . ALA A 1 334 ? 3.450 -10.406 12.994 1.00 98.62 334 ALA A O 1
ATOM 2666 N N . GLY A 1 335 ? 5.551 -9.838 12.465 1.00 98.38 335 GLY A N 1
ATOM 2667 C CA . GLY A 1 335 ? 5.413 -10.080 11.034 1.00 98.38 335 GLY A CA 1
ATOM 2668 C C . GLY A 1 335 ? 6.667 -10.711 10.448 1.00 98.38 335 GLY A C 1
ATOM 2669 O O . GLY A 1 335 ? 7.780 -10.368 10.850 1.00 98.38 335 GLY A O 1
ATOM 2670 N N . TYR A 1 336 ? 6.493 -11.607 9.486 1.00 98.50 336 TYR A N 1
ATOM 2671 C CA . TYR A 1 336 ? 7.562 -12.144 8.656 1.00 98.50 336 TYR A CA 1
ATOM 2672 C C . TYR A 1 336 ? 7.172 -12.030 7.187 1.00 98.50 336 TYR A C 1
ATOM 2674 O O . TYR A 1 336 ? 6.097 -12.472 6.796 1.00 98.50 336 TYR A O 1
ATOM 2682 N N . PHE A 1 337 ? 8.072 -11.470 6.388 1.00 97.88 337 PHE A N 1
ATOM 2683 C CA . PHE A 1 337 ? 7.893 -11.235 4.964 1.00 97.88 337 PHE A CA 1
ATOM 2684 C C . PHE A 1 337 ? 9.076 -11.834 4.207 1.00 97.88 337 PHE A C 1
ATOM 2686 O O . PHE A 1 337 ? 10.228 -11.619 4.595 1.00 97.88 337 PHE A O 1
ATOM 2693 N N . SER A 1 338 ? 8.796 -12.542 3.121 1.00 97.31 338 SER A N 1
ATOM 2694 C CA . SER A 1 338 ? 9.785 -13.023 2.160 1.00 97.31 338 SER A CA 1
ATOM 2695 C C . SER A 1 338 ? 9.334 -12.625 0.761 1.00 97.31 338 SER A C 1
ATOM 2697 O O . SER A 1 338 ? 8.197 -12.895 0.390 1.00 97.31 338 SER A O 1
ATOM 2699 N N . ASP A 1 339 ? 10.211 -11.995 -0.006 1.00 96.00 339 ASP A N 1
ATOM 2700 C CA . ASP A 1 339 ? 9.984 -11.628 -1.403 1.00 96.00 339 ASP A CA 1
ATOM 2701 C C . ASP A 1 339 ? 11.167 -12.139 -2.220 1.00 96.00 339 ASP A C 1
ATOM 2703 O O . ASP A 1 339 ? 12.279 -11.611 -2.133 1.00 96.00 339 ASP A O 1
ATOM 2707 N N . TYR A 1 340 ? 10.929 -13.222 -2.950 1.00 96.69 340 TYR A N 1
ATOM 2708 C CA . TYR A 1 340 ? 11.894 -13.808 -3.861 1.00 96.69 340 TYR A CA 1
ATOM 2709 C C . TYR A 1 340 ? 11.467 -13.526 -5.293 1.00 96.69 340 TYR A C 1
ATOM 2711 O O . TYR A 1 340 ? 10.337 -13.802 -5.688 1.00 96.69 340 TYR A O 1
ATOM 2719 N N . SER A 1 341 ? 12.377 -13.012 -6.106 1.00 95.25 341 SER A N 1
ATOM 2720 C CA . SER A 1 341 ? 12.108 -12.784 -7.515 1.00 95.25 341 SER A CA 1
ATOM 2721 C C . SER A 1 341 ? 13.331 -13.019 -8.373 1.00 95.25 341 SER A C 1
ATOM 2723 O O . SER A 1 341 ? 14.477 -12.863 -7.953 1.00 95.25 341 SER A O 1
ATOM 2725 N N . TRP A 1 342 ? 13.085 -13.383 -9.621 1.00 95.12 342 TRP A N 1
ATOM 2726 C CA . TRP A 1 342 ? 14.133 -13.499 -10.616 1.00 95.12 342 TRP A CA 1
ATOM 2727 C C . TRP A 1 342 ? 13.600 -13.156 -11.994 1.00 95.12 342 TRP A C 1
ATOM 2729 O O . TRP A 1 342 ? 12.411 -13.281 -12.283 1.00 95.12 342 TRP A O 1
ATOM 2739 N N . SER A 1 343 ? 14.495 -12.725 -12.875 1.00 93.44 343 SER A N 1
ATOM 2740 C CA . SER A 1 343 ? 14.150 -12.352 -14.239 1.00 93.44 343 SER A CA 1
ATOM 2741 C C . SER A 1 343 ? 15.171 -12.856 -15.250 1.00 93.44 343 SER A C 1
ATOM 2743 O O . SER A 1 343 ? 16.367 -12.966 -14.969 1.00 93.44 343 SER A O 1
ATOM 2745 N N . LYS A 1 344 ? 14.690 -13.175 -16.455 1.00 92.31 344 LYS A N 1
ATOM 2746 C CA . LYS A 1 344 ? 15.489 -13.725 -17.555 1.00 92.31 344 LYS A CA 1
ATOM 2747 C C . LYS A 1 344 ? 15.145 -13.104 -18.904 1.00 92.31 344 LYS A C 1
ATOM 2749 O O . LYS A 1 344 ? 14.050 -12.591 -19.129 1.00 92.31 344 LYS A O 1
ATOM 2754 N N . ILE A 1 345 ? 16.075 -13.235 -19.845 1.00 89.56 345 ILE A N 1
ATOM 2755 C CA . ILE A 1 345 ? 15.826 -13.024 -21.274 1.00 89.56 345 ILE A CA 1
ATOM 2756 C C . ILE A 1 345 ? 15.338 -14.345 -21.865 1.00 89.56 345 ILE A C 1
ATOM 2758 O O . ILE A 1 345 ? 16.126 -15.284 -21.996 1.00 89.56 345 ILE A O 1
ATOM 2762 N N . SER A 1 346 ? 14.071 -14.400 -22.269 1.00 90.25 346 SER A N 1
ATOM 2763 C CA . SER A 1 346 ? 13.401 -15.649 -22.650 1.00 90.25 346 SER A CA 1
ATOM 2764 C C . SER A 1 346 ? 14.033 -16.312 -23.870 1.00 90.25 346 SER A C 1
ATOM 2766 O O . SER A 1 346 ? 14.400 -17.478 -23.815 1.00 90.25 346 SER A O 1
ATOM 2768 N N . LEU A 1 347 ? 14.304 -15.547 -24.934 1.00 85.12 347 LEU A N 1
ATOM 2769 C CA . LEU A 1 347 ? 14.919 -16.072 -26.165 1.00 85.12 347 LEU A CA 1
ATOM 2770 C C . LEU A 1 347 ? 16.306 -16.707 -25.968 1.00 85.12 347 LEU A C 1
ATOM 2772 O O . LEU A 1 347 ? 16.773 -17.432 -26.842 1.00 85.12 347 LEU A O 1
ATOM 2776 N N . LYS A 1 348 ? 17.001 -16.374 -24.875 1.00 87.12 348 LYS A N 1
ATOM 2777 C CA . LYS A 1 348 ? 18.364 -16.847 -24.598 1.00 87.12 348 LYS A CA 1
ATOM 2778 C C . LYS A 1 348 ? 18.443 -17.789 -23.403 1.00 87.12 348 LYS A C 1
ATOM 2780 O O . LYS A 1 348 ? 19.539 -18.261 -23.125 1.00 87.12 348 LYS A O 1
ATOM 2785 N N . GLU A 1 349 ? 17.340 -17.990 -22.682 1.00 88.94 349 GLU A N 1
ATOM 2786 C CA . GLU A 1 349 ? 17.338 -18.650 -21.37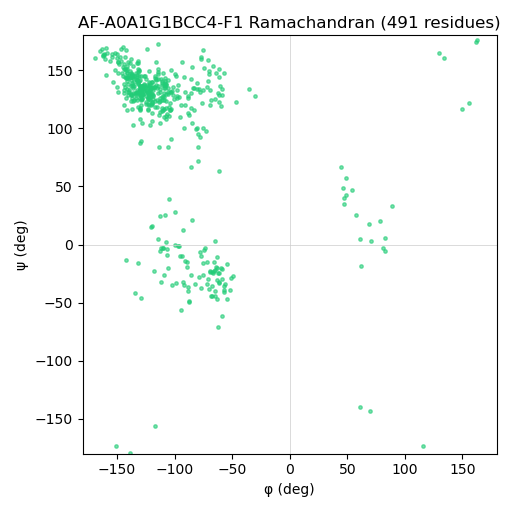2 1.00 88.94 349 GLU A CA 1
ATOM 2787 C C . GLU A 1 349 ? 18.432 -18.099 -20.435 1.00 88.94 349 GLU A C 1
ATOM 2789 O O . GLU A 1 349 ? 19.116 -18.830 -19.723 1.00 88.94 349 GLU A O 1
ATOM 2794 N N . LEU A 1 350 ? 18.633 -16.774 -20.472 1.00 88.94 350 LEU A N 1
ATOM 2795 C CA . LEU A 1 350 ? 19.693 -16.101 -19.722 1.00 88.94 350 LEU A CA 1
ATOM 2796 C C . LEU A 1 350 ? 19.103 -15.379 -18.513 1.00 88.94 350 LEU A C 1
ATOM 2798 O O . LEU A 1 350 ? 18.430 -14.360 -18.684 1.00 88.94 350 LEU A O 1
ATOM 2802 N N . LEU A 1 351 ? 19.393 -15.883 -17.314 1.00 91.56 351 LEU A N 1
ATOM 2803 C CA . LEU A 1 351 ? 19.100 -15.215 -16.046 1.00 91.56 351 LEU A CA 1
ATOM 2804 C C . LEU A 1 351 ? 19.859 -13.880 -15.975 1.00 91.56 351 LEU A C 1
ATOM 2806 O O . LEU A 1 351 ? 21.063 -13.831 -16.231 1.00 91.56 351 LEU A O 1
ATOM 2810 N N . ILE A 1 352 ? 19.154 -12.793 -15.668 1.00 89.81 352 ILE A N 1
ATOM 2811 C CA . ILE A 1 352 ? 19.734 -11.441 -15.616 1.00 89.81 352 ILE A CA 1
ATOM 2812 C C . ILE A 1 352 ? 19.778 -10.876 -14.202 1.00 89.81 352 ILE A C 1
ATOM 2814 O O . ILE A 1 352 ? 20.710 -10.134 -13.883 1.00 89.81 352 ILE A O 1
ATOM 2818 N N . TRP A 1 353 ? 18.805 -11.232 -13.366 1.00 90.25 353 TRP A N 1
ATOM 2819 C CA . TRP A 1 353 ? 18.682 -10.721 -12.011 1.00 90.25 353 TRP A CA 1
ATOM 2820 C C . TRP A 1 353 ? 17.944 -11.720 -11.128 1.00 90.25 353 TRP A C 1
ATOM 2822 O O . TRP A 1 353 ? 16.963 -12.315 -11.565 1.00 90.25 353 TRP A O 1
ATOM 2832 N N . GLU A 1 354 ? 18.415 -11.867 -9.901 1.00 94.06 354 GLU A N 1
ATOM 2833 C CA . GLU A 1 354 ? 17.776 -12.587 -8.809 1.00 94.06 354 GLU A CA 1
ATOM 2834 C C . GLU A 1 354 ? 17.810 -11.706 -7.554 1.00 94.06 354 GLU A C 1
ATOM 2836 O O . GLU A 1 354 ? 18.791 -10.993 -7.315 1.00 94.06 354 GLU A O 1
ATOM 2841 N N . TRP A 1 355 ? 16.735 -11.730 -6.775 1.00 91.19 355 TRP A N 1
ATOM 2842 C CA . TRP A 1 355 ? 16.568 -10.946 -5.560 1.00 91.19 355 TRP A CA 1
ATOM 2843 C C . TRP A 1 355 ? 15.824 -11.782 -4.510 1.00 91.19 355 TRP A C 1
ATOM 2845 O O . TRP A 1 355 ? 14.738 -12.275 -4.780 1.00 91.19 355 TRP A O 1
ATOM 2855 N N . ASP A 1 356 ? 16.398 -11.920 -3.316 1.00 95.50 356 ASP A N 1
ATOM 2856 C CA . ASP A 1 356 ? 15.775 -12.482 -2.113 1.00 95.50 356 ASP A CA 1
ATOM 2857 C C . ASP A 1 356 ? 15.753 -11.422 -0.989 1.00 95.50 356 ASP A C 1
ATOM 2859 O O . ASP A 1 356 ? 16.803 -10.977 -0.514 1.00 95.50 356 ASP A O 1
ATOM 2863 N N . ILE A 1 357 ? 14.562 -10.963 -0.595 1.00 94.56 357 ILE A N 1
ATOM 2864 C CA . ILE A 1 357 ? 14.337 -10.067 0.548 1.00 94.56 357 ILE A CA 1
ATOM 2865 C C . ILE A 1 357 ? 13.642 -10.852 1.644 1.00 94.56 357 ILE A C 1
ATOM 2867 O O . ILE A 1 357 ? 12.555 -11.383 1.438 1.00 94.56 357 ILE A O 1
ATOM 2871 N N . LYS A 1 358 ? 14.194 -10.814 2.853 1.00 97.75 358 LYS A N 1
ATOM 2872 C CA . LYS A 1 358 ? 13.520 -11.306 4.058 1.00 97.75 358 LYS A CA 1
ATOM 2873 C C . LYS A 1 358 ? 13.435 -10.192 5.075 1.00 97.75 358 LYS A C 1
ATOM 2875 O O . LYS A 1 358 ? 14.410 -9.479 5.298 1.00 97.75 358 LYS A O 1
ATOM 2880 N N . LYS A 1 359 ? 12.279 -10.049 5.712 1.00 97.88 359 LYS A N 1
ATOM 2881 C CA . LYS A 1 359 ? 12.040 -9.040 6.739 1.00 97.88 359 LYS A CA 1
ATOM 2882 C C . LYS A 1 359 ? 11.257 -9.631 7.897 1.00 97.88 359 LYS A C 1
ATOM 2884 O O . LYS A 1 359 ? 10.200 -10.212 7.703 1.00 97.88 359 LYS A O 1
ATOM 2889 N N . THR A 1 360 ? 11.753 -9.431 9.109 1.00 98.62 360 THR A N 1
ATOM 2890 C CA . THR A 1 360 ? 11.027 -9.713 10.351 1.00 98.62 360 THR A CA 1
ATOM 2891 C C . THR A 1 360 ? 10.693 -8.396 11.033 1.00 98.62 360 THR A C 1
ATOM 2893 O O . THR A 1 360 ? 11.534 -7.500 11.080 1.00 98.62 360 THR A O 1
ATOM 2896 N N . VAL A 1 361 ? 9.482 -8.266 11.560 1.00 98.31 361 VAL A N 1
ATOM 2897 C CA . VAL A 1 361 ? 8.994 -7.073 12.257 1.00 98.31 361 VAL A CA 1
ATOM 2898 C C . VAL A 1 361 ? 8.439 -7.485 13.609 1.00 98.31 361 VAL A C 1
ATOM 2900 O O . VAL A 1 361 ? 7.709 -8.465 13.699 1.00 98.31 361 VAL A O 1
ATOM 2903 N N . LEU A 1 362 ? 8.765 -6.727 14.649 1.00 98.69 362 LEU A N 1
ATOM 2904 C CA . LEU A 1 362 ? 8.213 -6.864 15.991 1.00 98.69 362 LEU A CA 1
ATOM 2905 C C . LEU A 1 362 ? 7.751 -5.490 16.466 1.00 98.69 362 LEU A C 1
ATOM 2907 O O . LEU A 1 362 ? 8.482 -4.512 16.332 1.00 98.69 362 LEU A O 1
ATOM 2911 N N . GLY A 1 363 ? 6.553 -5.409 17.026 1.00 98.31 363 GLY A N 1
ATOM 2912 C CA . GLY A 1 363 ? 5.955 -4.172 17.506 1.00 98.31 363 GLY A CA 1
ATOM 2913 C C . GLY A 1 363 ? 5.296 -4.350 18.864 1.00 98.31 363 GLY A C 1
ATOM 2914 O O . GLY A 1 363 ? 4.705 -5.392 19.141 1.00 98.31 363 GLY A O 1
ATOM 2915 N N . LEU A 1 364 ? 5.401 -3.328 19.708 1.00 98.56 364 LEU A N 1
ATOM 2916 C CA . LEU A 1 364 ? 4.735 -3.238 21.005 1.00 98.56 364 LEU A CA 1
ATOM 2917 C C . LEU A 1 364 ? 4.228 -1.820 21.216 1.00 98.56 364 LEU A C 1
ATOM 2919 O O . LEU A 1 364 ? 4.871 -0.854 20.801 1.00 98.56 364 LEU A O 1
ATOM 2923 N N . GLY A 1 365 ? 3.082 -1.679 21.866 1.00 98.25 365 GLY A N 1
ATOM 2924 C CA . GLY A 1 365 ? 2.509 -0.368 22.118 1.00 98.25 365 GLY A CA 1
ATOM 2925 C C . GLY A 1 365 ? 1.443 -0.369 23.187 1.00 98.25 365 GLY A C 1
ATOM 2926 O O . GLY A 1 365 ? 0.970 -1.419 23.617 1.00 98.25 365 GLY A O 1
ATOM 2927 N N . ALA A 1 366 ? 1.070 0.830 23.605 1.00 98.44 366 ALA A N 1
ATOM 2928 C CA . ALA A 1 366 ? 0.019 1.050 24.576 1.00 98.44 366 ALA A CA 1
ATOM 2929 C C . ALA A 1 366 ? -0.739 2.340 24.270 1.00 98.44 366 ALA A C 1
ATOM 2931 O O . ALA A 1 366 ? -0.150 3.320 23.805 1.00 98.44 366 ALA A O 1
ATOM 2932 N N . SER A 1 367 ? -2.031 2.344 24.576 1.00 98.12 367 SER A N 1
ATOM 2933 C CA . SER A 1 367 ? -2.849 3.546 24.616 1.00 98.12 367 SER A CA 1
ATOM 2934 C C . SER A 1 367 ? -3.452 3.735 25.998 1.00 98.12 367 SER A C 1
ATOM 2936 O O . SER A 1 367 ? -3.905 2.764 26.602 1.00 98.12 367 SER A O 1
ATOM 2938 N N . TYR A 1 368 ? -3.470 4.975 26.476 1.00 98.31 368 TYR A N 1
ATOM 2939 C CA . TYR A 1 368 ? -3.937 5.337 27.806 1.00 98.31 368 TYR A CA 1
ATOM 2940 C C . TYR A 1 368 ? -4.951 6.485 27.757 1.00 98.31 368 TYR A C 1
ATOM 2942 O O . TYR A 1 368 ? -4.652 7.569 27.241 1.00 98.31 368 TYR A O 1
ATOM 2950 N N . GLN A 1 369 ? -6.132 6.262 28.324 1.00 97.88 369 GLN A N 1
ATOM 2951 C CA . GLN A 1 369 ? -7.182 7.251 28.523 1.00 97.88 369 GLN A CA 1
ATOM 2952 C C . GLN A 1 369 ? -6.845 8.098 29.760 1.00 97.88 369 GLN A C 1
ATOM 2954 O O . GLN A 1 369 ? -7.287 7.849 30.874 1.00 97.88 369 GLN A O 1
ATOM 2959 N N . ALA A 1 370 ? -6.024 9.133 29.578 1.00 97.25 370 ALA A N 1
ATOM 2960 C CA . ALA A 1 370 ? -5.540 9.970 30.679 1.00 97.25 370 ALA A CA 1
ATOM 2961 C C . ALA A 1 370 ? -6.643 10.792 31.374 1.00 97.25 370 ALA A C 1
ATOM 2963 O O . ALA A 1 370 ? -6.475 11.242 32.507 1.00 97.25 370 ALA A O 1
ATOM 2964 N N . SER A 1 371 ? -7.750 11.041 30.676 1.00 96.69 371 SER A N 1
ATOM 2965 C CA . SER A 1 371 ? -8.980 11.641 31.206 1.00 96.69 371 SER A CA 1
ATOM 2966 C C . SER A 1 371 ? -10.141 11.295 30.270 1.00 96.69 371 SER A C 1
ATOM 2968 O O . SER A 1 371 ? -9.862 10.926 29.132 1.00 96.69 371 SER A O 1
ATOM 2970 N N . PRO A 1 372 ? -11.419 11.526 30.625 1.00 94.75 372 PRO A N 1
ATOM 2971 C CA . PRO A 1 372 ? -12.549 11.315 29.706 1.00 94.75 372 PRO A CA 1
ATOM 2972 C C . PRO A 1 372 ? -12.442 12.057 28.361 1.00 94.75 372 PRO A C 1
ATOM 2974 O O . PRO A 1 372 ? -13.149 11.724 27.414 1.00 94.75 372 PRO A O 1
ATOM 2977 N N . SER A 1 373 ? -11.562 13.060 28.273 1.00 96.75 373 SER A N 1
ATOM 2978 C CA . SER A 1 373 ? -11.352 13.864 27.072 1.00 96.75 373 SER A CA 1
ATOM 2979 C C . SER A 1 373 ? -10.011 13.641 26.378 1.00 96.75 373 SER A C 1
ATOM 2981 O O . SER A 1 373 ? -9.781 14.279 25.359 1.00 96.75 373 SER A O 1
ATOM 2983 N N . LEU A 1 374 ? -9.101 12.815 26.902 1.00 97.81 374 LEU A N 1
ATOM 2984 C CA . LEU A 1 374 ? -7.746 12.689 26.354 1.00 97.81 374 LEU A CA 1
ATOM 2985 C C . LEU A 1 374 ? -7.302 11.230 26.277 1.00 97.81 374 LEU A C 1
ATOM 2987 O O . LEU A 1 374 ? -7.089 10.599 27.311 1.00 97.81 374 LEU A O 1
ATOM 2991 N N . LEU A 1 375 ? -7.077 10.761 25.052 1.00 97.94 375 LEU A N 1
ATOM 2992 C CA . LEU A 1 375 ? -6.450 9.483 24.734 1.00 97.94 375 LEU A CA 1
ATOM 2993 C C . LEU A 1 375 ? -5.024 9.730 24.239 1.00 97.94 375 LEU A C 1
ATOM 2995 O O . LEU A 1 375 ? -4.802 10.567 23.364 1.00 97.94 375 LEU A O 1
ATOM 2999 N N . LEU A 1 376 ? -4.060 8.995 24.785 1.00 98.50 376 LEU A N 1
ATOM 3000 C CA . LEU A 1 376 ? -2.656 9.019 24.377 1.00 98.50 376 LEU A CA 1
ATOM 3001 C C . LEU A 1 376 ? -2.258 7.647 23.844 1.00 98.50 376 LEU A C 1
ATOM 3003 O O . LEU A 1 376 ? -2.711 6.640 24.373 1.00 98.50 376 LEU A O 1
ATOM 3007 N N . GLY A 1 377 ? -1.383 7.595 22.845 1.00 98.25 377 GLY A N 1
ATOM 3008 C CA . GLY A 1 377 ? -0.853 6.351 22.294 1.00 98.25 377 GLY A CA 1
ATOM 3009 C C . GLY A 1 377 ? 0.649 6.415 22.041 1.00 98.25 377 GLY A C 1
ATOM 3010 O O . GLY A 1 377 ? 1.201 7.470 21.701 1.00 98.25 377 GLY A O 1
ATOM 3011 N N . LEU A 1 378 ? 1.306 5.273 22.217 1.00 98.56 378 LEU A N 1
ATOM 3012 C CA . LEU A 1 378 ? 2.733 5.078 21.998 1.00 98.56 378 LEU A CA 1
ATOM 3013 C C . LEU A 1 378 ? 2.982 3.685 21.421 1.00 98.56 378 LEU A C 1
ATOM 3015 O O . LEU A 1 378 ? 2.540 2.688 21.986 1.00 98.56 378 LEU A O 1
ATOM 3019 N N . GLU A 1 379 ? 3.753 3.612 20.343 1.00 98.62 379 GLU A N 1
ATOM 3020 C CA . GLU A 1 379 ? 4.167 2.358 19.720 1.00 98.62 379 GLU A CA 1
ATOM 3021 C C . GLU A 1 379 ? 5.642 2.386 19.364 1.00 98.62 379 GLU A C 1
ATOM 3023 O O . GLU A 1 379 ? 6.182 3.402 18.925 1.00 98.62 379 GLU A O 1
ATOM 3028 N N . TYR A 1 380 ? 6.272 1.231 19.494 1.00 98.69 380 TYR A N 1
ATOM 3029 C CA . TYR A 1 380 ? 7.619 0.980 19.034 1.00 98.69 380 TYR A CA 1
ATOM 3030 C C . TYR A 1 380 ? 7.625 -0.242 18.123 1.00 98.69 380 TYR A C 1
ATOM 3032 O O . TYR A 1 380 ? 7.026 -1.266 18.441 1.00 98.69 380 TYR A O 1
ATOM 3040 N N . GLU A 1 381 ? 8.316 -0.130 16.997 1.00 98.56 381 GLU A N 1
ATOM 3041 C CA . GLU A 1 381 ? 8.494 -1.183 16.009 1.00 98.56 381 GLU A CA 1
ATOM 3042 C C . GLU A 1 381 ? 9.985 -1.353 15.728 1.00 98.56 381 GLU A C 1
ATOM 3044 O O . GLU A 1 381 ? 10.703 -0.389 15.452 1.00 98.56 381 GLU A O 1
ATOM 3049 N N . PHE A 1 382 ? 10.442 -2.593 15.793 1.00 98.50 382 PHE A N 1
ATOM 3050 C CA . PHE A 1 382 ? 11.749 -3.031 15.345 1.00 98.50 382 PHE A CA 1
ATOM 3051 C C . PHE A 1 382 ? 11.568 -3.877 14.092 1.00 98.50 382 PHE A C 1
ATOM 3053 O O . PHE A 1 382 ? 10.689 -4.739 14.047 1.00 98.50 382 PHE A O 1
ATOM 3060 N N . SER A 1 383 ? 12.418 -3.684 13.090 1.00 98.12 383 SER A N 1
ATOM 3061 C CA . SER A 1 383 ? 12.470 -4.605 11.963 1.00 98.12 383 SER A CA 1
ATOM 3062 C C . SER A 1 383 ? 13.888 -4.960 11.570 1.00 98.12 383 SER A C 1
ATOM 3064 O O . SER A 1 383 ? 14.764 -4.104 11.534 1.00 98.12 383 SER A O 1
ATOM 3066 N N . HIS A 1 384 ? 14.085 -6.230 11.245 1.00 98.19 384 HIS A N 1
ATOM 3067 C CA . HIS A 1 384 ? 15.326 -6.764 10.717 1.00 98.19 384 HIS A CA 1
ATOM 3068 C C . HIS A 1 384 ? 15.088 -7.197 9.276 1.00 98.19 384 HIS A C 1
ATOM 3070 O O . HIS A 1 384 ? 14.192 -8.004 9.026 1.00 98.19 384 HIS A O 1
ATOM 3076 N N . SER A 1 385 ? 15.872 -6.668 8.343 1.00 96.94 385 SER A N 1
ATOM 3077 C CA . SER A 1 385 ? 15.785 -7.003 6.923 1.00 96.94 385 SER A CA 1
ATOM 3078 C C . SER A 1 385 ? 17.120 -7.537 6.419 1.00 96.94 385 SER A C 1
ATOM 3080 O O . SER A 1 385 ? 18.162 -6.952 6.710 1.00 96.94 385 SER A O 1
ATOM 3082 N N . SER A 1 386 ? 17.083 -8.604 5.627 1.00 96.81 386 SER A N 1
ATOM 3083 C CA . SER A 1 386 ? 18.220 -9.124 4.870 1.00 96.81 386 SER A CA 1
ATOM 3084 C C . SER A 1 386 ? 17.872 -9.143 3.390 1.00 96.81 386 SER A C 1
ATOM 3086 O O . SER A 1 386 ? 16.797 -9.607 3.011 1.00 96.81 386 SER A O 1
ATOM 3088 N N . VAL A 1 387 ? 18.783 -8.646 2.568 1.00 94.44 387 VAL A N 1
ATOM 3089 C CA . VAL A 1 387 ? 18.620 -8.550 1.125 1.00 94.44 387 VAL A CA 1
ATOM 3090 C C . VAL A 1 387 ? 19.829 -9.152 0.444 1.00 94.44 387 VAL A C 1
ATOM 3092 O O . VAL A 1 387 ? 20.936 -8.638 0.599 1.00 94.44 387 VAL A O 1
ATOM 3095 N N . ASP A 1 388 ? 19.581 -10.176 -0.359 1.00 94.75 388 ASP A N 1
ATOM 3096 C CA . ASP A 1 388 ? 20.538 -10.748 -1.293 1.00 94.75 388 ASP A CA 1
ATOM 3097 C C . ASP A 1 388 ? 20.083 -10.437 -2.717 1.00 94.75 388 ASP A C 1
ATOM 3099 O O . ASP A 1 388 ? 18.955 -10.727 -3.109 1.00 94.75 388 ASP A O 1
ATOM 3103 N N . SER A 1 389 ? 20.949 -9.805 -3.503 1.00 90.56 389 SER A N 1
ATOM 3104 C CA . SER A 1 389 ? 20.643 -9.433 -4.881 1.00 90.56 389 SER A CA 1
ATOM 3105 C C . SER A 1 389 ? 21.805 -9.766 -5.803 1.00 90.56 389 SER A C 1
ATOM 3107 O O . SER A 1 389 ? 22.930 -9.301 -5.601 1.00 90.56 389 SER A O 1
ATOM 3109 N N . SER A 1 390 ? 21.522 -10.557 -6.835 1.00 91.75 390 SER A N 1
ATOM 3110 C CA . SER A 1 390 ? 22.497 -11.036 -7.810 1.00 91.75 390 SER A CA 1
ATOM 3111 C C . SER A 1 390 ? 22.127 -10.576 -9.207 1.00 91.75 390 SER A C 1
ATOM 3113 O O . SER A 1 390 ? 21.203 -11.086 -9.837 1.00 91.75 390 SER A O 1
ATOM 3115 N N . LYS A 1 391 ? 22.868 -9.602 -9.724 1.00 86.94 391 LYS A N 1
ATOM 3116 C CA . LYS A 1 391 ? 22.642 -9.004 -11.036 1.00 86.94 391 LYS A CA 1
ATOM 3117 C C . LYS A 1 391 ? 23.696 -9.480 -12.024 1.00 86.94 391 LYS A C 1
ATOM 3119 O O . LYS A 1 391 ? 24.713 -8.826 -12.262 1.00 86.94 391 LYS A O 1
ATOM 3124 N N . TYR A 1 392 ? 23.439 -10.647 -12.603 1.00 86.50 392 TYR A N 1
ATOM 3125 C CA . TYR A 1 392 ? 24.377 -11.381 -13.453 1.00 86.50 392 TYR A CA 1
ATOM 3126 C C . TYR A 1 392 ? 24.864 -10.583 -14.663 1.00 86.50 392 TYR A C 1
ATOM 3128 O O . TYR A 1 392 ? 26.046 -10.634 -14.994 1.00 86.50 392 TYR A O 1
ATOM 3136 N N . ILE A 1 393 ? 23.982 -9.807 -15.304 1.00 83.25 393 ILE A N 1
ATOM 3137 C CA . ILE A 1 393 ? 24.346 -9.043 -16.509 1.00 83.25 393 ILE A CA 1
ATOM 3138 C C . ILE A 1 393 ? 25.308 -7.879 -16.224 1.00 83.25 393 ILE A C 1
ATOM 3140 O O . ILE A 1 393 ? 26.038 -7.459 -17.119 1.00 83.25 393 ILE A O 1
ATOM 3144 N N . ASP A 1 394 ? 25.336 -7.394 -14.981 1.00 82.25 394 ASP A N 1
ATOM 3145 C CA . ASP A 1 394 ? 26.206 -6.306 -14.523 1.00 82.25 394 ASP A CA 1
ATOM 3146 C C . ASP A 1 394 ? 27.352 -6.809 -13.620 1.00 82.25 394 ASP A C 1
ATOM 3148 O O . ASP A 1 394 ? 28.147 -6.005 -13.136 1.00 82.25 394 ASP A O 1
ATOM 3152 N N . ASN A 1 395 ? 27.451 -8.127 -13.395 1.00 84.56 395 ASN A N 1
ATOM 3153 C CA . ASN A 1 395 ? 28.385 -8.757 -12.454 1.00 84.56 395 ASN A CA 1
ATOM 3154 C C . ASN A 1 395 ? 28.376 -8.091 -11.062 1.00 84.56 395 ASN A C 1
ATOM 3156 O O . ASN A 1 395 ? 29.425 -7.839 -10.465 1.00 84.56 395 ASN A O 1
ATOM 3160 N N . LEU A 1 396 ? 27.177 -7.769 -10.568 1.00 87.31 396 LEU A N 1
ATOM 3161 C CA . LEU A 1 396 ? 26.979 -7.104 -9.286 1.00 87.31 396 LEU A CA 1
ATOM 3162 C C . LEU A 1 396 ? 26.290 -8.055 -8.308 1.00 87.31 396 LEU A C 1
ATOM 3164 O O . LEU A 1 396 ? 25.219 -8.584 -8.597 1.00 87.31 396 LEU A O 1
ATOM 3168 N N . LEU A 1 397 ? 26.906 -8.231 -7.143 1.00 90.12 397 LEU A N 1
ATOM 3169 C CA . LEU A 1 397 ? 26.353 -8.964 -6.011 1.00 90.12 397 LEU A CA 1
ATOM 3170 C C . LEU A 1 397 ? 26.224 -7.991 -4.842 1.00 90.12 397 LEU A C 1
ATOM 3172 O O . LEU A 1 397 ? 27.189 -7.305 -4.495 1.00 90.12 397 LEU A O 1
ATOM 3176 N N . LEU A 1 398 ? 25.037 -7.921 -4.252 1.00 89.94 398 LEU A N 1
ATOM 3177 C CA . LEU A 1 398 ? 24.748 -7.086 -3.095 1.00 89.94 398 LEU A CA 1
ATOM 3178 C C . LEU A 1 398 ? 24.176 -7.956 -1.983 1.00 89.94 398 LEU A C 1
ATOM 3180 O O . LEU A 1 398 ? 23.200 -8.666 -2.195 1.00 89.94 398 LEU A O 1
ATOM 3184 N N . ASN A 1 399 ? 24.777 -7.848 -0.803 1.00 94.56 399 ASN A N 1
ATOM 3185 C CA . ASN A 1 399 ? 24.231 -8.357 0.446 1.00 94.56 399 ASN A CA 1
ATOM 3186 C C . ASN A 1 399 ? 24.078 -7.160 1.389 1.00 94.56 399 ASN A C 1
ATOM 3188 O O . ASN A 1 399 ? 25.050 -6.444 1.655 1.00 94.56 399 ASN A O 1
ATOM 3192 N N . ILE A 1 400 ? 22.850 -6.895 1.819 1.00 94.00 400 ILE A N 1
ATOM 3193 C CA . ILE A 1 400 ? 22.516 -5.777 2.699 1.00 94.00 400 ILE A CA 1
ATOM 3194 C C . ILE A 1 400 ? 21.728 -6.322 3.879 1.00 94.00 400 ILE A C 1
ATOM 3196 O O . ILE A 1 400 ? 20.770 -7.070 3.713 1.00 94.00 400 ILE A O 1
ATOM 3200 N N . VAL A 1 401 ? 22.104 -5.887 5.075 1.00 95.50 401 VAL A N 1
ATOM 3201 C CA . VAL A 1 401 ? 21.341 -6.115 6.299 1.00 95.50 401 VAL A CA 1
ATOM 3202 C C . VAL A 1 401 ? 20.964 -4.758 6.883 1.00 95.50 401 VAL A C 1
ATOM 3204 O O . VAL A 1 401 ? 21.766 -3.819 6.844 1.00 95.50 401 VAL A O 1
ATOM 3207 N N . SER A 1 402 ? 19.738 -4.647 7.387 1.00 95.44 402 SER A N 1
ATOM 3208 C CA . SER A 1 402 ? 19.228 -3.430 8.016 1.00 95.44 402 SER A CA 1
ATOM 3209 C C . SER A 1 402 ? 18.452 -3.751 9.280 1.00 95.44 402 SER A C 1
ATOM 3211 O O . SER A 1 402 ? 17.522 -4.559 9.247 1.00 95.44 402 SER A O 1
ATOM 3213 N N . ASN A 1 403 ? 18.806 -3.084 10.371 1.00 97.88 403 ASN A N 1
ATOM 3214 C CA . ASN A 1 403 ? 17.993 -2.996 11.572 1.00 97.88 403 ASN A CA 1
ATOM 3215 C C . ASN A 1 403 ? 17.344 -1.616 11.628 1.00 97.88 403 ASN A C 1
ATOM 3217 O O . ASN A 1 403 ? 18.019 -0.593 11.735 1.00 97.88 403 ASN A O 1
ATOM 3221 N N . ASP A 1 404 ? 16.022 -1.596 11.555 1.00 97.12 404 ASP A N 1
ATOM 3222 C CA . ASP A 1 404 ? 15.250 -0.366 11.521 1.00 97.12 404 ASP A CA 1
ATOM 3223 C C . ASP A 1 404 ? 14.390 -0.252 12.777 1.00 97.12 404 ASP A C 1
ATOM 3225 O O . ASP A 1 404 ? 13.868 -1.238 13.302 1.00 97.12 404 ASP A O 1
ATOM 3229 N N . HIS A 1 405 ? 14.198 0.982 13.221 1.00 98.00 405 HIS A N 1
ATOM 3230 C CA . HIS A 1 405 ? 13.401 1.329 14.384 1.00 98.00 405 HIS A CA 1
ATOM 3231 C C . HIS A 1 405 ? 12.368 2.376 14.000 1.00 98.00 405 HIS A C 1
ATOM 3233 O O . HIS A 1 405 ? 12.697 3.345 13.315 1.00 98.00 405 HIS A O 1
ATOM 3239 N N . VAL A 1 406 ? 11.137 2.227 14.481 1.00 97.94 406 VAL A N 1
ATOM 3240 C CA . VAL A 1 406 ? 10.093 3.244 14.349 1.00 97.94 406 VAL A CA 1
ATOM 3241 C C . VAL A 1 406 ? 9.423 3.457 15.697 1.00 97.94 406 VAL A C 1
ATOM 3243 O O . VAL A 1 406 ? 8.909 2.523 16.300 1.00 97.94 406 VAL A O 1
ATOM 3246 N N . LEU A 1 407 ? 9.411 4.702 16.156 1.00 98.62 407 LEU A N 1
ATOM 3247 C CA . LEU A 1 407 ? 8.635 5.171 17.295 1.00 98.62 407 LEU A CA 1
ATOM 3248 C C . LEU A 1 407 ? 7.441 5.960 16.762 1.00 98.62 407 LEU A C 1
ATOM 3250 O O . LEU A 1 407 ? 7.632 6.850 15.933 1.00 98.62 407 LEU A O 1
ATOM 3254 N N . ARG A 1 408 ? 6.234 5.668 17.243 1.00 98.38 408 ARG A N 1
ATOM 3255 C CA . ARG A 1 408 ? 5.007 6.408 16.919 1.00 98.38 408 ARG A CA 1
ATOM 3256 C C . ARG A 1 408 ? 4.360 6.888 18.200 1.00 98.38 408 ARG A C 1
ATOM 3258 O O . ARG A 1 408 ? 4.277 6.141 19.168 1.00 98.38 408 ARG A O 1
ATOM 3265 N N . THR A 1 409 ? 3.888 8.122 18.208 1.00 98.50 409 THR A N 1
ATOM 3266 C CA . THR A 1 409 ? 3.081 8.660 19.299 1.00 98.50 409 THR A CA 1
ATOM 3267 C C . THR A 1 409 ? 1.915 9.448 18.734 1.00 98.50 409 THR A C 1
ATOM 3269 O O . THR A 1 409 ? 2.038 10.090 17.690 1.00 98.50 409 THR A O 1
ATOM 3272 N N . GLY A 1 410 ? 0.784 9.400 19.426 1.00 98.19 410 GLY A N 1
ATOM 3273 C CA . GLY A 1 410 ? -0.427 10.094 19.027 1.00 98.19 410 GLY A CA 1
ATOM 3274 C C . GLY A 1 410 ? -1.260 10.512 20.223 1.00 98.19 410 GLY A C 1
ATOM 3275 O O . GLY A 1 410 ? -1.153 9.933 21.304 1.00 98.19 410 GLY A O 1
ATOM 3276 N N . ALA A 1 411 ? -2.093 11.521 20.021 1.00 98.44 411 ALA A N 1
ATOM 3277 C CA . ALA A 1 411 ? -3.075 11.965 20.990 1.00 98.44 411 ALA A CA 1
ATOM 3278 C C . ALA A 1 411 ? -4.395 12.308 20.295 1.00 98.44 411 ALA A C 1
ATOM 3280 O O . ALA A 1 411 ? -4.403 12.856 19.190 1.00 98.44 411 ALA A O 1
ATOM 3281 N N . GLU A 1 412 ? -5.500 12.019 20.972 1.00 97.94 412 GLU A N 1
ATOM 3282 C CA . GLU A 1 412 ? -6.847 12.446 20.607 1.00 97.94 412 GLU A CA 1
ATOM 3283 C C . GLU A 1 412 ? -7.457 13.192 21.794 1.00 97.94 412 GLU A C 1
ATOM 3285 O O . GLU A 1 412 ? -7.528 12.673 22.907 1.00 97.94 412 GLU A O 1
ATOM 3290 N N . TYR A 1 413 ? -7.863 14.436 21.553 1.00 97.88 413 TYR A N 1
ATOM 3291 C CA . TYR A 1 413 ? -8.481 15.310 22.534 1.00 97.88 413 TYR A CA 1
ATOM 3292 C C . TYR A 1 413 ? -9.917 15.633 22.131 1.00 97.88 413 TYR A C 1
ATOM 3294 O O . TYR A 1 413 ? -10.172 16.256 21.098 1.00 97.88 413 TYR A O 1
ATOM 3302 N N . LYS A 1 414 ? -10.858 15.239 22.979 1.00 96.69 414 LYS A N 1
ATOM 3303 C CA . LYS A 1 414 ? -12.282 15.538 22.874 1.00 96.69 414 LYS A CA 1
ATOM 3304 C C . LYS A 1 414 ? -12.529 16.962 23.387 1.00 96.69 414 LYS A C 1
ATOM 3306 O O . LYS A 1 414 ? -12.638 17.190 24.592 1.00 96.69 414 LYS A O 1
ATOM 3311 N N . LEU A 1 415 ? -12.561 17.927 22.465 1.00 93.25 415 LEU A N 1
ATOM 3312 C CA . LEU A 1 415 ? -12.737 19.357 22.755 1.00 93.25 415 LEU A CA 1
ATOM 3313 C C . LEU A 1 415 ? -14.161 19.672 23.234 1.00 93.25 415 LEU A C 1
ATOM 3315 O O . LEU A 1 415 ? -14.356 20.518 24.104 1.00 93.25 415 LEU A O 1
ATOM 3319 N N . THR A 1 416 ? -15.147 19.002 22.643 1.00 91.69 416 THR A N 1
ATOM 3320 C CA . THR A 1 416 ? -16.562 19.007 23.048 1.00 91.69 416 THR A CA 1
ATOM 3321 C C . THR A 1 416 ? -17.100 17.584 22.932 1.00 91.69 416 THR A C 1
ATOM 3323 O O . THR A 1 416 ? -16.359 16.694 22.521 1.00 91.69 416 THR A O 1
ATOM 3326 N N . ASP A 1 417 ? -18.376 17.347 23.241 1.00 85.00 417 ASP A N 1
ATOM 3327 C CA . ASP A 1 417 ? -18.959 16.011 23.083 1.00 85.00 417 ASP A CA 1
ATOM 3328 C C . ASP A 1 417 ? -18.909 15.446 21.659 1.00 85.00 417 ASP A C 1
ATOM 3330 O O . ASP A 1 417 ? -18.903 14.231 21.479 1.00 85.00 417 ASP A O 1
ATOM 3334 N N . GLU A 1 418 ? -18.758 16.329 20.679 1.00 88.69 418 GLU A N 1
ATOM 3335 C CA . GLU A 1 418 ? -18.859 16.025 19.258 1.00 88.69 418 GLU A CA 1
ATOM 3336 C C . GLU A 1 418 ? -17.551 16.281 18.495 1.00 88.69 418 GLU A C 1
ATOM 3338 O O . GLU A 1 418 ? -17.333 15.704 17.435 1.00 88.69 418 GLU A O 1
ATOM 3343 N N . VAL A 1 419 ? -16.661 17.136 19.012 1.00 92.62 419 VAL A N 1
ATOM 3344 C CA . VAL A 1 419 ? -15.458 17.584 18.292 1.00 92.62 419 VAL A CA 1
ATOM 3345 C C . VAL A 1 419 ? -14.196 16.954 18.869 1.00 92.62 419 VAL A C 1
ATOM 3347 O O . VAL A 1 419 ? -13.856 17.171 20.035 1.00 92.62 419 VAL A O 1
ATOM 3350 N N . PHE A 1 420 ? -13.440 16.278 18.009 1.00 95.06 420 PHE A N 1
ATOM 3351 C CA . PHE A 1 420 ? -12.181 15.612 18.325 1.00 95.06 420 PHE A CA 1
ATOM 3352 C C . PHE A 1 420 ? -11.026 16.277 17.584 1.00 95.06 420 PHE A C 1
ATOM 3354 O O . PHE A 1 420 ? -11.089 16.478 16.373 1.00 95.06 420 PHE A O 1
ATOM 3361 N N . LEU A 1 421 ? -9.955 16.600 18.304 1.00 97.69 421 LEU A N 1
ATOM 3362 C CA . LEU A 1 421 ? -8.688 17.073 17.754 1.00 97.69 421 LEU A CA 1
ATOM 3363 C C . LEU A 1 421 ? -7.639 15.981 17.899 1.00 97.69 421 LEU A C 1
ATOM 3365 O O . LEU A 1 421 ? -7.563 15.332 18.938 1.00 97.69 421 LEU A O 1
ATOM 3369 N N . ARG A 1 422 ? -6.806 15.796 16.878 1.00 97.31 422 ARG A N 1
ATOM 3370 C CA . ARG A 1 422 ? -5.795 14.737 16.854 1.00 97.31 422 ARG A CA 1
ATOM 3371 C C . ARG A 1 422 ? -4.444 15.293 16.459 1.00 97.31 422 ARG A C 1
ATOM 3373 O O . ARG A 1 422 ? -4.360 16.195 15.621 1.00 97.31 422 ARG A O 1
ATOM 3380 N N . CYS A 1 423 ? -3.394 14.743 17.045 1.00 98.31 423 CYS A N 1
ATOM 3381 C CA . CYS A 1 423 ? -2.032 14.968 16.594 1.00 98.31 423 CYS A CA 1
ATOM 3382 C C . CYS A 1 423 ? -1.198 13.703 16.757 1.00 98.31 423 CYS A C 1
ATOM 3384 O O . CYS A 1 423 ? -1.485 12.854 17.599 1.00 98.31 423 CYS A O 1
ATOM 3386 N N . GLY A 1 424 ? -0.138 13.588 15.966 1.00 98.19 424 GLY A N 1
ATOM 3387 C CA . GLY A 1 424 ? 0.795 12.482 16.100 1.00 98.19 424 GLY A CA 1
ATOM 3388 C C . GLY A 1 424 ? 2.144 12.751 15.467 1.00 98.19 424 GLY A C 1
ATOM 3389 O O . GLY A 1 424 ? 2.291 13.627 14.608 1.00 98.19 424 GLY A O 1
ATOM 3390 N N . PHE A 1 425 ? 3.130 11.985 15.909 1.00 98.56 425 PHE A N 1
ATOM 3391 C CA . PHE A 1 425 ? 4.516 12.092 15.498 1.00 98.56 425 PHE A CA 1
ATOM 3392 C C . PHE A 1 425 ? 5.147 10.709 15.370 1.00 98.56 425 PHE A C 1
ATOM 3394 O O . PHE A 1 425 ? 5.043 9.902 16.293 1.00 98.56 425 PHE A O 1
ATOM 3401 N N . ASN A 1 426 ? 5.870 10.478 14.270 1.00 98.06 426 ASN A N 1
ATOM 3402 C CA . ASN A 1 426 ? 6.688 9.281 14.106 1.00 98.06 426 ASN A CA 1
ATOM 3403 C C . ASN A 1 426 ? 8.144 9.653 13.871 1.00 98.06 426 ASN A C 1
ATOM 3405 O O . ASN A 1 426 ? 8.455 10.518 13.048 1.00 98.06 426 ASN A O 1
ATOM 3409 N N . TYR A 1 427 ? 9.029 8.925 14.536 1.00 98.25 427 TYR A N 1
ATOM 3410 C CA . TYR A 1 427 ? 10.457 8.931 14.274 1.00 98.25 427 TYR A CA 1
ATOM 3411 C C . TYR A 1 427 ? 10.870 7.554 13.773 1.00 98.25 427 TYR A C 1
ATOM 3413 O O . TYR A 1 427 ? 10.632 6.558 14.449 1.00 98.25 427 TYR A O 1
ATOM 3421 N N . GLY A 1 428 ? 11.492 7.493 12.601 1.00 97.38 428 GLY A N 1
ATOM 3422 C CA . GLY A 1 428 ? 12.079 6.269 12.074 1.00 97.38 428 GLY A CA 1
ATOM 3423 C C . GLY A 1 428 ? 13.579 6.419 11.870 1.00 97.38 428 GLY A C 1
ATOM 3424 O O . GLY A 1 428 ? 14.013 7.413 11.291 1.00 97.38 428 GLY A O 1
ATOM 3425 N N . ALA A 1 429 ? 14.348 5.424 12.291 1.00 97.19 429 ALA A N 1
ATOM 3426 C CA . ALA A 1 429 ? 15.773 5.294 12.019 1.00 97.19 429 ALA A CA 1
ATOM 3427 C C . ALA A 1 429 ? 16.002 3.994 11.248 1.00 97.19 429 ALA A C 1
ATOM 3429 O O . ALA A 1 429 ? 15.617 2.930 11.725 1.00 97.19 429 ALA A O 1
ATOM 3430 N N . LYS A 1 430 ? 16.603 4.082 10.063 1.00 95.25 430 LYS A N 1
ATOM 3431 C CA . LYS A 1 430 ? 16.908 2.936 9.203 1.00 95.25 430 LYS A CA 1
ATOM 3432 C C . LYS A 1 430 ? 18.402 2.856 8.954 1.00 95.25 430 LYS A C 1
ATOM 3434 O O . LYS A 1 430 ? 18.996 3.855 8.546 1.00 95.25 430 LYS A O 1
ATOM 3439 N N . GLU A 1 431 ? 19.004 1.691 9.146 1.00 96.06 431 GLU A N 1
ATOM 3440 C CA . GLU A 1 431 ? 20.421 1.487 8.817 1.00 96.06 431 GLU A CA 1
ATOM 3441 C C . GLU A 1 431 ? 20.651 1.559 7.301 1.00 96.06 431 GLU A C 1
ATOM 3443 O O . GLU A 1 431 ? 21.567 2.242 6.839 1.00 96.06 431 GLU A O 1
ATOM 3448 N N . HIS A 1 432 ? 19.778 0.921 6.521 1.00 92.88 432 HIS A N 1
ATOM 3449 C CA . HIS A 1 432 ? 19.772 0.952 5.065 1.00 92.88 432 HIS A CA 1
ATOM 3450 C C . HIS A 1 432 ? 18.348 1.144 4.540 1.00 92.88 432 HIS A C 1
ATOM 3452 O O . HIS A 1 432 ? 17.437 0.362 4.798 1.00 92.88 432 HIS A O 1
ATOM 3458 N N . ASP A 1 433 ? 18.155 2.183 3.740 1.00 89.50 433 ASP A N 1
ATOM 3459 C CA . ASP A 1 433 ? 16.920 2.385 3.005 1.00 89.50 433 ASP A CA 1
ATOM 3460 C C . ASP A 1 433 ? 16.926 1.522 1.743 1.00 89.50 433 ASP A C 1
ATOM 3462 O O . ASP A 1 433 ? 17.533 1.874 0.733 1.00 89.50 433 ASP A O 1
ATOM 3466 N N . LEU A 1 434 ? 16.235 0.387 1.802 1.00 84.62 434 LEU A N 1
ATOM 3467 C CA . LEU A 1 434 ? 16.150 -0.566 0.693 1.00 84.62 434 LEU A CA 1
ATOM 3468 C C . LEU A 1 434 ? 15.416 -0.008 -0.540 1.00 84.62 434 LEU A C 1
ATOM 3470 O O . LEU A 1 434 ? 15.524 -0.588 -1.616 1.00 84.62 434 LEU A O 1
ATOM 3474 N N . ILE A 1 435 ? 14.688 1.109 -0.405 1.00 82.81 435 ILE A N 1
ATOM 3475 C CA . ILE A 1 435 ? 13.945 1.725 -1.510 1.00 82.81 435 ILE A CA 1
ATOM 3476 C C . ILE A 1 435 ? 14.838 2.697 -2.280 1.00 82.81 435 ILE A C 1
ATOM 3478 O O . ILE A 1 435 ? 14.871 2.651 -3.503 1.00 82.81 435 ILE A O 1
ATOM 3482 N N . TYR A 1 436 ? 15.553 3.592 -1.595 1.00 84.75 436 TYR A N 1
ATOM 3483 C CA . TYR A 1 436 ? 16.358 4.635 -2.255 1.00 84.75 436 TYR A CA 1
ATOM 3484 C C . TYR A 1 436 ? 17.873 4.388 -2.203 1.00 84.75 436 TYR A C 1
ATOM 3486 O O . TYR A 1 436 ? 18.630 5.091 -2.873 1.00 84.75 436 TYR A O 1
ATOM 3494 N N . GLY A 1 437 ? 18.326 3.396 -1.434 1.00 84.56 437 GLY A N 1
ATOM 3495 C CA . GLY A 1 437 ? 19.727 2.988 -1.311 1.00 84.56 437 GLY A CA 1
ATOM 3496 C C . GLY A 1 437 ? 20.568 3.808 -0.324 1.00 84.56 437 GLY A C 1
ATOM 3497 O O . GLY A 1 437 ? 21.784 3.619 -0.263 1.00 84.56 437 GLY A O 1
ATOM 3498 N N . GLY A 1 438 ? 19.972 4.734 0.435 1.00 89.19 438 GLY A N 1
ATOM 3499 C CA . GLY A 1 438 ? 20.690 5.541 1.426 1.00 89.19 438 GLY A CA 1
ATOM 3500 C C . GLY A 1 438 ? 21.047 4.762 2.694 1.00 89.19 438 GLY A C 1
ATOM 3501 O O . GLY A 1 438 ? 20.350 3.829 3.086 1.00 89.19 438 GLY A O 1
ATOM 3502 N N . LYS A 1 439 ? 22.129 5.173 3.362 1.00 93.12 439 LYS A N 1
ATOM 3503 C CA . LYS A 1 439 ? 22.546 4.633 4.666 1.00 93.12 439 LYS A CA 1
ATOM 3504 C C . LYS A 1 439 ? 22.189 5.589 5.793 1.00 93.12 439 LYS A C 1
ATOM 3506 O O . LYS A 1 439 ? 22.195 6.805 5.590 1.00 93.12 439 LYS A O 1
ATOM 3511 N N . ASP A 1 440 ? 21.924 5.033 6.970 1.00 95.06 440 ASP A N 1
ATOM 3512 C CA . ASP A 1 440 ? 21.601 5.767 8.191 1.00 95.06 440 ASP A CA 1
ATOM 3513 C C . ASP A 1 440 ? 20.512 6.823 7.950 1.00 95.06 440 ASP A C 1
ATOM 3515 O O . ASP A 1 440 ? 20.717 8.025 8.139 1.00 95.06 440 ASP A O 1
ATOM 3519 N N . CYS A 1 441 ? 19.359 6.388 7.456 1.00 94.81 441 CYS A N 1
ATOM 3520 C CA . CYS A 1 441 ? 18.265 7.277 7.101 1.00 94.81 441 CYS A CA 1
ATOM 3521 C C . CYS A 1 441 ? 17.387 7.571 8.309 1.00 94.81 441 CYS A C 1
ATOM 3523 O O . CYS A 1 441 ? 16.914 6.664 8.990 1.00 94.81 441 CYS A O 1
ATOM 3525 N N . ASN A 1 442 ? 17.117 8.852 8.536 1.00 96.25 442 ASN A N 1
ATOM 3526 C CA . ASN A 1 442 ? 16.093 9.279 9.474 1.00 96.25 442 ASN A CA 1
ATOM 3527 C C . ASN A 1 442 ? 14.815 9.617 8.710 1.00 96.25 442 ASN A C 1
ATOM 3529 O O . ASN A 1 442 ? 14.860 10.165 7.607 1.00 96.25 442 ASN A O 1
ATOM 3533 N N . SER A 1 443 ? 13.679 9.331 9.331 1.00 95.88 443 SER A N 1
ATOM 3534 C CA . SER A 1 443 ? 12.370 9.765 8.874 1.00 95.88 443 SER A CA 1
ATOM 3535 C C . SER A 1 443 ? 11.610 10.424 10.014 1.00 95.88 443 SER A C 1
ATOM 3537 O O . SER A 1 443 ? 11.608 9.930 11.140 1.00 95.88 443 SER A O 1
ATOM 3539 N N . TYR A 1 444 ? 10.969 11.542 9.708 1.00 97.88 444 TYR A N 1
ATOM 3540 C CA . TYR A 1 444 ? 10.113 12.276 10.626 1.00 97.88 444 TYR A CA 1
ATOM 3541 C C . TYR A 1 444 ? 8.742 12.393 9.992 1.00 97.88 444 TYR A C 1
ATOM 3543 O O . TYR A 1 444 ? 8.631 12.862 8.859 1.00 97.88 444 TYR A O 1
ATOM 3551 N N . LYS A 1 445 ? 7.705 11.985 10.716 1.00 97.94 445 LYS A N 1
ATOM 3552 C CA . LYS A 1 445 ? 6.314 12.192 10.327 1.00 97.94 445 LYS A CA 1
ATOM 3553 C C . LYS A 1 445 ? 5.628 13.042 11.376 1.00 97.94 445 LYS A C 1
ATOM 3555 O O . LYS A 1 445 ? 5.714 12.740 12.556 1.00 97.94 445 LYS A O 1
ATOM 3560 N N . TYR A 1 446 ? 4.907 14.055 10.931 1.00 98.31 446 TYR A N 1
ATOM 3561 C CA . TYR A 1 446 ? 3.995 14.844 11.747 1.00 98.31 446 TYR A CA 1
ATOM 3562 C C . TYR A 1 446 ? 2.594 14.647 11.201 1.00 98.31 446 TYR A C 1
ATOM 3564 O O . TYR A 1 446 ? 2.423 14.550 9.988 1.00 98.31 446 TYR A O 1
ATOM 3572 N N . SER A 1 447 ? 1.598 14.599 12.069 1.00 97.75 447 SER A N 1
ATOM 3573 C CA . SER A 1 447 ? 0.203 14.469 11.668 1.00 97.75 447 SER A CA 1
ATOM 3574 C C . SER A 1 447 ? -0.710 15.270 12.576 1.00 97.75 447 SER A C 1
ATOM 3576 O O . SER A 1 447 ? -0.401 15.500 13.746 1.00 97.75 447 SER A O 1
ATOM 3578 N N . ALA A 1 448 ? -1.818 15.713 12.002 1.00 97.88 448 ALA A N 1
ATOM 3579 C CA . ALA A 1 448 ? -2.905 16.374 12.692 1.00 97.88 448 ALA A CA 1
ATOM 3580 C C . ALA A 1 448 ? -4.230 15.903 12.097 1.00 97.88 448 ALA A C 1
ATOM 3582 O O . ALA A 1 448 ? -4.292 15.529 10.924 1.00 97.88 448 ALA A O 1
ATOM 3583 N N . GLY A 1 449 ? -5.293 15.944 12.887 1.00 96.56 449 GLY A N 1
ATOM 3584 C CA . GLY A 1 449 ? -6.629 15.630 12.409 1.00 96.56 449 GLY A CA 1
ATOM 3585 C C . GLY A 1 449 ? -7.721 16.309 13.217 1.00 96.56 449 GLY A C 1
ATOM 3586 O O . GLY A 1 449 ? -7.487 16.808 14.318 1.00 96.56 449 GLY A O 1
ATOM 3587 N N . ILE A 1 450 ? -8.915 16.335 12.642 1.00 95.81 450 ILE A N 1
ATOM 3588 C CA . ILE A 1 450 ? -10.127 16.835 13.282 1.00 95.81 450 ILE A CA 1
ATOM 3589 C C . ILE A 1 450 ? -11.312 15.973 12.849 1.00 95.81 450 ILE A C 1
ATOM 3591 O O . ILE A 1 450 ? -11.443 15.667 11.668 1.00 95.81 450 ILE A O 1
ATOM 3595 N N . GLY A 1 451 ? -12.168 15.596 13.793 1.00 93.69 451 GLY A N 1
ATOM 3596 C CA . GLY A 1 451 ? -13.406 14.868 13.525 1.00 93.69 451 GLY A CA 1
ATOM 3597 C C . GLY A 1 451 ? -14.580 15.540 14.223 1.00 93.69 451 GLY A C 1
ATOM 3598 O O . GLY A 1 451 ? -14.434 15.959 15.371 1.00 93.69 451 GLY A O 1
ATOM 3599 N N . PHE A 1 452 ? -15.712 15.688 13.538 1.00 90.62 452 PHE A N 1
ATOM 3600 C CA . PHE A 1 452 ? -16.954 16.176 14.139 1.00 90.62 452 PHE A CA 1
ATOM 3601 C C . PHE A 1 452 ? -18.195 15.791 13.315 1.00 90.62 452 PHE A C 1
ATOM 3603 O O . PHE A 1 452 ? -18.130 15.759 12.081 1.00 90.62 452 PHE A O 1
ATOM 3610 N N . PRO A 1 453 ? -19.345 15.526 13.957 1.00 88.81 453 PRO A N 1
ATOM 3611 C CA . PRO A 1 453 ? -20.632 15.502 13.282 1.00 88.81 453 PRO A CA 1
ATOM 3612 C C . PRO A 1 453 ? -21.009 16.927 12.856 1.00 88.81 453 PRO A C 1
ATOM 3614 O O . PRO A 1 453 ? -20.889 17.878 13.625 1.00 88.81 453 PRO A O 1
ATOM 3617 N N . LEU A 1 454 ? -21.445 17.096 11.609 1.00 82.81 454 LEU A N 1
ATOM 3618 C CA . LEU A 1 454 ? -22.062 18.344 11.150 1.00 82.81 454 LEU A CA 1
ATOM 3619 C C . LEU A 1 454 ? -23.577 18.331 11.409 1.00 82.81 454 LEU A C 1
ATOM 3621 O O . LEU A 1 454 ? -24.153 19.365 11.737 1.00 82.81 454 LEU A O 1
ATOM 3625 N N . PHE A 1 455 ? -24.194 17.156 11.256 1.00 83.56 455 PHE A N 1
ATOM 3626 C CA . PHE A 1 455 ? -25.589 16.832 11.567 1.00 83.56 455 PHE A CA 1
ATOM 3627 C C . PHE A 1 455 ? -25.650 15.371 12.039 1.00 83.56 455 PHE A C 1
ATOM 3629 O O . PHE A 1 455 ? -24.701 14.627 11.794 1.00 83.56 455 PHE A O 1
ATOM 3636 N N . ASP A 1 456 ? -26.780 14.926 12.595 1.00 81.75 456 ASP A N 1
ATOM 3637 C CA . ASP A 1 456 ? -26.971 13.549 13.095 1.00 81.75 456 ASP A CA 1
ATOM 3638 C C . ASP A 1 456 ? -26.590 12.450 12.082 1.00 81.75 456 ASP A C 1
ATOM 3640 O O . ASP A 1 456 ? -26.180 11.360 12.463 1.00 81.75 456 ASP A O 1
ATOM 3644 N N . LEU A 1 457 ? -26.708 12.738 10.782 1.00 87.38 457 LEU A N 1
ATOM 3645 C CA . LEU A 1 457 ? -26.446 11.789 9.694 1.00 87.38 457 LEU A CA 1
ATOM 3646 C C . LEU A 1 457 ? -25.146 12.055 8.931 1.00 87.38 457 LEU A C 1
ATOM 3648 O O . LEU A 1 457 ? -24.843 11.307 8.008 1.00 87.38 457 LEU A O 1
ATOM 3652 N N . LEU A 1 458 ? -24.413 13.130 9.238 1.00 89.81 458 LEU A N 1
ATOM 3653 C CA . LEU A 1 458 ? -23.229 13.537 8.479 1.00 89.81 458 LEU A CA 1
ATOM 3654 C C . LEU A 1 458 ? -22.048 13.791 9.409 1.00 89.81 458 LEU A C 1
ATOM 3656 O O . LEU A 1 458 ? -22.037 14.769 10.157 1.00 89.81 458 LEU A O 1
ATOM 3660 N N . THR A 1 459 ? -21.010 12.976 9.269 1.00 91.38 459 THR A N 1
ATOM 3661 C CA . THR A 1 459 ? -19.736 13.137 9.972 1.00 91.38 459 THR A CA 1
ATOM 3662 C C . THR A 1 459 ? -18.654 13.621 9.020 1.00 91.38 459 THR A C 1
ATOM 3664 O O . THR A 1 459 ? -18.548 13.154 7.884 1.00 91.38 459 THR A O 1
ATOM 3667 N N . ILE A 1 460 ? -17.836 14.558 9.494 1.00 92.44 460 ILE A N 1
ATOM 3668 C CA . ILE A 1 460 ? -16.638 15.032 8.808 1.00 92.44 460 ILE A CA 1
ATOM 3669 C C . ILE A 1 460 ? -15.426 14.562 9.602 1.00 92.44 460 ILE A C 1
ATOM 3671 O O . ILE A 1 460 ? -15.319 14.846 10.792 1.00 92.44 460 ILE A O 1
ATOM 3675 N N . ASP A 1 461 ? -14.495 13.893 8.932 1.00 93.75 461 ASP A N 1
ATOM 3676 C CA . ASP A 1 461 ? -13.187 13.562 9.490 1.00 93.75 461 ASP A CA 1
ATOM 3677 C C . ASP A 1 461 ? -12.096 14.034 8.533 1.00 93.75 461 ASP A C 1
ATOM 3679 O O . ASP A 1 461 ? -12.156 13.771 7.334 1.00 93.75 461 ASP A O 1
ATOM 3683 N N . ALA A 1 462 ? -11.117 14.770 9.036 1.00 94.62 462 ALA A N 1
ATOM 3684 C CA . ALA A 1 462 ? -10.024 15.287 8.239 1.00 94.62 462 ALA A CA 1
ATOM 3685 C C . ALA A 1 462 ? -8.685 14.958 8.883 1.00 94.62 462 ALA A C 1
ATOM 3687 O O . ALA A 1 462 ? -8.526 15.001 10.103 1.00 94.62 462 ALA A O 1
ATOM 3688 N N . SER A 1 463 ? -7.699 14.693 8.037 1.00 95.06 463 SER A N 1
ATOM 3689 C CA . SER A 1 463 ? -6.318 14.474 8.452 1.00 95.06 463 SER A CA 1
ATOM 3690 C C . SER A 1 463 ? -5.379 15.302 7.588 1.00 95.06 463 SER A C 1
ATOM 3692 O O . SER A 1 463 ? -5.726 15.671 6.469 1.00 95.06 463 SER A O 1
ATOM 3694 N N . LEU A 1 464 ? -4.195 15.602 8.113 1.00 96.31 464 LEU A N 1
ATOM 3695 C CA . LEU A 1 464 ? -3.055 16.176 7.409 1.00 96.31 464 LEU A CA 1
ATOM 3696 C C . LEU A 1 464 ? -1.793 15.513 7.962 1.00 96.31 464 LEU A C 1
ATOM 3698 O O . LEU A 1 464 ? -1.689 15.294 9.167 1.00 96.31 464 LEU A O 1
ATOM 3702 N N . GLN A 1 465 ? -0.816 15.205 7.118 1.00 96.69 465 GLN A N 1
ATOM 3703 C CA . GLN A 1 465 ? 0.459 14.643 7.572 1.00 96.69 465 GLN A CA 1
ATOM 3704 C C . GLN A 1 465 ? 1.623 15.212 6.758 1.00 96.69 465 GLN A C 1
ATOM 3706 O O . GLN A 1 465 ? 1.485 15.541 5.590 1.00 96.69 465 GLN A O 1
ATOM 3711 N N . TYR A 1 466 ? 2.799 15.323 7.350 1.00 97.81 466 TYR A N 1
ATOM 3712 C CA . TYR A 1 466 ? 4.017 15.738 6.669 1.00 97.81 466 TYR A CA 1
ATOM 3713 C C . TYR A 1 466 ? 5.115 14.742 7.003 1.00 97.81 466 TYR A C 1
ATOM 3715 O O . TYR A 1 466 ? 5.358 14.482 8.177 1.00 97.81 466 TYR A O 1
ATOM 3723 N N . ILE A 1 467 ? 5.760 14.180 5.984 1.00 96.94 467 ILE A N 1
ATOM 3724 C CA . ILE A 1 467 ? 6.852 13.218 6.137 1.00 96.94 467 ILE A CA 1
ATOM 3725 C C . ILE A 1 467 ? 8.105 13.823 5.522 1.00 96.94 467 ILE A C 1
ATOM 3727 O O . ILE A 1 467 ? 8.055 14.350 4.413 1.00 96.94 467 ILE A O 1
ATOM 3731 N N . ASN A 1 468 ? 9.235 13.708 6.205 1.00 96.75 468 ASN A N 1
ATOM 3732 C CA . ASN A 1 468 ? 10.549 13.991 5.652 1.00 96.75 468 ASN A CA 1
ATOM 3733 C C . ASN A 1 468 ? 11.469 12.795 5.893 1.00 96.75 468 ASN A C 1
ATOM 3735 O O . ASN A 1 468 ? 11.504 12.260 6.997 1.00 96.75 468 ASN A O 1
ATOM 3739 N N . VAL A 1 469 ? 12.192 12.379 4.857 1.00 94.94 469 VAL A N 1
ATOM 3740 C CA . VAL A 1 469 ? 13.191 11.310 4.905 1.00 94.94 469 VAL A CA 1
ATOM 3741 C C . VAL A 1 469 ? 14.514 11.869 4.409 1.00 94.94 469 VAL A C 1
ATOM 3743 O O . VAL A 1 469 ? 14.558 12.516 3.361 1.00 94.94 469 VAL A O 1
ATOM 3746 N N . SER A 1 470 ? 15.591 11.611 5.143 1.00 95.31 470 SER A N 1
ATOM 3747 C CA . SER A 1 470 ? 16.934 12.061 4.778 1.00 95.31 470 SER A CA 1
ATOM 3748 C C . SER A 1 470 ? 18.002 11.077 5.272 1.00 95.31 470 SER A C 1
ATOM 3750 O O . SER A 1 470 ? 17.977 10.726 6.460 1.00 95.31 470 SER A O 1
ATOM 3752 N N . PRO A 1 471 ? 18.962 10.661 4.428 1.00 93.56 471 PRO A N 1
ATOM 3753 C CA . PRO A 1 471 ? 20.166 9.979 4.892 1.00 93.56 471 PRO A CA 1
ATOM 3754 C C . PRO A 1 471 ? 21.007 10.914 5.765 1.00 93.56 471 PRO A C 1
ATOM 3756 O O . PRO A 1 471 ? 21.065 12.119 5.515 1.00 93.56 471 PRO A O 1
ATOM 3759 N N . LYS A 1 472 ? 21.710 10.373 6.768 1.00 87.31 472 LYS A N 1
ATOM 3760 C CA . LYS A 1 472 ? 22.673 11.167 7.551 1.00 87.31 472 LYS A CA 1
ATOM 3761 C C . LYS A 1 472 ? 23.823 11.687 6.696 1.00 87.31 472 LYS A C 1
ATOM 3763 O O . LYS A 1 472 ? 24.360 12.731 7.028 1.00 87.31 472 LYS A O 1
ATOM 3768 N N . LYS A 1 473 ? 24.217 10.956 5.645 1.00 80.31 473 LYS A N 1
ATOM 3769 C CA . LYS A 1 473 ? 25.234 11.364 4.667 1.00 80.31 473 LYS A CA 1
ATOM 3770 C C . LYS A 1 473 ? 24.864 10.865 3.266 1.00 80.31 473 LYS A C 1
ATOM 3772 O O . LYS A 1 473 ? 24.496 9.698 3.137 1.00 80.31 473 LYS A O 1
ATOM 3777 N N . PRO A 1 474 ? 25.042 11.677 2.210 1.00 76.81 474 PRO A N 1
ATOM 3778 C CA . PRO A 1 474 ? 25.440 13.089 2.228 1.00 76.81 474 PRO A CA 1
ATOM 3779 C C . PRO A 1 474 ? 24.316 14.000 2.752 1.00 76.81 474 PRO A C 1
ATOM 3781 O O . PRO A 1 474 ? 23.164 13.829 2.363 1.00 76.81 474 PRO A O 1
ATOM 3784 N N . ASP A 1 475 ? 24.669 15.011 3.547 1.00 71.00 475 ASP A N 1
ATOM 3785 C CA . ASP A 1 475 ? 23.769 15.861 4.358 1.00 71.00 475 ASP A CA 1
ATOM 3786 C C . ASP A 1 475 ? 22.777 16.741 3.553 1.00 71.00 475 ASP A C 1
ATOM 3788 O O . ASP A 1 475 ? 22.013 17.511 4.127 1.00 71.00 475 ASP A O 1
ATOM 3792 N N . ASN A 1 476 ? 22.764 16.635 2.220 1.00 84.25 476 ASN A N 1
ATOM 3793 C CA . ASN A 1 476 ? 21.965 17.474 1.317 1.00 84.25 476 ASN A CA 1
ATOM 3794 C C . ASN A 1 476 ? 20.872 16.707 0.559 1.00 84.25 476 ASN A C 1
ATOM 3796 O O . ASN A 1 476 ? 20.220 17.273 -0.324 1.00 84.25 476 ASN A O 1
ATOM 3800 N N . PHE A 1 477 ? 20.692 15.419 0.850 1.00 93.38 477 PHE A N 1
ATOM 3801 C CA . PHE A 1 477 ? 19.628 14.624 0.254 1.00 93.38 477 PHE A CA 1
ATOM 3802 C C . PHE A 1 477 ? 18.423 14.579 1.187 1.00 93.38 477 PHE A C 1
ATOM 3804 O O . PHE A 1 477 ? 18.536 14.225 2.356 1.00 93.38 477 PHE A O 1
ATOM 3811 N N . SER A 1 478 ? 17.252 14.938 0.672 1.00 95.06 478 SER A N 1
ATOM 3812 C CA . SER A 1 478 ? 15.997 14.731 1.389 1.00 95.06 478 SER A CA 1
ATOM 3813 C C . SER A 1 478 ? 14.841 14.484 0.433 1.00 95.06 478 SER A C 1
ATOM 3815 O O . SER A 1 478 ? 14.881 14.851 -0.747 1.00 95.06 478 SER A O 1
ATOM 3817 N N . ARG A 1 479 ? 13.804 13.840 0.956 1.00 95.25 479 ARG A N 1
ATOM 3818 C CA . ARG A 1 479 ? 12.523 13.653 0.291 1.00 95.25 479 ARG A CA 1
ATOM 3819 C C . ARG A 1 479 ? 11.420 13.993 1.273 1.00 95.25 479 ARG A C 1
ATOM 3821 O O . ARG A 1 479 ? 11.378 13.450 2.373 1.00 95.25 479 ARG A O 1
ATOM 3828 N N . SER A 1 480 ? 10.534 14.883 0.863 1.00 96.69 480 SER A N 1
ATOM 3829 C CA . SER A 1 480 ? 9.387 15.305 1.650 1.00 96.69 480 SER A CA 1
ATOM 3830 C C . SER A 1 480 ? 8.084 14.889 0.985 1.00 96.69 480 SER A C 1
ATOM 3832 O O . SER A 1 480 ? 7.999 14.807 -0.243 1.00 96.69 480 SER A O 1
ATOM 3834 N N . TYR A 1 481 ? 7.073 14.660 1.816 1.00 96.50 481 TYR A N 1
ATOM 3835 C CA . TYR A 1 481 ? 5.716 14.297 1.436 1.00 96.50 481 TYR A CA 1
ATOM 3836 C C . TYR A 1 481 ? 4.725 15.114 2.268 1.00 96.50 481 TYR A C 1
ATOM 3838 O O . TYR A 1 481 ? 4.889 15.221 3.481 1.00 96.50 481 TYR A O 1
ATOM 3846 N N . LEU A 1 482 ? 3.689 15.667 1.641 1.00 96.81 482 LEU A N 1
ATOM 3847 C CA . LEU A 1 482 ? 2.575 16.352 2.304 1.00 96.81 482 LEU A CA 1
ATOM 3848 C C . LEU A 1 482 ? 1.267 15.622 2.000 1.00 96.81 482 LEU A C 1
ATOM 3850 O O . LEU A 1 482 ? 1.001 15.402 0.815 1.00 96.81 482 LEU A O 1
ATOM 3854 N N . SER A 1 483 ? 0.575 15.267 3.099 1.00 94.38 483 SER A N 1
ATOM 3855 C CA . SER A 1 483 ? -0.529 14.310 3.347 1.00 94.38 483 SER A CA 1
ATOM 3856 C C . SER A 1 483 ? -1.793 14.890 3.991 1.00 94.38 483 SER A C 1
ATOM 3858 O O . SER A 1 483 ? -1.722 15.989 4.502 1.00 94.38 483 SER A O 1
ATOM 3860 N N . GLY A 1 484 ? -2.916 14.149 4.031 1.00 93.31 484 GLY A N 1
ATOM 3861 C CA . GLY A 1 484 ? -4.281 14.585 4.342 1.00 93.31 484 GLY A CA 1
ATOM 3862 C C . GLY A 1 484 ? -5.511 14.154 3.486 1.00 93.31 484 GLY A C 1
ATOM 3863 O O . GLY A 1 484 ? -5.510 13.701 2.347 1.00 93.31 484 GLY A O 1
ATOM 3864 N N . ASN A 1 485 ? -6.684 14.263 4.049 1.00 93.12 485 ASN A N 1
ATOM 3865 C CA . ASN A 1 485 ? -7.919 13.909 3.356 1.00 93.12 485 ASN A CA 1
ATOM 3866 C C . ASN A 1 485 ? -9.053 14.553 4.115 1.00 93.12 485 ASN A C 1
ATOM 3868 O O . ASN A 1 485 ? -8.879 14.965 5.262 1.00 93.12 485 ASN A O 1
ATOM 3872 N N . ILE A 1 486 ? -10.201 14.640 3.462 1.00 93.38 486 ILE A N 1
ATOM 3873 C CA . ILE A 1 486 ? -11.450 14.920 4.152 1.00 93.38 486 ILE A CA 1
ATOM 3874 C C . ILE A 1 486 ? -12.398 13.799 3.786 1.00 93.38 486 ILE A C 1
ATOM 3876 O O . ILE A 1 486 ? -12.668 13.586 2.612 1.00 93.38 486 ILE A O 1
ATOM 3880 N N . SER A 1 487 ? -12.870 13.088 4.791 1.00 92.94 487 SER A N 1
ATOM 3881 C CA . SER A 1 487 ? -13.886 12.060 4.696 1.00 92.94 487 SER A CA 1
ATOM 3882 C C . SER A 1 487 ? -15.221 12.646 5.132 1.00 92.94 487 SER A C 1
ATOM 3884 O O . SER A 1 487 ? -15.342 13.196 6.225 1.00 92.94 487 SER A O 1
ATOM 3886 N N . LEU A 1 488 ? -16.217 12.523 4.265 1.00 93.69 488 LEU A N 1
ATOM 3887 C CA . LEU A 1 488 ? -17.607 12.865 4.534 1.00 93.69 488 LEU A CA 1
ATOM 3888 C C . LEU A 1 488 ? -18.386 11.558 4.612 1.00 93.69 488 LEU A C 1
ATOM 3890 O O . LEU A 1 488 ? -18.551 10.905 3.584 1.00 93.69 488 LEU A O 1
ATOM 3894 N N . THR A 1 489 ? -18.842 11.176 5.799 1.00 92.88 489 THR A N 1
ATOM 3895 C CA . THR A 1 489 ? -19.635 9.957 5.996 1.00 92.88 489 THR A CA 1
ATOM 3896 C C . THR A 1 489 ? -21.090 10.335 6.203 1.00 92.88 489 THR A C 1
ATOM 3898 O O . THR A 1 489 ? -21.416 11.040 7.154 1.00 92.88 489 THR A O 1
ATOM 3901 N N . VAL A 1 490 ? -21.952 9.867 5.307 1.00 93.19 490 VAL A N 1
ATOM 3902 C CA . VAL A 1 490 ? -23.404 9.999 5.386 1.00 93.19 490 VAL A CA 1
ATOM 3903 C C . VAL A 1 490 ? -23.976 8.658 5.816 1.00 93.19 490 VAL A C 1
ATOM 3905 O O . VAL A 1 490 ? -23.868 7.686 5.069 1.00 93.19 490 VAL A O 1
ATOM 3908 N N . GLN A 1 491 ? -24.594 8.605 6.991 1.00 89.00 491 GLN A N 1
ATOM 3909 C CA . GLN A 1 491 ? -25.353 7.432 7.416 1.00 89.00 491 GLN A CA 1
ATOM 3910 C C . GLN A 1 491 ? -26.607 7.319 6.538 1.00 89.00 491 GLN A C 1
ATOM 3912 O O . GLN A 1 491 ? -27.360 8.286 6.382 1.00 89.00 491 GLN A O 1
ATOM 3917 N N . ALA A 1 492 ? -26.781 6.170 5.887 1.00 73.06 492 ALA A N 1
ATOM 3918 C CA . ALA A 1 492 ? -27.862 5.930 4.939 1.00 73.06 492 ALA A CA 1
ATOM 3919 C C . ALA A 1 492 ? -28.976 5.114 5.605 1.00 73.06 492 ALA A C 1
ATOM 3921 O O . ALA A 1 492 ? -28.704 4.123 6.276 1.00 73.06 492 ALA A O 1
ATOM 3922 N N . PHE A 1 493 ? -30.227 5.530 5.386 1.00 57.25 493 PHE A N 1
ATOM 3923 C CA . PHE A 1 493 ? -31.418 4.829 5.873 1.00 57.25 493 PHE A CA 1
ATOM 3924 C C . PHE A 1 493 ? -31.614 3.447 5.226 1.00 57.25 493 PHE A C 1
ATOM 3926 O O . PHE A 1 493 ? -31.270 3.253 4.027 1.00 57.25 493 PHE A O 1
#

Radius of gyration: 24.33 Å; Cα contacts (8 Å, |Δi|>4): 1551; chains: 1; bounding box: 60×60×82 Å

Foldseek 3Di:
DVVVVVVVVVVQAADDDPPPPDDLPCLQFQNPQFFDDDLLNDQDCCSVVVALQCCQPSPPFWWKKKKWHWKWKAFDLFDLQAANMKIKTKMKIWTWDDPDQVWIKIKMKMKMKMKRAFGAFFQDPDQPPQEQWTKGFDGTFIKIKIWMKIKIKIKHAPDPFKIKIKMKIKIWMWMFTPDPQRKIKIKIKIKIKIKMKGCPDPFKIKMKMKMKIKIKIKIKGAHPVRAWTWMWIDRPDPDTDIDIHGIAIKMKMKIKMKIKIKMWGDPPPFKIKIKMKIKMKMKMFIWHWDWDDDDPDIDIDDTDTQKMKIKIKIKIKMKMWGPPDPFKIKIKIKMKIWIWMWMDGPVVRGTFKTKIKIKIKIKIKMWGNPDPFKIKIKMKMWMWMWMWMQGPVVRDTDTDIKIKMKIKIKMWGRPDPFKIKIKMKMWMWMQADPRSGAGGKIKIKIKIKMWGAPDPFKIKIKMKMKMKMDHPPPPRTIMIMIGMMIMIMGRDD